Protein AF-0000000084453979 (afdb_homodimer)

Organism: NCBI:txid398673

Sequence (732 aa):
MPMHKGILPREGFCADVVLKLIRRTVLNPNLLLPLVLLARFTKKGQDLSILHPKAARWLRQLFYIALARGVGRWLSDKVRNNWVNDKYDWTKEIVLITGGSTGIGASIVKLLDEMKVTVVVLDVQKMTYAASSRVHHFYCDVRSPENVAAVAEKVKSQVGHPSIIINNAGVVRGKTILDATPADVRFTFDVNALAHYWIAQTFLPHIVAQNHGMVVTMASYASWLTIPNMVDYGATKAAALAFHEGLSAELKTRYNAPRVRTVIVHPGATNTELFTGFKQGAPFLMPHQEPESIAEAVVKQILSGRSGQIILPETGGIWPSLRSQPDWYSFRVRSNAQTGMLNFDGRQVIDEAAAVAAPVESIGSSMPMHKGILPREGFCADVVLKLIRRTVLNPNLLLPLVLLARFTKKGQDLSILHPKAARWLRQLFYIALARGVGRWLSDKVRNNWVNDKYDWTKEIVLITGGSTGIGASIVKLLDEMKVTVVVLDVQKMTYAASSRVHHFYCDVRSPENVAAVAEKVKSQVGHPSIIINNAGVVRGKTILDATPADVRFTFDVNALAHYWIAQTFLPHIVAQNHGMVVTMASYASWLTIPNMVDYGATKAAALAFHEGLSAELKTRYNAPRVRTVIVHPGATNTELFTGFKQGAPFLMPHQEPESIAEAVVKQILSGRSGQIILPETGGIWPSLRSQPDWYSFRVRSNAQTGMLNFDGRQVIDEAAAVAAPVESIGSS

Solvent-accessible surface area (backbone atoms only — not comparable to full-atom values): 37253 Å² total; per-residue (Å²): 101,80,78,88,83,60,93,54,56,98,72,42,89,32,45,52,57,54,51,50,48,40,47,70,44,78,41,21,41,81,62,39,46,58,53,52,48,38,32,68,74,34,71,68,25,38,51,48,33,68,74,34,48,68,60,44,51,48,51,50,50,43,34,51,51,21,46,51,50,51,51,49,51,51,45,18,53,35,53,67,26,59,74,51,80,64,88,82,56,57,82,74,41,25,37,33,28,31,32,30,39,49,57,42,30,27,38,35,49,41,40,39,46,67,70,59,27,33,31,37,30,35,18,77,56,73,68,81,69,92,73,60,92,51,52,43,81,43,80,35,54,55,66,33,56,66,30,45,49,55,47,46,54,51,40,42,74,74,77,40,76,51,33,29,40,33,47,48,40,69,63,52,87,67,39,38,79,77,72,42,50,72,43,52,50,48,40,36,36,27,42,38,29,51,21,54,53,42,54,41,56,65,48,39,60,63,22,42,74,64,35,37,37,34,42,32,40,60,43,28,49,32,39,55,49,29,26,39,31,30,23,64,48,14,12,19,22,17,18,34,48,23,39,52,51,11,47,55,26,25,31,51,73,73,58,68,11,51,46,43,29,46,32,41,35,26,45,49,59,43,70,30,60,58,43,29,51,52,41,84,56,58,59,48,59,45,41,62,34,51,32,57,60,55,18,48,53,51,51,54,42,57,74,66,61,51,40,49,78,45,51,40,47,55,60,57,67,59,41,42,37,38,73,57,44,58,47,49,54,42,52,48,53,28,40,61,46,33,66,19,48,74,53,53,60,36,46,65,92,60,83,62,50,74,66,71,79,73,64,79,72,77,77,72,83,121,102,81,78,88,83,63,96,52,55,97,73,43,90,33,46,52,56,52,52,50,49,41,47,70,46,78,44,21,42,84,63,38,47,58,54,53,49,38,33,69,73,33,71,68,26,37,51,48,33,68,74,34,48,68,60,44,49,48,51,50,49,43,34,52,51,22,46,50,50,51,51,49,50,52,47,17,51,35,51,67,25,60,74,52,81,66,87,82,57,56,84,73,42,28,36,34,28,31,32,28,38,49,56,44,31,26,37,35,49,43,40,39,46,69,69,58,28,35,33,37,28,34,18,78,55,72,67,82,68,91,72,59,92,50,52,44,80,42,78,34,52,54,66,34,56,67,30,46,50,56,48,45,54,50,40,43,74,73,77,40,75,52,34,30,40,33,47,48,40,69,63,52,85,67,38,38,79,77,72,41,49,72,44,53,50,49,39,36,36,28,42,38,29,53,22,56,53,43,52,40,56,64,48,40,60,62,22,44,73,64,36,39,37,34,42,33,41,59,43,27,50,32,38,56,50,28,26,40,31,31,22,64,48,12,11,18,22,16,18,34,47,25,40,52,52,10,48,55,27,26,31,52,71,70,57,69,11,50,47,44,29,45,32,41,35,25,45,49,58,45,70,32,60,58,43,30,51,52,42,84,56,60,60,49,58,44,41,62,34,52,31,57,61,55,19,47,55,52,51,52,41,57,74,66,61,51,39,47,78,45,50,40,45,53,60,58,68,58,39,43,36,38,72,58,44,59,49,49,54,42,51,47,54,27,41,59,46,33,66,19,48,75,55,54,60,37,45,64,94,60,84,62,50,73,66,72,79,73,63,77,73,76,76,71,82,124

Nearest PDB structures (foldseek):
  9av5-assembly1_A  TM=8.326E-01  e=2.595E-20  Homo sapiens
  8g89-assembly1_A  TM=8.352E-01  e=4.369E-20  Canis lupus familiaris
  8g93-assembly1_B  TM=8.065E-01  e=2.750E-20  Canis lupus familiaris
  9av4-assembly1_A  TM=8.225E-01  e=5.197E-20  Homo sapiens
  8g93-assembly1_A  TM=8.053E-01  e=6.182E-20  Canis lupus familiaris

Foldseek 3Di:
DDADDDLADPLGAFVLNVVVVCCVAQLALVNLVVLLVCLVPPPVNVVVCVVPVVVNVVSVVSNVVSVVVVVVVVVVQCVQLVVDEDDDDQLPAEEEEEPLQFFLNVLLQVHSQVVVGQYEYEYCDDHPDDGDPSYHYDDADLLDLVQLQVVLVVCCVPPRAHQEYELDFAAFDQAFPVRDDPLRLSLRLSRLAVSVVSNCVRRVVVNLVVLGHEYEQEAALLLQAPAGSGNSVSVSSVNSVVVQVVVSVCSVVPSVSSLYAYEYEYEYAEPTLRWPQFDQDDCRLANHHYSNSSSSVVNVVVVVSGHYYHYPPPSSVVRNCLVVDDCVPSVCSRHVSNVRSPRTDHDGSDDRSNDDDDRDPPPPDD/DDADDDLADPLGAFVLNVVVVCCVAQLALVNLVVLLVCLVPPPVNVVVCVVPVVVSVVSVVSNVVSVVVVVVVVVVQCVQLVVDEDDDDQLPAEEEEEPLQFFLNVLLQVHSQVVVGQYEYEYCDDHPDDGDPSYHYDDADLLDLVQLQVVLVVCCVPPRAHQEYELDFAAFDQAFPVRDDPLRLSLRLSRLAVSLVSNCVRRVVVNLVVLGHEYEHEAALLLQAPAGSGNSVSVSSVNSVVVQVVVSVCSVVPSVSSLYAYEYEYEYAEPTLRWPQFDQDDCRLANHHYSNSSSSVVNVVVVVSGHYYHYPPPSSVCRNCLVVDDCVPSVCSRHVSNVRSPRTDHDGSDPRSNDDDDRDPPPPDD

pLDDT: mean 92.88, std 10.91, range [23.14, 98.94]

Secondary structure (DSSP, 8-state):
-PPP--SS-TT-S-HHHHHHHHHHTTT-HHHHHHHHHHHHHSHHHHHHHHH-HHHHHHHHHHHHHHHHHHHHHHHHHHHHTTT------TTT-EEEEES-SSHHHHHHHHHHHHTT-EEEEEESSPP-S---TTEEEEE--TT-HHHHHHHHHHHHHHT---SEEEE---------TTTS-HHHHHHHHIIIIIHHHHHHHHHHHHHHHHT--EEEEE--GGGT---TT-HHHHHHHHHHHHHHHHHHHHHHHTS--TT-EEEEEEE-SB-SGGGTT-----TTTSPPBPHHHHHHHHHHHHHHTS-EEEEESGGGGGGGGGGGS-HHHHHHHHHHGGGGGTT-----S-S-TT-PPPP-------/-PPP--SS-TT-S-HHHHHHHHHHTTT-HHHHHHHHHHHHHSHHHHHHHHH-HHHHHHHHHHHHHHHHHHHHHHHHHHHHTTT------TTT-EEEEES-SSHHHHHHHHHHHHTT-EEEEEESSPP-S---TTEEEEE--TT-HHHHHHHHHHHHHHT---SEEEE---------TTTS-HHHHHHHHIIIIIHHHHHHHHHHHHHHHHT--EEEEE--GGGT---TT-HHHHHHHHHHHHHHHHHHHHHHHTS--TT-EEEEEEE-SB-SGGGTT-----TTTSPPBPHHHHHHHHHHHHHTTS-EEEEESGGGGGGGGGGGS-HHHHHHHHHHGGGGGTT-----S-S-TT-PPPP-------

InterPro domains:
  IPR002347 Short-chain dehydrogenase/reductase SDR [PF00106] (94-276)
  IPR002347 Short-chain dehydrogenase/reductase SDR [PR00080] (160-171)
  IPR002347 Short-chain dehydrogenase/reductase SDR [PR00080] (213-221)
  IPR002347 Short-chain dehydrogenase/reductase SDR [PR00080] (233-252)
  IPR002347 Short-chain dehydrogenase/reductase SDR [PR00081] (94-111)
  IPR002347 Short-chain dehydrogenase/reductase SDR [PR00081] (160-171)
  IPR002347 Short-chain dehydrogenase/reductase SDR [PR00081] (207-223)
  IPR002347 Short-chain dehydrogenase/reductase SDR [PR00081] (233-252)
  IPR002347 Short-chain dehydrogenase/reductase SDR [PR00081] (258-275)
  IPR020904 Short-chain dehydrogenase/reductase, conserved site [PS00061] (220-248)
  IPR036291 NAD(P)-binding domain superfamily [SSF51735] (88-317)

Radius of gyration: 27.61 Å; Cα contacts (8 Å, |Δi|>4): 1456; chains: 2; bounding box: 89×71×50 Å

Structure (mmCIF, N/CA/C/O backbone):
data_AF-0000000084453979-model_v1
#
loop_
_entity.id
_entity.type
_entity.pdbx_description
1 polymer 'Short-chain dehydrogenase/reductase 3'
#
loop_
_atom_site.group_PDB
_atom_site.id
_atom_site.type_symbol
_atom_site.label_atom_id
_atom_site.label_alt_id
_atom_site.label_comp_id
_atom_site.label_asym_id
_atom_site.label_entity_id
_atom_site.label_seq_id
_atom_site.pdbx_PDB_ins_code
_atom_site.Cartn_x
_atom_site.Cartn_y
_atom_site.Cartn_z
_atom_site.occupancy
_atom_site.B_iso_or_equiv
_atom_site.auth_seq_id
_atom_site.auth_comp_id
_atom_site.auth_asym_id
_atom_site.auth_atom_id
_atom_site.pdbx_PDB_model_num
ATOM 1 N N . MET A 1 1 ? 1.701 -34.406 1.716 1 67.88 1 MET A N 1
ATOM 2 C CA . MET A 1 1 ? 0.438 -34.25 2.432 1 67.88 1 MET A CA 1
ATOM 3 C C . MET A 1 1 ? -0.717 -34.031 1.457 1 67.88 1 MET A C 1
ATOM 5 O O . MET A 1 1 ? -0.647 -33.188 0.575 1 67.88 1 MET A O 1
ATOM 9 N N . PRO A 1 2 ? -1.639 -34.906 1.491 1 73.69 2 PRO A N 1
ATOM 10 C CA . PRO A 1 2 ? -2.738 -34.781 0.529 1 73.69 2 PRO A CA 1
ATOM 11 C C . PRO A 1 2 ? -3.611 -33.562 0.777 1 73.69 2 PRO A C 1
ATOM 13 O O . PRO A 1 2 ? -3.633 -33.031 1.89 1 73.69 2 PRO A O 1
ATOM 16 N N . MET A 1 3 ? -4.121 -33.031 -0.288 1 84.12 3 MET A N 1
ATOM 17 C CA . MET A 1 3 ? -5.074 -31.922 -0.202 1 84.12 3 MET A CA 1
ATOM 18 C C . MET A 1 3 ? -6.266 -32.312 0.673 1 84.12 3 MET A C 1
ATOM 20 O O . MET A 1 3 ? -6.691 -33.469 0.682 1 84.12 3 MET A O 1
ATOM 24 N N . HIS A 1 4 ? -6.77 -31.344 1.449 1 84.44 4 HIS A N 1
ATOM 25 C CA . HIS A 1 4 ? -7.891 -31.562 2.355 1 84.44 4 HIS A CA 1
ATOM 26 C C . HIS A 1 4 ? -9.164 -31.891 1.586 1 84.44 4 HIS A C 1
ATOM 28 O O . HIS A 1 4 ? -9.539 -31.172 0.658 1 84.44 4 HIS A O 1
ATOM 34 N N . LYS A 1 5 ? -9.844 -33.031 1.96 1 82.12 5 LYS A N 1
ATOM 35 C CA . LYS A 1 5 ? -11.008 -33.5 1.218 1 82.12 5 LYS A CA 1
ATOM 36 C C . LYS A 1 5 ? -12.281 -33.375 2.055 1 82.12 5 LYS A C 1
ATOM 38 O O . LYS A 1 5 ? -13.367 -33.75 1.604 1 82.12 5 LYS A O 1
ATOM 43 N N . GLY A 1 6 ? -12.297 -32.75 3.166 1 82.44 6 GLY A N 1
ATOM 44 C CA . GLY A 1 6 ? -13.469 -32.656 4.023 1 82.44 6 GLY A CA 1
ATOM 45 C C . GLY A 1 6 ? -14.469 -31.609 3.541 1 82.44 6 GLY A C 1
ATOM 46 O O . GLY A 1 6 ? -14.117 -30.703 2.783 1 82.44 6 GLY A O 1
ATOM 47 N N . ILE A 1 7 ? -15.719 -31.766 4.004 1 82.44 7 ILE A N 1
ATOM 48 C CA . ILE A 1 7 ? -16.781 -30.844 3.643 1 82.44 7 ILE A CA 1
ATOM 49 C C . ILE A 1 7 ? -16.516 -29.469 4.25 1 82.44 7 ILE A C 1
ATOM 51 O O . ILE A 1 7 ? -16.703 -28.438 3.592 1 82.44 7 ILE A O 1
ATOM 55 N N . LEU A 1 8 ? -16.062 -29.547 5.438 1 89.12 8 LEU A N 1
ATOM 56 C CA . LEU A 1 8 ? -15.688 -28.297 6.098 1 89.12 8 LEU A CA 1
ATOM 57 C C . LEU A 1 8 ? -14.188 -28.047 5.941 1 89.12 8 LEU A C 1
ATOM 59 O O . LEU A 1 8 ? -13.398 -28.984 5.84 1 89.12 8 LEU A O 1
ATOM 63 N N . PRO A 1 9 ? -13.867 -26.781 5.934 1 90.25 9 PRO A N 1
ATOM 64 C CA . PRO A 1 9 ? -12.438 -26.469 5.945 1 90.25 9 PRO A CA 1
ATOM 65 C C . PRO A 1 9 ? -11.75 -26.906 7.242 1 90.25 9 PRO A C 1
ATOM 67 O O . PRO A 1 9 ? -12.422 -27.28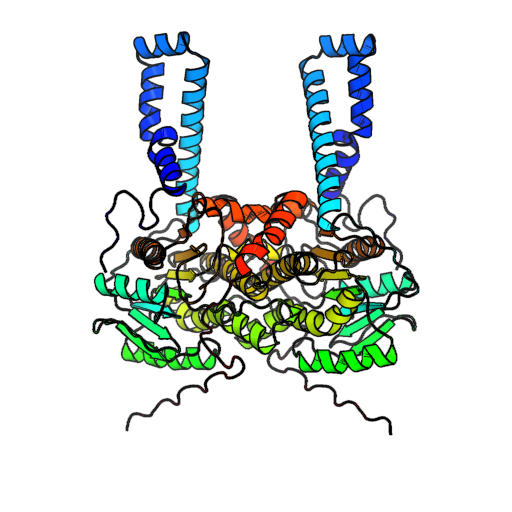1 8.203 1 90.25 9 PRO A O 1
ATOM 70 N N . ARG A 1 10 ? -10.383 -26.906 7.207 1 89.88 10 ARG A N 1
ATOM 71 C CA . ARG A 1 10 ? -9.602 -27.281 8.383 1 89.88 10 ARG A CA 1
ATOM 72 C C . ARG A 1 10 ? -9.992 -26.422 9.586 1 89.88 10 ARG A C 1
ATOM 74 O O . ARG A 1 10 ? -9.938 -26.891 10.727 1 89.88 10 ARG A O 1
ATOM 81 N N . GLU A 1 11 ? -10.484 -25.25 9.312 1 91.19 11 GLU A N 1
ATOM 82 C CA . GLU A 1 11 ? -10.789 -24.266 10.352 1 91.19 11 GLU A CA 1
ATOM 83 C C . GLU A 1 11 ? -12.188 -24.5 10.93 1 91.19 11 GLU A C 1
ATOM 85 O O . GLU A 1 11 ? -12.594 -23.812 11.867 1 91.19 11 GLU A O 1
ATOM 90 N N . GLY A 1 12 ? -12.938 -25.422 10.398 1 91.12 12 GLY A N 1
ATOM 91 C CA . GLY A 1 12 ? -14.281 -25.719 10.867 1 91.12 12 GLY A CA 1
ATOM 92 C C . GLY A 1 12 ? -15.344 -24.828 10.258 1 91.12 12 GLY A C 1
ATOM 93 O O . GLY A 1 12 ? -15.133 -24.234 9.195 1 91.12 12 GLY A O 1
ATOM 94 N N . PHE A 1 13 ? -16.531 -24.875 10.914 1 92.62 13 PHE A N 1
ATOM 95 C CA . PHE A 1 13 ? -17.656 -24.078 10.438 1 92.62 13 PHE A CA 1
ATOM 96 C C . PHE A 1 13 ? -17.406 -22.594 10.711 1 92.62 13 PHE A C 1
ATOM 98 O O . PHE A 1 13 ? -17.188 -22.203 11.859 1 92.62 13 PHE A O 1
ATOM 105 N N . CYS A 1 14 ? -17.312 -21.859 9.719 1 93.12 14 CYS A N 1
ATOM 106 C CA . CYS A 1 14 ? -17.047 -20.422 9.805 1 93.12 14 CYS A CA 1
ATOM 107 C C . CYS A 1 14 ? -17.797 -19.672 8.719 1 93.12 14 CYS A C 1
ATOM 109 O O . CYS A 1 14 ? -18.562 -20.266 7.953 1 93.12 14 CYS A O 1
ATOM 111 N N . ALA A 1 15 ? -17.688 -18.391 8.68 1 93.56 15 ALA A N 1
ATOM 112 C CA . ALA A 1 15 ? -18.422 -17.531 7.762 1 93.56 15 ALA A CA 1
ATOM 113 C C . ALA A 1 15 ? -18.125 -17.891 6.309 1 93.56 15 ALA A C 1
ATOM 115 O O . ALA A 1 15 ? -19 -17.781 5.441 1 93.56 15 ALA A O 1
ATOM 116 N N . ASP A 1 16 ? -16.953 -18.328 6.035 1 92.88 16 ASP A N 1
ATOM 117 C CA . ASP A 1 16 ? -16.578 -18.719 4.68 1 92.88 16 ASP A CA 1
ATOM 118 C C . ASP A 1 16 ? -17.469 -19.844 4.168 1 92.88 16 ASP A C 1
ATOM 120 O O . ASP A 1 16 ? -17.797 -19.891 2.98 1 92.88 16 ASP A O 1
ATOM 124 N N . VAL A 1 17 ? -17.75 -20.734 5.055 1 92.25 17 VAL A N 1
ATOM 125 C CA . VAL A 1 17 ? -18.625 -21.859 4.703 1 92.25 17 VAL A CA 1
ATOM 126 C C . VAL A 1 17 ? -20 -21.344 4.32 1 92.25 17 VAL A C 1
ATOM 128 O O . VAL A 1 17 ? -20.594 -21.781 3.328 1 92.25 17 VAL A O 1
ATOM 131 N N . VAL A 1 18 ? -20.5 -20.422 5.062 1 92.5 18 VAL A N 1
ATOM 132 C CA . VAL A 1 18 ? -21.797 -19.828 4.809 1 92.5 18 VAL A CA 1
ATOM 133 C C . VAL A 1 18 ? -21.781 -19.094 3.473 1 92.5 18 VAL A C 1
ATOM 135 O O . VAL A 1 18 ? -22.719 -19.234 2.67 1 92.5 18 VAL A O 1
ATOM 138 N N . LEU A 1 19 ? -20.75 -18.359 3.277 1 90.62 19 LEU A N 1
ATOM 139 C CA . LEU A 1 19 ? -20.625 -17.609 2.035 1 90.62 19 LEU A CA 1
ATOM 140 C C . LEU A 1 19 ? -20.594 -18.547 0.833 1 90.62 19 LEU A C 1
ATOM 142 O O . LEU A 1 19 ? -21.203 -18.25 -0.203 1 90.62 19 LEU A O 1
ATOM 146 N N . LYS A 1 20 ? -19.859 -19.562 0.958 1 89.38 20 LYS A N 1
ATOM 147 C CA . LYS A 1 20 ? -19.781 -20.547 -0.117 1 89.38 20 LYS A CA 1
ATOM 148 C C . LYS A 1 20 ? -21.156 -21.156 -0.401 1 89.38 20 LYS A C 1
ATOM 150 O O . LYS A 1 20 ? -21.516 -21.375 -1.56 1 89.38 20 LYS A O 1
ATOM 155 N N . LEU A 1 21 ? -21.828 -21.391 0.619 1 89.06 21 LEU A N 1
ATOM 156 C CA . LEU A 1 21 ? -23.172 -21.953 0.477 1 89.06 21 LEU A CA 1
ATOM 157 C C . LEU A 1 21 ? -24.094 -20.984 -0.241 1 89.06 21 LEU A C 1
ATOM 159 O O . LEU A 1 21 ? -24.875 -21.391 -1.116 1 89.06 21 LEU A O 1
ATOM 163 N N . ILE A 1 22 ? -24.047 -19.812 0.119 1 90.06 22 ILE A N 1
ATOM 164 C CA . ILE A 1 22 ? -24.875 -18.781 -0.493 1 90.06 22 ILE A CA 1
ATOM 165 C C . ILE A 1 22 ? -24.547 -18.672 -1.979 1 90.06 22 ILE A C 1
ATOM 167 O O . ILE A 1 22 ? -25.438 -18.609 -2.82 1 90.06 22 ILE A O 1
ATOM 171 N N . ARG A 1 23 ? -23.281 -18.734 -2.314 1 87 23 ARG A N 1
ATOM 172 C CA . ARG A 1 23 ? -22.844 -18.594 -3.695 1 87 23 ARG A CA 1
ATOM 173 C C . ARG A 1 23 ? -23.266 -19.797 -4.531 1 87 23 ARG A C 1
ATOM 175 O O . ARG A 1 23 ? -23.609 -19.656 -5.711 1 87 23 ARG A O 1
ATOM 182 N N . ARG A 1 24 ? -23.328 -20.906 -3.904 1 87.75 24 ARG A N 1
ATOM 183 C CA . ARG A 1 24 ? -23.641 -22.141 -4.621 1 87.75 24 ARG A CA 1
ATOM 184 C C . ARG A 1 24 ? -25.141 -22.359 -4.734 1 87.75 24 ARG A C 1
ATOM 186 O O . ARG A 1 24 ? -25.594 -23.188 -5.523 1 87.75 24 ARG A O 1
ATOM 193 N N . THR A 1 25 ? -25.859 -21.547 -3.975 1 88.25 25 THR A N 1
ATOM 194 C CA . THR A 1 25 ? -27.297 -21.766 -3.975 1 88.25 25 THR A CA 1
ATOM 195 C C . THR A 1 25 ? -28.031 -20.5 -4.414 1 88.25 25 THR A C 1
ATOM 197 O O . THR A 1 25 ? -28.266 -20.297 -5.609 1 88.25 25 THR A O 1
ATOM 200 N N . VAL A 1 26 ? -28.062 -19.516 -3.508 1 86.06 26 VAL A N 1
ATOM 201 C CA . VAL A 1 26 ? -28.875 -18.312 -3.676 1 86.06 26 VAL A CA 1
ATOM 202 C C . VAL A 1 26 ? -28.328 -17.484 -4.832 1 86.06 26 VAL A C 1
ATOM 204 O O . VAL A 1 26 ? -29.109 -16.844 -5.555 1 86.06 26 VAL A O 1
ATOM 207 N N . LEU A 1 27 ? -27.062 -17.594 -5.059 1 87.31 27 LEU A N 1
ATOM 208 C CA . LEU A 1 27 ? -26.469 -16.734 -6.078 1 87.31 27 LEU A CA 1
ATOM 209 C C . LEU A 1 27 ? -25.969 -17.578 -7.254 1 87.31 27 LEU A C 1
ATOM 211 O O . LEU A 1 27 ? -25.094 -17.141 -8 1 87.31 27 LEU A O 1
ATOM 215 N N . ASN A 1 28 ? -26.484 -18.734 -7.387 1 89.06 28 ASN A N 1
ATOM 216 C CA . ASN A 1 28 ? -26.156 -19.594 -8.508 1 89.06 28 ASN A CA 1
ATOM 217 C C . ASN A 1 28 ? -27.109 -19.406 -9.68 1 89.06 28 ASN A C 1
ATOM 219 O O . ASN A 1 28 ? -28.266 -19.828 -9.609 1 89.06 28 ASN A O 1
ATOM 223 N N . PRO A 1 29 ? -26.672 -18.859 -10.703 1 87.81 29 PRO A N 1
ATOM 224 C CA . PRO A 1 29 ? -27.578 -18.594 -11.828 1 87.81 29 PRO A CA 1
ATOM 225 C C . PRO A 1 29 ? -28.156 -19.875 -12.43 1 87.81 29 PRO A C 1
ATOM 227 O O . PRO A 1 29 ? -29.281 -19.859 -12.953 1 87.81 29 PRO A O 1
ATOM 230 N N . ASN A 1 30 ? -27.438 -20.922 -12.375 1 88.62 30 ASN A N 1
ATOM 231 C CA . ASN A 1 30 ? -27.906 -22.172 -12.938 1 88.62 30 ASN A CA 1
ATOM 232 C C . ASN A 1 30 ? -29.109 -22.719 -12.164 1 88.62 30 ASN A C 1
ATOM 234 O O . ASN A 1 30 ? -29.922 -23.469 -12.711 1 88.62 30 ASN A O 1
ATOM 238 N N . LEU A 1 31 ? -29.172 -22.359 -10.914 1 88.12 31 LEU A N 1
ATOM 239 C CA . LEU A 1 31 ? -30.328 -22.766 -10.109 1 88.12 31 LEU A CA 1
ATOM 240 C C . LEU A 1 31 ? -31.469 -21.766 -10.242 1 88.12 31 LEU A C 1
ATOM 242 O O . LEU A 1 31 ? -32.625 -22.141 -10.188 1 88.12 31 LEU A O 1
ATOM 246 N N . LEU A 1 32 ? -31.141 -20.578 -10.438 1 87.56 32 LEU A N 1
ATOM 247 C CA . LEU A 1 32 ? -32.125 -19.5 -10.484 1 87.56 32 LEU A CA 1
ATOM 248 C C . LEU A 1 32 ? -32.812 -19.469 -11.844 1 87.56 32 LEU A C 1
ATOM 250 O O . LEU A 1 32 ? -34 -19.141 -11.93 1 87.56 32 LEU A O 1
ATOM 254 N N . LEU A 1 33 ? -32.125 -19.781 -12.828 1 87.69 33 LEU A N 1
ATOM 255 C CA . LEU A 1 33 ? -32.656 -19.672 -14.18 1 87.69 33 LEU A CA 1
ATOM 256 C C . LEU A 1 33 ? -33.875 -20.547 -14.344 1 87.69 33 LEU A C 1
ATOM 258 O O . LEU A 1 33 ? -34.938 -20.078 -14.766 1 87.69 33 LEU A O 1
ATOM 262 N N . PRO A 1 34 ? -33.781 -21.812 -14.062 1 87.56 34 PRO A N 1
ATOM 263 C CA . PRO A 1 34 ? -34.969 -22.641 -14.195 1 87.56 34 PRO A CA 1
ATOM 264 C C . PRO A 1 34 ? -36.125 -22.125 -13.367 1 87.56 34 PRO A C 1
ATOM 266 O O . PRO A 1 34 ? -37.281 -22.234 -13.789 1 87.56 34 PRO A O 1
ATOM 269 N N . LEU A 1 35 ? -35.844 -21.609 -12.203 1 86.81 35 LEU A N 1
ATOM 270 C CA . LEU A 1 35 ? -36.906 -21.094 -11.344 1 86.81 35 LEU A CA 1
ATOM 271 C C . LEU A 1 35 ? -37.594 -19.891 -11.992 1 86.81 35 LEU A C 1
ATOM 273 O O . LEU A 1 35 ? -38.812 -19.766 -11.945 1 86.81 35 LEU A O 1
ATOM 277 N N . VAL A 1 36 ? -36.844 -19.078 -12.594 1 86.69 36 VAL A N 1
ATOM 278 C CA . VAL A 1 36 ? -37.375 -17.906 -13.266 1 86.69 36 VAL A CA 1
ATOM 279 C C . VAL A 1 36 ? -38.188 -18.328 -14.5 1 86.69 36 VAL A C 1
ATOM 281 O O . VAL A 1 36 ? -39.25 -17.781 -14.766 1 86.69 36 VAL A O 1
ATOM 284 N N . LEU A 1 37 ? -37.656 -19.328 -15.172 1 86.56 37 LEU A N 1
ATOM 285 C CA . LEU A 1 37 ? -38.344 -19.828 -16.359 1 86.56 37 LEU A CA 1
ATOM 286 C C . LEU A 1 37 ? -39.625 -20.516 -15.977 1 86.56 37 LEU A C 1
ATOM 288 O O . LEU A 1 37 ? -40.656 -20.359 -16.656 1 86.56 37 LEU A O 1
ATOM 292 N N . LEU A 1 38 ? -39.594 -21.234 -14.906 1 85.56 38 LEU A N 1
ATOM 293 C CA . LEU A 1 38 ? -40.812 -21.891 -14.43 1 85.56 38 LEU A CA 1
ATOM 294 C C . LEU A 1 38 ? -41.844 -20.875 -14.008 1 85.56 38 LEU A C 1
ATOM 296 O O . LEU A 1 38 ? -43.031 -21.047 -14.273 1 85.56 38 LEU A O 1
ATOM 300 N N . ALA A 1 39 ? -41.438 -19.875 -13.422 1 85.31 39 ALA A N 1
ATOM 301 C CA . ALA A 1 39 ? -42.344 -18.828 -12.961 1 85.31 39 ALA A CA 1
ATOM 302 C C . ALA A 1 39 ? -42.969 -18.109 -14.141 1 85.31 39 ALA A C 1
ATOM 304 O O . ALA A 1 39 ? -44.125 -17.656 -14.055 1 85.31 39 ALA A O 1
ATOM 305 N N . ARG A 1 40 ? -42.281 -18.109 -15.203 1 83.56 40 ARG A N 1
ATOM 306 C CA . ARG A 1 40 ? -42.719 -17.328 -16.344 1 83.56 40 ARG A CA 1
ATOM 307 C C . ARG A 1 40 ? -43.5 -18.188 -17.328 1 83.56 40 ARG A C 1
ATOM 309 O O . ARG A 1 40 ? -44.438 -17.703 -17.953 1 83.56 40 ARG A O 1
ATOM 316 N N . PHE A 1 41 ? -43.188 -19.484 -17.422 1 86.94 41 PHE A N 1
ATOM 317 C CA . PHE A 1 41 ? -43.656 -20.219 -18.594 1 86.94 41 PHE A CA 1
ATOM 318 C C . PHE A 1 41 ? -44.594 -21.344 -18.172 1 86.94 41 PHE A C 1
ATOM 320 O O . PHE A 1 41 ? -45.25 -21.969 -19 1 86.94 41 PHE A O 1
ATOM 327 N N . THR A 1 42 ? -44.656 -21.625 -16.906 1 87.94 42 THR A N 1
ATOM 328 C CA . THR A 1 42 ? -45.594 -22.656 -16.453 1 87.94 42 THR A CA 1
ATOM 329 C C . THR A 1 42 ? -46.812 -22.016 -15.844 1 87.94 42 THR A C 1
ATOM 331 O O . THR A 1 42 ? -46.75 -20.922 -15.281 1 87.94 42 THR A O 1
ATOM 334 N N . LYS A 1 43 ? -47.969 -22.719 -15.953 1 89.12 43 LYS A N 1
ATOM 335 C CA . LYS A 1 43 ? -49.219 -22.219 -15.383 1 89.12 43 LYS A CA 1
ATOM 336 C C . LYS A 1 43 ? -49.094 -22.047 -13.867 1 89.12 43 LYS A C 1
ATOM 338 O O . LYS A 1 43 ? -49.5 -21.016 -13.32 1 89.12 43 LYS A O 1
ATOM 343 N N . LYS A 1 44 ? -48.531 -23.047 -13.297 1 86.69 44 LYS A N 1
ATOM 344 C CA . LYS A 1 44 ? -48.344 -22.984 -11.852 1 86.69 44 LYS A CA 1
ATOM 345 C C . LYS A 1 44 ? -47.406 -21.844 -11.469 1 86.69 44 LYS A C 1
ATOM 347 O O . LYS A 1 44 ? -47.625 -21.156 -10.477 1 86.69 44 LYS A O 1
ATOM 352 N N . GLY A 1 45 ? -46.375 -21.672 -12.172 1 84.62 45 GLY A N 1
ATOM 353 C CA . GLY A 1 45 ? -45.406 -20.609 -11.938 1 84.62 45 GLY A CA 1
ATOM 354 C C . GLY A 1 45 ? -46 -19.219 -12.109 1 84.62 45 GLY A C 1
ATOM 355 O O . GLY A 1 45 ? -45.75 -18.328 -11.312 1 84.62 45 GLY A O 1
ATOM 356 N N . GLN A 1 46 ? -46.781 -19.141 -13.07 1 85.75 46 GLN A N 1
ATOM 357 C CA . GLN A 1 46 ? -47.469 -17.859 -13.32 1 85.75 46 GLN A CA 1
ATOM 358 C C . GLN A 1 46 ? -48.438 -17.531 -12.211 1 85.75 46 GLN A C 1
ATOM 360 O O . GLN A 1 46 ? -48.531 -16.391 -11.758 1 85.75 46 GLN A O 1
ATOM 365 N N . ASP A 1 47 ? -49.156 -18.562 -11.805 1 87.44 47 ASP A N 1
ATOM 366 C CA . ASP A 1 47 ? -50.125 -18.375 -10.719 1 87.44 47 ASP A CA 1
ATOM 367 C C . ASP A 1 47 ? -49.406 -17.922 -9.438 1 87.44 47 ASP A C 1
ATOM 369 O O . ASP A 1 47 ? -49.875 -17.016 -8.75 1 87.44 47 ASP A O 1
ATOM 373 N N . LEU A 1 48 ? -48.344 -18.531 -9.211 1 84.75 48 LEU A N 1
ATOM 374 C CA . LEU A 1 48 ? -47.562 -18.203 -8.008 1 84.75 48 LEU A CA 1
ATOM 375 C C . LEU A 1 48 ? -47 -16.781 -8.109 1 84.75 48 LEU A C 1
ATOM 377 O O . LEU A 1 48 ? -46.938 -16.062 -7.109 1 84.75 48 LEU A O 1
ATOM 381 N N . SER A 1 49 ? -46.656 -16.375 -9.211 1 84.19 49 SER A N 1
ATOM 382 C CA . SER A 1 49 ? -46.094 -15.047 -9.438 1 84.19 49 SER A CA 1
ATOM 383 C C . SER A 1 49 ? -47.156 -13.961 -9.25 1 84.19 49 SER A C 1
ATOM 385 O O . SER A 1 49 ? -46.844 -12.859 -8.789 1 84.19 49 SER A O 1
ATOM 387 N N . ILE A 1 50 ? -48.312 -14.367 -9.562 1 86.38 50 ILE A N 1
ATOM 388 C CA . ILE A 1 50 ? -49.406 -13.445 -9.398 1 86.38 50 ILE A CA 1
ATOM 389 C C . ILE A 1 50 ? -49.781 -13.344 -7.918 1 86.38 50 ILE A C 1
ATOM 391 O O . ILE A 1 50 ? -50.125 -12.266 -7.422 1 86.38 50 ILE A O 1
ATOM 395 N N . LEU A 1 51 ? -49.688 -14.469 -7.309 1 88.5 51 LEU A N 1
ATOM 396 C CA . LEU A 1 51 ? -50.031 -14.523 -5.895 1 88.5 51 LEU A CA 1
ATOM 397 C C . LEU A 1 51 ? -48.969 -13.852 -5.043 1 88.5 51 LEU A C 1
ATOM 399 O O . LEU A 1 51 ? -49.281 -13.297 -3.982 1 88.5 51 LEU A O 1
ATOM 403 N N . HIS A 1 52 ? -47.75 -13.922 -5.523 1 91 52 HIS A N 1
ATOM 404 C CA . HIS A 1 52 ? -46.656 -13.359 -4.773 1 91 52 HIS A CA 1
ATOM 405 C C . HIS A 1 52 ? -45.781 -12.484 -5.656 1 91 52 HIS A C 1
ATOM 407 O O . HIS A 1 52 ? -44.594 -12.812 -5.906 1 91 52 HIS A O 1
ATOM 413 N N . PRO A 1 53 ? -46.219 -11.383 -6.055 1 87.75 53 PRO A N 1
ATOM 414 C CA . PRO A 1 53 ? -45.5 -10.531 -7.008 1 87.75 53 PRO A CA 1
ATOM 415 C C . PRO A 1 53 ? -44.156 -10.039 -6.461 1 87.75 53 PRO A C 1
ATOM 417 O O . PRO A 1 53 ? -43.188 -9.898 -7.215 1 87.75 53 PRO A O 1
ATOM 420 N N . LYS A 1 54 ? -44.094 -9.766 -5.188 1 90.06 54 LYS A N 1
ATOM 421 C CA . LYS A 1 54 ? -42.844 -9.32 -4.59 1 90.06 54 LYS A CA 1
ATOM 422 C C . LYS A 1 54 ? -41.781 -10.398 -4.676 1 90.06 54 LYS A C 1
ATOM 424 O O . LYS A 1 54 ? -40.625 -10.117 -5.012 1 90.06 54 LYS A O 1
ATOM 429 N N . ALA A 1 55 ? -42.219 -11.586 -4.402 1 88.5 55 ALA A N 1
ATOM 430 C CA . ALA A 1 55 ? -41.281 -12.711 -4.461 1 88.5 55 ALA A CA 1
ATOM 431 C C . ALA A 1 55 ? -40.812 -12.945 -5.891 1 88.5 55 ALA A C 1
ATOM 433 O O . ALA A 1 55 ? -39.625 -13.273 -6.105 1 88.5 55 ALA A O 1
ATOM 434 N N . ALA A 1 56 ? -41.688 -12.805 -6.781 1 88.62 56 ALA A N 1
ATOM 435 C CA . ALA A 1 56 ? -41.312 -12.992 -8.18 1 88.62 56 ALA A CA 1
ATOM 436 C C . ALA A 1 56 ? -40.312 -11.922 -8.633 1 88.62 56 ALA A C 1
ATOM 438 O O . ALA A 1 56 ? -39.375 -12.219 -9.367 1 88.62 56 ALA A O 1
ATOM 439 N N . ARG A 1 57 ? -40.594 -10.781 -8.219 1 90.31 57 ARG A N 1
ATOM 440 C CA . ARG A 1 57 ? -39.688 -9.68 -8.555 1 90.31 57 ARG A CA 1
ATOM 441 C C . ARG A 1 57 ? -38.312 -9.898 -7.934 1 90.31 57 ARG A C 1
ATOM 443 O O . ARG A 1 57 ? -37.281 -9.672 -8.586 1 90.31 57 ARG A O 1
ATOM 450 N N . TRP A 1 58 ? -38.25 -10.305 -6.781 1 90.81 58 TRP A N 1
ATOM 451 C CA . TRP A 1 58 ? -37 -10.547 -6.086 1 90.81 58 TRP A CA 1
ATOM 452 C C . TRP A 1 58 ? -36.219 -11.672 -6.75 1 90.81 58 TRP A C 1
ATOM 454 O O . TRP A 1 58 ? -34.969 -11.625 -6.832 1 90.81 58 TRP A O 1
ATOM 464 N N . LEU A 1 59 ? -36.969 -12.664 -7.152 1 90.38 59 LEU A N 1
ATOM 465 C CA . LEU A 1 59 ? -36.344 -13.797 -7.82 1 90.38 59 LEU A CA 1
ATOM 466 C C . LEU A 1 59 ? -35.688 -13.352 -9.117 1 90.38 59 LEU A C 1
ATOM 468 O O . LEU A 1 59 ? -34.562 -13.758 -9.422 1 90.38 59 LEU A O 1
ATOM 472 N N . ARG A 1 60 ? -36.375 -12.531 -9.812 1 90.81 60 ARG A N 1
ATOM 473 C CA . ARG A 1 60 ? -35.812 -12.016 -11.062 1 90.81 60 ARG A CA 1
ATOM 474 C C . ARG A 1 60 ? -34.594 -11.148 -10.797 1 90.81 60 ARG A C 1
ATOM 476 O O . ARG A 1 60 ? -33.562 -11.25 -11.5 1 90.81 60 ARG A O 1
ATOM 483 N N . GLN A 1 61 ? -34.688 -10.344 -9.805 1 92.56 61 GLN A N 1
ATOM 484 C CA . GLN A 1 61 ? -33.594 -9.461 -9.461 1 92.56 61 GLN A CA 1
ATOM 485 C C . GLN A 1 61 ? -32.375 -10.266 -9.008 1 92.56 61 GLN A C 1
ATOM 487 O O . GLN A 1 61 ? -31.234 -9.938 -9.359 1 92.56 61 GLN A O 1
ATOM 492 N N . LEU A 1 62 ? -32.625 -11.211 -8.25 1 92 62 LEU A N 1
ATOM 493 C CA . LEU A 1 62 ? -31.547 -12.078 -7.785 1 92 62 LEU A CA 1
ATOM 494 C C . LEU A 1 62 ? -30.875 -12.773 -8.961 1 92 62 LEU A C 1
ATOM 496 O O . LEU A 1 62 ? -29.656 -12.953 -8.953 1 92 62 LEU A O 1
ATOM 500 N N . PHE A 1 63 ? -31.672 -13.172 -9.875 1 91.69 63 PHE A N 1
ATOM 501 C CA . PHE A 1 63 ? -31.125 -13.812 -11.062 1 91.69 63 PHE A CA 1
ATOM 502 C C . PHE A 1 63 ? -30.234 -12.844 -11.844 1 91.69 63 PHE A C 1
ATOM 504 O O . PHE A 1 63 ? -29.141 -13.203 -12.273 1 91.69 63 PHE A O 1
ATOM 511 N N . TYR A 1 64 ? -30.734 -11.609 -12.031 1 93 64 TYR A N 1
ATOM 512 C CA . TYR A 1 64 ? -29.953 -10.609 -12.75 1 93 64 TYR A CA 1
ATOM 513 C C . TYR A 1 64 ? -28.656 -10.312 -12.016 1 93 64 TYR A C 1
ATOM 515 O O . TYR A 1 64 ? -27.609 -10.148 -12.648 1 93 64 TYR A O 1
ATOM 523 N N . ILE A 1 65 ? -28.688 -10.258 -10.781 1 93.12 65 ILE A N 1
ATOM 524 C CA . ILE A 1 65 ? -27.5 -10 -9.969 1 93.12 65 ILE A CA 1
ATOM 525 C C . ILE A 1 65 ? -26.531 -11.172 -10.109 1 93.12 65 ILE A C 1
ATOM 527 O O . ILE A 1 65 ? -25.312 -10.961 -10.266 1 93.12 65 ILE A O 1
ATOM 531 N N . ALA A 1 66 ? -27.047 -12.32 -10.047 1 92.12 66 ALA A N 1
ATOM 532 C CA . ALA A 1 66 ? -26.203 -13.516 -10.18 1 92.12 66 ALA A CA 1
ATOM 533 C C . ALA A 1 66 ? -25.547 -13.57 -11.555 1 92.12 66 ALA A C 1
ATOM 535 O O . ALA A 1 66 ? -24.375 -13.945 -11.672 1 92.12 66 ALA A O 1
ATOM 536 N N . LEU A 1 67 ? -26.359 -13.234 -12.547 1 92.75 67 LEU A N 1
ATOM 537 C CA . LEU A 1 67 ? -25.844 -13.227 -13.906 1 92.75 67 LEU A CA 1
ATOM 538 C C . LEU A 1 67 ? -24.75 -12.172 -14.07 1 92.75 67 LEU A C 1
ATOM 540 O O . LEU A 1 67 ? -23.719 -12.43 -14.68 1 92.75 67 LEU A O 1
ATOM 544 N N . ALA A 1 68 ? -25.031 -11.008 -13.531 1 94 68 ALA A N 1
ATOM 545 C CA . ALA A 1 68 ? -24.047 -9.922 -13.594 1 94 68 ALA A CA 1
ATOM 546 C C . ALA A 1 68 ? -22.766 -10.305 -12.867 1 94 68 ALA A C 1
ATOM 548 O O . ALA A 1 68 ? -21.656 -9.992 -13.336 1 94 68 ALA A O 1
ATOM 549 N N . ARG A 1 69 ? -22.891 -10.906 -11.805 1 92.94 69 ARG A N 1
ATOM 550 C CA . ARG A 1 69 ? -21.734 -11.375 -11.047 1 92.94 69 ARG A CA 1
ATOM 551 C C . ARG A 1 69 ? -20.938 -12.406 -11.836 1 92.94 69 ARG A C 1
ATOM 553 O O . ARG A 1 69 ? -19.703 -12.375 -11.859 1 92.94 69 ARG A O 1
ATOM 560 N N . GLY A 1 70 ? -21.625 -13.328 -12.461 1 92.81 70 GLY A N 1
ATOM 561 C CA . GLY A 1 70 ? -20.984 -14.336 -13.281 1 92.81 70 GLY A CA 1
ATOM 562 C C . GLY A 1 70 ? -20.219 -13.75 -14.453 1 92.81 70 GLY A C 1
ATOM 563 O O . GLY A 1 70 ? -19.078 -14.133 -14.711 1 92.81 70 GLY A O 1
ATOM 564 N N . VAL A 1 71 ? -20.859 -12.812 -15.117 1 95.12 71 VAL A N 1
ATOM 565 C CA . VAL A 1 71 ? -20.234 -12.141 -16.25 1 95.12 71 VAL A CA 1
ATOM 566 C C . VAL A 1 71 ? -19.031 -11.344 -15.773 1 95.12 71 VAL A C 1
ATOM 568 O O . VAL A 1 71 ? -17.984 -11.336 -16.422 1 95.12 71 VAL A O 1
ATOM 571 N N . GLY A 1 72 ? -19.172 -10.688 -14.648 1 95.75 72 GLY A N 1
ATOM 572 C CA . GLY A 1 72 ? -18.062 -9.938 -14.07 1 95.75 72 GLY A CA 1
ATOM 573 C C . GLY A 1 72 ? -16.875 -10.805 -13.727 1 95.75 72 GLY A C 1
ATOM 574 O O . GLY A 1 72 ? -15.727 -10.422 -13.977 1 95.75 72 GLY A O 1
ATOM 575 N N . ARG A 1 73 ? -17.141 -11.914 -13.188 1 94.94 73 ARG A N 1
ATOM 576 C CA . ARG A 1 73 ? -16.078 -12.844 -12.828 1 94.94 73 ARG A CA 1
ATOM 577 C C . ARG A 1 73 ? -15.375 -13.383 -14.078 1 94.94 73 ARG A C 1
ATOM 579 O O . ARG A 1 73 ? -14.148 -13.516 -14.102 1 94.94 73 ARG A O 1
ATOM 586 N N . TRP A 1 74 ? -16.219 -13.727 -15.031 1 96.25 74 TRP A N 1
ATOM 587 C CA . TRP A 1 74 ? -15.68 -14.227 -16.297 1 96.25 74 TRP A CA 1
ATOM 588 C C . TRP A 1 74 ? -14.797 -13.18 -16.969 1 96.25 74 TRP A C 1
ATOM 590 O O . TRP A 1 74 ? -13.68 -13.477 -17.391 1 96.25 74 TRP A O 1
ATOM 600 N N . LEU A 1 75 ? -15.297 -11.938 -17.016 1 97.69 75 LEU A N 1
ATOM 601 C CA . LEU A 1 75 ? -14.547 -10.852 -17.641 1 97.69 75 LEU A CA 1
ATOM 602 C C . LEU A 1 75 ? -13.266 -10.562 -16.859 1 97.69 75 LEU A C 1
ATOM 604 O O . LEU A 1 75 ? -12.219 -10.289 -17.453 1 97.69 75 LEU A O 1
ATOM 608 N N . SER A 1 76 ? -13.344 -10.609 -15.602 1 98 76 SER A N 1
ATOM 609 C CA . SER A 1 76 ? -12.172 -10.391 -14.758 1 98 76 SER A CA 1
ATOM 610 C C . SER A 1 76 ? -11.109 -11.453 -15 1 98 76 SER A C 1
ATOM 612 O O . SER A 1 76 ? -9.914 -11.141 -15.078 1 98 76 SER A O 1
ATOM 614 N N . ASP A 1 77 ? -11.531 -12.656 -15.102 1 97.75 77 ASP A N 1
ATOM 615 C CA . ASP A 1 77 ? -10.609 -13.75 -15.391 1 97.75 77 ASP A CA 1
ATOM 616 C C . ASP A 1 77 ? -9.922 -13.547 -16.734 1 97.75 77 ASP A C 1
ATOM 618 O O . ASP A 1 77 ? -8.703 -13.719 -16.859 1 97.75 77 ASP A O 1
ATOM 622 N N . LYS A 1 78 ? -10.695 -13.172 -17.734 1 98.06 78 LYS A N 1
ATOM 623 C CA . LYS A 1 78 ? -10.156 -12.961 -19.078 1 98.06 78 LYS A CA 1
ATOM 624 C C . LYS A 1 78 ? -9.164 -11.805 -19.094 1 98.06 78 LYS A C 1
ATOM 626 O O . LYS A 1 78 ? -8.094 -11.906 -19.703 1 98.06 78 LYS A O 1
ATOM 631 N N . VAL A 1 79 ? -9.516 -10.758 -18.406 1 97.81 79 VAL A N 1
ATOM 632 C CA . VAL A 1 79 ? -8.672 -9.57 -18.406 1 97.81 79 VAL A CA 1
ATOM 633 C C . VAL A 1 79 ? -7.383 -9.852 -17.625 1 97.81 79 VAL A C 1
ATOM 635 O O . VAL A 1 79 ? -6.293 -9.5 -18.078 1 97.81 79 VAL A O 1
ATOM 638 N N . ARG A 1 80 ? -7.465 -10.492 -16.531 1 96.94 80 ARG A N 1
ATOM 639 C CA . ARG A 1 80 ? -6.309 -10.82 -15.703 1 96.94 80 ARG A CA 1
ATOM 640 C C . ARG A 1 80 ? -5.328 -11.711 -16.469 1 96.94 80 ARG A C 1
ATOM 642 O O . ARG A 1 80 ? -4.121 -11.664 -16.234 1 96.94 80 ARG A O 1
ATOM 649 N N . ASN A 1 81 ? -5.906 -12.5 -17.359 1 98.38 81 ASN A N 1
ATOM 650 C CA . ASN A 1 81 ? -5.086 -13.453 -18.109 1 98.38 81 ASN A CA 1
ATOM 651 C C . ASN A 1 81 ? -4.867 -12.992 -19.547 1 98.38 81 ASN A C 1
ATOM 653 O O . ASN A 1 81 ? -4.551 -13.797 -20.422 1 98.38 81 ASN A O 1
ATOM 657 N N . ASN A 1 82 ? -5.125 -11.773 -19.828 1 97.88 82 ASN A N 1
ATOM 658 C CA . ASN A 1 82 ? -4.828 -11.078 -21.078 1 97.88 82 ASN A CA 1
ATOM 659 C C . ASN A 1 82 ? -5.5 -11.758 -22.266 1 97.88 82 ASN A C 1
ATOM 661 O O . ASN A 1 82 ? -4.957 -11.758 -23.375 1 97.88 82 ASN A O 1
ATOM 665 N N . TRP A 1 83 ? -6.551 -12.578 -22.031 1 97.5 83 TRP A N 1
ATOM 666 C CA . TRP A 1 83 ? -7.375 -13.219 -23.047 1 97.5 83 TRP A CA 1
ATOM 667 C C . TRP A 1 83 ? -6.59 -14.297 -23.797 1 97.5 83 TRP A C 1
ATOM 669 O O . TRP A 1 83 ? -6.863 -14.586 -24.953 1 97.5 83 TRP A O 1
ATOM 679 N N . VAL A 1 84 ? -5.562 -14.766 -23.156 1 97.94 84 VAL A N 1
ATOM 680 C CA . VAL A 1 84 ? -4.781 -15.844 -23.75 1 97.94 84 VAL A CA 1
ATOM 681 C C . VAL A 1 84 ? -4.668 -17 -22.75 1 97.94 84 VAL A C 1
ATOM 683 O O . VAL A 1 84 ? -4.785 -16.797 -21.547 1 97.94 84 VAL A O 1
ATOM 686 N N . ASN A 1 85 ? -4.504 -18.156 -23.266 1 96.19 85 ASN A N 1
ATOM 687 C CA . ASN A 1 85 ? -4.289 -19.344 -22.469 1 96.19 85 ASN A CA 1
ATOM 688 C C . ASN A 1 85 ? -2.865 -19.875 -22.625 1 96.19 85 ASN A C 1
ATOM 690 O O . ASN A 1 85 ? -2.172 -19.531 -23.578 1 96.19 85 ASN A O 1
ATOM 694 N N . ASP A 1 86 ? -2.441 -20.547 -21.656 1 96.81 86 ASP A N 1
ATOM 695 C CA . ASP A 1 86 ? -1.155 -21.234 -21.688 1 96.81 86 ASP A CA 1
ATOM 696 C C . ASP A 1 86 ? -1.284 -22.672 -21.156 1 96.81 86 ASP A C 1
ATOM 698 O O . ASP A 1 86 ? -2.207 -22.969 -20.391 1 96.81 86 ASP A O 1
ATOM 702 N N . LYS A 1 87 ? -0.48 -23.516 -21.672 1 96.31 87 LYS A N 1
ATOM 703 C CA . LYS A 1 87 ? -0.463 -24.906 -21.234 1 96.31 87 LYS A CA 1
ATOM 704 C C . LYS A 1 87 ? 0.805 -25.219 -20.438 1 96.31 87 LYS A C 1
ATOM 706 O O . LYS A 1 87 ? 1.908 -24.875 -20.859 1 96.31 87 LYS A O 1
ATOM 711 N N . TYR A 1 88 ? 0.632 -25.844 -19.281 1 97.75 88 TYR A N 1
ATOM 712 C CA . TYR A 1 88 ? 1.749 -26.219 -18.422 1 97.75 88 TYR A CA 1
ATOM 713 C C . TYR A 1 88 ? 1.943 -27.719 -18.406 1 97.75 88 TYR A C 1
ATOM 715 O O . TYR A 1 88 ? 0.97 -28.484 -18.359 1 97.75 88 TYR A O 1
ATOM 723 N N . ASP A 1 89 ? 3.148 -28.141 -18.625 1 98 89 ASP A N 1
ATOM 724 C CA . ASP A 1 89 ? 3.566 -29.5 -18.328 1 98 89 ASP A CA 1
ATOM 725 C C . ASP A 1 89 ? 4.285 -29.578 -16.984 1 98 89 ASP A C 1
ATOM 727 O O . ASP A 1 89 ? 5.5 -29.391 -16.906 1 98 89 ASP A O 1
ATOM 731 N N . TRP A 1 90 ? 3.594 -29.984 -15.977 1 97.56 90 TRP A N 1
ATOM 732 C CA . TRP A 1 90 ? 4.051 -29.859 -14.594 1 97.56 90 TRP A CA 1
ATOM 733 C C . TRP A 1 90 ? 5.211 -30.812 -14.32 1 97.56 90 TRP A C 1
ATOM 735 O O . TRP A 1 90 ? 5.91 -30.672 -13.312 1 97.56 90 TRP A O 1
ATOM 745 N N . THR A 1 91 ? 5.426 -31.766 -15.211 1 97 91 THR A N 1
ATOM 746 C CA . THR A 1 91 ? 6.586 -32.625 -15.07 1 97 91 THR A CA 1
ATOM 747 C C . THR A 1 91 ? 7.859 -31.906 -15.5 1 97 91 THR A C 1
ATOM 749 O O . THR A 1 91 ? 8.969 -32.344 -15.18 1 97 91 THR A O 1
ATOM 752 N N . LYS A 1 92 ? 7.691 -30.781 -16.203 1 97.88 92 LYS A N 1
ATOM 753 C CA . LYS A 1 92 ? 8.844 -30.047 -16.734 1 97.88 92 LYS A CA 1
ATOM 754 C C . LYS A 1 92 ? 9 -28.703 -16.031 1 97.88 92 LYS A C 1
ATOM 756 O O . LYS A 1 92 ? 10.055 -28.062 -16.125 1 97.88 92 LYS A O 1
ATOM 761 N N . GLU A 1 93 ? 7.961 -28.312 -15.383 1 98.62 93 GLU A N 1
ATOM 762 C CA . GLU A 1 93 ? 8.008 -27.016 -14.727 1 98.62 93 GLU A CA 1
ATOM 763 C C . GLU A 1 93 ? 8.898 -27.062 -13.484 1 98.62 93 GLU A C 1
ATOM 765 O O . GLU A 1 93 ? 8.945 -28.078 -12.781 1 98.62 93 GLU A O 1
ATOM 770 N N . ILE A 1 94 ? 9.594 -25.984 -13.211 1 98.88 94 ILE A N 1
ATOM 771 C CA . ILE A 1 94 ? 10.391 -25.797 -12.008 1 98.88 94 ILE A CA 1
ATOM 772 C C . ILE A 1 94 ? 9.844 -24.625 -11.203 1 98.88 94 ILE A C 1
ATOM 774 O O . ILE A 1 94 ? 9.758 -23.5 -11.711 1 98.88 94 ILE A O 1
ATOM 778 N N . VAL A 1 95 ? 9.453 -24.891 -9.93 1 98.94 95 VAL A N 1
ATOM 779 C CA . VAL A 1 95 ? 8.93 -23.859 -9.039 1 98.94 95 VAL A CA 1
ATOM 780 C C . VAL A 1 95 ? 10.023 -23.391 -8.094 1 98.94 95 VAL A C 1
ATOM 782 O O . VAL A 1 95 ? 10.625 -24.188 -7.379 1 98.94 95 VAL A O 1
ATOM 785 N N . LEU A 1 96 ? 10.344 -22.125 -8.156 1 98.94 96 LEU A N 1
ATOM 786 C CA . LEU A 1 96 ? 11.242 -21.5 -7.195 1 98.94 96 LEU A CA 1
ATOM 787 C C . LEU A 1 96 ? 10.453 -20.812 -6.086 1 98.94 96 LEU A C 1
ATOM 789 O O . LEU A 1 96 ? 9.57 -20 -6.367 1 98.94 96 LEU A O 1
ATOM 793 N N . ILE A 1 97 ? 10.727 -21.156 -4.824 1 98.94 97 ILE A N 1
ATOM 794 C CA . ILE A 1 97 ? 10.031 -20.531 -3.697 1 98.94 97 ILE A CA 1
ATOM 795 C C . ILE A 1 97 ? 11.047 -19.984 -2.697 1 98.94 97 ILE A C 1
ATOM 797 O O . ILE A 1 97 ? 12.008 -20.672 -2.34 1 98.94 97 ILE A O 1
ATOM 801 N N . THR A 1 98 ? 10.906 -18.703 -2.34 1 98.81 98 THR A N 1
ATOM 802 C CA . THR A 1 98 ? 11.672 -18.156 -1.226 1 98.81 98 THR A CA 1
ATOM 803 C C . THR A 1 98 ? 10.977 -18.453 0.102 1 98.81 98 THR A C 1
ATOM 805 O O . THR A 1 98 ? 9.75 -18.406 0.186 1 98.81 98 THR A O 1
ATOM 808 N N . GLY A 1 99 ? 11.742 -18.766 1.105 1 97.81 99 GLY A N 1
ATOM 809 C CA . GLY A 1 99 ? 11.156 -19.062 2.402 1 97.81 99 GLY A CA 1
ATOM 810 C C . GLY A 1 99 ? 10.352 -20.344 2.412 1 97.81 99 GLY A C 1
ATOM 811 O O . GLY A 1 99 ? 9.211 -20.359 2.885 1 97.81 99 GLY A O 1
ATOM 812 N N . GLY A 1 100 ? 10.922 -21.375 1.857 1 97.88 100 GLY A N 1
ATOM 813 C CA . GLY A 1 100 ? 10.203 -22.625 1.733 1 97.88 100 GLY A CA 1
ATOM 814 C C . GLY A 1 100 ? 10.523 -23.609 2.84 1 97.88 100 GLY A C 1
ATOM 815 O O . GLY A 1 100 ? 10.055 -24.75 2.822 1 97.88 100 GLY A O 1
ATOM 816 N N . SER A 1 101 ? 11.289 -23.203 3.855 1 96.62 101 SER A N 1
ATOM 817 C CA . SER A 1 101 ? 11.789 -24.141 4.852 1 96.62 101 SER A CA 1
ATOM 818 C C . SER A 1 101 ? 10.805 -24.297 6.008 1 96.62 101 SER A C 1
ATOM 820 O O . SER A 1 101 ? 10.812 -25.312 6.703 1 96.62 101 SER A O 1
ATOM 822 N N . THR A 1 102 ? 9.977 -23.281 6.258 1 94.31 102 THR A N 1
ATOM 823 C CA . THR A 1 102 ? 9.055 -23.344 7.387 1 94.31 102 THR A CA 1
ATOM 824 C C . THR A 1 102 ? 7.707 -22.719 7.02 1 94.31 102 THR A C 1
ATOM 826 O O . THR A 1 102 ? 7.555 -22.156 5.938 1 94.31 102 THR A O 1
ATOM 829 N N . GLY A 1 103 ? 6.711 -22.969 7.84 1 94.69 103 GLY A N 1
ATOM 830 C CA . GLY A 1 103 ? 5.441 -22.266 7.758 1 94.69 103 GLY A CA 1
ATOM 831 C C . GLY A 1 103 ? 4.66 -22.578 6.496 1 94.69 103 GLY A C 1
ATOM 832 O O . GLY A 1 103 ? 4.582 -23.75 6.09 1 94.69 103 GLY A O 1
ATOM 833 N N . ILE A 1 104 ? 4.047 -21.562 5.949 1 97.06 104 ILE A N 1
ATOM 834 C CA . ILE A 1 104 ? 3.246 -21.688 4.738 1 97.06 104 ILE A CA 1
ATOM 835 C C . ILE A 1 104 ? 4.121 -22.203 3.594 1 97.06 104 ILE A C 1
ATOM 837 O O . ILE A 1 104 ? 3.699 -23.062 2.824 1 97.06 104 ILE A O 1
ATOM 841 N N . GLY A 1 105 ? 5.359 -21.703 3.525 1 98.19 105 GLY A N 1
ATOM 842 C CA . GLY A 1 105 ? 6.289 -22.109 2.482 1 98.19 105 GLY A CA 1
ATOM 843 C C . GLY A 1 105 ? 6.59 -23.594 2.498 1 98.19 105 GLY A C 1
ATOM 844 O O . GLY A 1 105 ? 6.578 -24.234 1.45 1 98.19 105 GLY A O 1
ATOM 845 N N . ALA A 1 106 ? 6.828 -24.094 3.672 1 97.94 106 ALA A N 1
ATOM 846 C CA . ALA A 1 106 ? 7.098 -25.531 3.801 1 97.94 106 ALA A CA 1
ATOM 847 C C . ALA A 1 106 ? 5.91 -26.359 3.316 1 97.94 106 ALA A C 1
ATOM 849 O O . ALA A 1 106 ? 6.09 -27.375 2.645 1 97.94 106 ALA A O 1
ATOM 850 N N . SER A 1 107 ? 4.695 -25.906 3.66 1 97.69 107 SER A N 1
ATOM 851 C CA . SER A 1 107 ? 3.486 -26.609 3.252 1 97.69 107 SER A CA 1
ATOM 852 C C . SER A 1 107 ? 3.314 -26.578 1.736 1 97.69 107 SER A C 1
ATOM 854 O O . SER A 1 107 ? 2.869 -27.562 1.137 1 97.69 107 SER A O 1
ATOM 856 N N . ILE A 1 108 ? 3.676 -25.469 1.106 1 98.56 108 ILE A N 1
ATOM 857 C CA . ILE A 1 108 ? 3.602 -25.344 -0.346 1 98.56 108 ILE A CA 1
ATOM 858 C C . ILE A 1 108 ? 4.586 -26.328 -0.995 1 98.56 108 ILE A C 1
ATOM 860 O O . ILE A 1 108 ? 4.23 -27.047 -1.929 1 98.56 108 ILE A O 1
ATOM 864 N N . VAL A 1 109 ? 5.809 -26.344 -0.465 1 98.69 109 VAL A N 1
ATOM 865 C CA . VAL A 1 109 ? 6.844 -27.219 -1.012 1 98.69 109 VAL A CA 1
ATOM 866 C C . VAL A 1 109 ? 6.395 -28.672 -0.91 1 98.69 109 VAL A C 1
ATOM 868 O O . VAL A 1 109 ? 6.504 -29.438 -1.877 1 98.69 109 VAL A O 1
ATOM 871 N N . LYS A 1 110 ? 5.895 -29.062 0.247 1 98 110 LYS A N 1
ATOM 872 C CA . LYS A 1 110 ? 5.457 -30.438 0.47 1 98 110 LYS A CA 1
ATOM 873 C C . LYS A 1 110 ? 4.363 -30.844 -0.52 1 98 110 LYS A C 1
ATOM 875 O O . LYS A 1 110 ? 4.387 -31.938 -1.069 1 98 110 LYS A O 1
ATOM 880 N N . LEU A 1 111 ? 3.441 -29.953 -0.73 1 97.62 111 LEU A N 1
ATOM 881 C CA . LEU A 1 111 ? 2.326 -30.25 -1.627 1 97.62 111 LEU A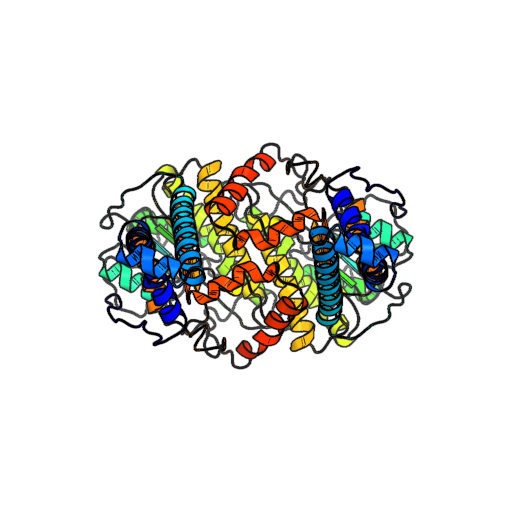 CA 1
ATOM 882 C C . LEU A 1 111 ? 2.807 -30.375 -3.068 1 97.62 111 LEU A C 1
ATOM 884 O O . LEU A 1 111 ? 2.383 -31.266 -3.795 1 97.62 111 LEU A O 1
ATOM 888 N N . LEU A 1 112 ? 3.643 -29.484 -3.508 1 98.31 112 LEU A N 1
ATOM 889 C CA . LEU A 1 112 ? 4.172 -29.531 -4.867 1 98.31 112 LEU A CA 1
ATOM 890 C C . LEU A 1 112 ? 5.008 -30.797 -5.074 1 98.31 112 LEU A C 1
ATOM 892 O O . LEU A 1 112 ? 4.953 -31.406 -6.141 1 98.31 112 LEU A O 1
ATOM 896 N N . ASP A 1 113 ? 5.777 -31.094 -4.047 1 97.88 113 ASP A N 1
ATOM 897 C CA . ASP A 1 113 ? 6.578 -32.312 -4.09 1 97.88 113 ASP A CA 1
ATOM 898 C C . ASP A 1 113 ? 5.691 -33.562 -4.266 1 97.88 113 ASP A C 1
ATOM 900 O O . ASP A 1 113 ? 5.996 -34.438 -5.07 1 97.88 113 ASP A O 1
ATOM 904 N N . GLU A 1 114 ? 4.625 -33.562 -3.5 1 95.88 114 GLU A N 1
ATOM 905 C CA . GLU A 1 114 ? 3.664 -34.656 -3.6 1 95.88 114 GLU A CA 1
ATOM 906 C C . GLU A 1 114 ? 3.072 -34.75 -5.004 1 95.88 114 GLU A C 1
ATOM 908 O O . GLU A 1 114 ? 2.75 -35.844 -5.48 1 95.88 114 GLU A O 1
ATOM 913 N N . MET A 1 115 ? 2.975 -33.688 -5.645 1 95.69 115 MET A N 1
ATOM 914 C CA . MET A 1 115 ? 2.432 -33.625 -6.996 1 95.69 115 MET A CA 1
ATOM 915 C C . MET A 1 115 ? 3.523 -33.875 -8.031 1 95.69 115 MET A C 1
ATOM 917 O O . MET A 1 115 ? 3.301 -33.688 -9.234 1 95.69 115 MET A O 1
ATOM 921 N N . LYS A 1 116 ? 4.719 -34.156 -7.625 1 97.06 116 LYS A N 1
ATOM 922 C CA . LYS A 1 116 ? 5.875 -34.531 -8.43 1 97.06 116 LYS A CA 1
ATOM 923 C C . LYS A 1 116 ? 6.387 -33.375 -9.258 1 97.06 116 LYS A C 1
ATOM 925 O O . LYS A 1 116 ? 6.855 -33.562 -10.383 1 97.06 116 LYS A O 1
ATOM 930 N N . VAL A 1 117 ? 6.184 -32.188 -8.758 1 98.25 117 VAL A N 1
ATOM 931 C CA . VAL A 1 117 ? 6.73 -30.984 -9.375 1 98.25 117 VAL A CA 1
ATOM 932 C C . VAL A 1 117 ? 8.117 -30.688 -8.812 1 98.25 117 VAL A C 1
ATOM 934 O O . VAL A 1 117 ? 8.359 -30.859 -7.613 1 98.25 117 VAL A O 1
ATOM 937 N N . THR A 1 118 ? 9.055 -30.297 -9.656 1 98.81 118 THR A N 1
ATOM 938 C CA . THR A 1 118 ? 10.383 -29.891 -9.203 1 98.81 118 THR A CA 1
ATOM 939 C C . THR A 1 118 ? 10.328 -28.562 -8.469 1 98.81 118 THR A C 1
ATOM 941 O O . THR A 1 118 ? 9.734 -27.594 -8.969 1 98.81 118 THR A O 1
ATOM 944 N N . VAL A 1 119 ? 10.953 -28.562 -7.262 1 98.88 119 VAL A N 1
ATOM 945 C CA . VAL A 1 119 ? 10.891 -27.344 -6.445 1 98.88 119 VAL A CA 1
ATOM 946 C C . VAL A 1 119 ? 12.297 -26.922 -6.039 1 98.88 119 VAL A C 1
ATOM 948 O O . VAL A 1 119 ? 13.117 -27.75 -5.637 1 98.88 119 VAL A O 1
ATOM 951 N N . VAL A 1 120 ? 12.617 -25.641 -6.254 1 98.94 120 VAL A N 1
ATOM 952 C CA . VAL A 1 120 ? 13.828 -25.016 -5.746 1 98.94 120 VAL A CA 1
ATOM 953 C C . VAL A 1 120 ? 13.484 -24.125 -4.555 1 98.94 120 VAL A C 1
ATOM 955 O O . VAL A 1 120 ? 12.688 -23.188 -4.676 1 98.94 120 VAL A O 1
ATOM 958 N N . VAL A 1 121 ? 14.125 -24.406 -3.41 1 98.81 121 VAL A N 1
ATOM 959 C CA . VAL A 1 121 ? 13.875 -23.641 -2.188 1 98.81 121 VAL A CA 1
ATOM 960 C C . VAL A 1 121 ? 15.062 -22.719 -1.907 1 98.81 121 VAL A C 1
ATOM 962 O O . VAL A 1 121 ? 16.188 -23.188 -1.745 1 98.81 121 VAL A O 1
ATOM 965 N N . LEU A 1 122 ? 14.812 -21.422 -1.922 1 98.62 122 LEU A N 1
ATOM 966 C CA . LEU A 1 122 ? 15.773 -20.453 -1.44 1 98.62 122 LEU A CA 1
ATOM 967 C C . LEU A 1 122 ? 15.445 -20.016 -0.017 1 98.62 122 LEU A C 1
ATOM 969 O O . LEU A 1 122 ? 14.406 -19.391 0.22 1 98.62 122 LEU A O 1
ATOM 973 N N . ASP A 1 123 ? 16.328 -20.297 0.916 1 97.56 123 ASP A N 1
ATOM 974 C CA . ASP A 1 123 ? 16.047 -20 2.316 1 97.56 123 ASP A CA 1
ATOM 975 C C . ASP A 1 123 ? 17.344 -19.922 3.129 1 97.56 123 ASP A C 1
ATOM 977 O O . ASP A 1 123 ? 18.312 -20.594 2.812 1 97.56 123 ASP A O 1
ATOM 981 N N . VAL A 1 124 ? 17.328 -19.078 4.102 1 95.88 124 VAL A N 1
ATOM 982 C CA . VAL A 1 124 ? 18.469 -19 5.008 1 95.88 124 VAL A CA 1
ATOM 983 C C . VAL A 1 124 ? 18.375 -20.109 6.051 1 95.88 124 VAL A C 1
ATOM 985 O O . VAL A 1 124 ? 19.359 -20.438 6.707 1 95.88 124 VAL A O 1
ATOM 988 N N . GLN A 1 125 ? 17.203 -20.672 6.188 1 94.31 125 GLN A N 1
ATOM 989 C CA . GLN A 1 125 ? 16.984 -21.766 7.125 1 94.31 125 GLN A CA 1
ATOM 990 C C . GLN A 1 125 ? 17.047 -23.125 6.41 1 94.31 125 GLN A C 1
ATOM 992 O O . GLN A 1 125 ? 16.594 -23.25 5.27 1 94.31 125 GLN A O 1
ATOM 997 N N . LYS A 1 126 ? 17.516 -24.094 7.098 1 94.38 126 LYS A N 1
ATOM 998 C CA . LYS A 1 126 ? 17.5 -25.453 6.574 1 94.38 126 LYS A CA 1
ATOM 999 C C . LYS A 1 126 ? 16.094 -26.031 6.602 1 94.38 126 LYS A C 1
ATOM 1001 O O . LYS A 1 126 ? 15.273 -25.672 7.457 1 94.38 126 LYS A O 1
ATOM 1006 N N . MET A 1 127 ? 15.852 -26.875 5.629 1 94.75 127 MET A N 1
ATOM 1007 C CA . MET A 1 127 ? 14.578 -27.594 5.648 1 94.75 127 MET A CA 1
ATOM 1008 C C . MET A 1 127 ? 14.555 -28.641 6.762 1 94.75 127 MET A C 1
ATOM 1010 O O . MET A 1 127 ? 15.539 -29.344 6.98 1 94.75 127 MET A O 1
ATOM 1014 N N . THR A 1 128 ? 13.477 -28.688 7.48 1 91.12 128 THR A N 1
ATOM 1015 C CA . THR A 1 128 ? 13.398 -29.609 8.602 1 91.12 128 THR A CA 1
ATOM 1016 C C . THR A 1 128 ? 12.43 -30.75 8.289 1 91.12 128 THR A C 1
ATOM 1018 O O . THR A 1 128 ? 12.125 -31.578 9.156 1 91.12 128 THR A O 1
ATOM 1021 N N . TYR A 1 129 ? 11.875 -30.828 7.199 1 94.31 129 TYR A N 1
ATOM 1022 C CA . TYR A 1 129 ? 10.938 -31.875 6.789 1 94.31 129 TYR A CA 1
ATOM 1023 C C . TYR A 1 129 ? 11.523 -32.719 5.66 1 94.31 129 TYR A C 1
ATOM 1025 O O . TYR A 1 129 ? 12.445 -32.281 4.965 1 94.31 129 TYR A O 1
ATOM 1033 N N . ALA A 1 130 ? 10.969 -33.938 5.477 1 94.06 130 ALA A N 1
ATOM 1034 C CA . ALA A 1 130 ? 11.414 -34.844 4.41 1 94.06 130 ALA A CA 1
ATOM 1035 C C . ALA A 1 130 ? 10.898 -34.375 3.053 1 94.06 130 ALA A C 1
ATOM 1037 O O . ALA A 1 130 ? 9.773 -33.875 2.938 1 94.06 130 ALA A O 1
ATOM 1038 N N . ALA A 1 131 ? 11.789 -34.438 2.068 1 95.38 131 ALA A N 1
ATOM 1039 C CA . ALA A 1 131 ? 11.438 -34.094 0.69 1 95.38 131 ALA A CA 1
ATOM 1040 C C . ALA A 1 131 ? 12.117 -35.031 -0.294 1 95.38 131 ALA A C 1
ATOM 1042 O O . ALA A 1 131 ? 13.141 -35.656 0.027 1 95.38 131 ALA A O 1
ATOM 1043 N N . SER A 1 132 ? 11.477 -35.25 -1.404 1 96.81 132 SER A N 1
ATOM 1044 C CA . SER A 1 132 ? 12.055 -36.094 -2.434 1 96.81 132 SER A CA 1
ATOM 1045 C C . SER A 1 132 ? 13.242 -35.406 -3.109 1 96.81 132 SER A C 1
ATOM 1047 O O . SER A 1 132 ? 13.57 -34.281 -2.797 1 96.81 132 SER A O 1
ATOM 1049 N N . SER A 1 133 ? 13.852 -36.125 -4.086 1 96.88 133 SER A N 1
ATOM 1050 C CA . SER A 1 133 ? 15.016 -35.625 -4.797 1 96.88 133 SER A CA 1
ATOM 1051 C C . SER A 1 133 ? 14.633 -34.5 -5.75 1 96.88 133 SER A C 1
ATOM 1053 O O . SER A 1 133 ? 15.508 -33.781 -6.254 1 96.88 133 SER A O 1
ATOM 1055 N N . ARG A 1 134 ? 13.352 -34.281 -5.895 1 97.75 134 ARG A N 1
ATOM 1056 C CA . ARG A 1 134 ? 12.883 -33.219 -6.773 1 97.75 134 ARG A CA 1
ATOM 1057 C C . ARG A 1 134 ? 12.945 -31.859 -6.074 1 97.75 134 ARG A C 1
ATOM 1059 O O . ARG A 1 134 ? 12.844 -30.812 -6.723 1 97.75 134 ARG A O 1
ATOM 1066 N N . VAL A 1 135 ? 13.086 -31.891 -4.785 1 98.62 135 VAL A N 1
ATOM 1067 C CA . VAL A 1 135 ? 13.172 -30.656 -4.012 1 98.62 135 VAL A CA 1
ATOM 1068 C C . VAL A 1 135 ? 14.633 -30.312 -3.744 1 98.62 135 VAL A C 1
ATOM 1070 O O . VAL A 1 135 ? 15.367 -31.109 -3.164 1 98.62 135 VAL A O 1
ATOM 1073 N N . HIS A 1 136 ? 15.062 -29.125 -4.211 1 98.56 136 HIS A N 1
ATOM 1074 C CA . HIS A 1 136 ? 16.438 -28.641 -4.059 1 98.56 136 HIS A CA 1
ATOM 1075 C C . HIS A 1 136 ? 16.5 -27.422 -3.156 1 98.56 136 HIS A C 1
ATOM 1077 O O . HIS A 1 136 ? 15.867 -26.391 -3.447 1 98.56 136 HIS A O 1
ATOM 1083 N N . HIS A 1 137 ? 17.234 -27.547 -2.098 1 98.31 137 HIS A N 1
ATOM 1084 C CA . HIS A 1 137 ? 17.406 -26.422 -1.185 1 98.31 137 HIS A CA 1
ATOM 1085 C C . HIS A 1 137 ? 18.719 -25.688 -1.454 1 98.31 137 HIS A C 1
ATOM 1087 O O . HIS A 1 137 ? 19.766 -26.328 -1.621 1 98.31 137 HIS A O 1
ATOM 1093 N N . PHE A 1 138 ? 18.703 -24.391 -1.588 1 98.25 138 PHE A N 1
ATOM 1094 C CA . PHE A 1 138 ? 19.875 -23.516 -1.662 1 98.25 138 PHE A CA 1
ATOM 1095 C C . PHE A 1 138 ? 19.812 -22.453 -0.571 1 98.25 138 PHE A C 1
ATOM 1097 O O . PHE A 1 138 ? 18.812 -21.766 -0.414 1 98.25 138 PHE A O 1
ATOM 1104 N N . TYR A 1 139 ? 20.906 -22.344 0.215 1 97.19 139 TYR A N 1
ATOM 1105 C CA . TYR A 1 139 ? 21.016 -21.234 1.153 1 97.19 139 TYR A CA 1
ATOM 1106 C C . TYR A 1 139 ? 21.094 -19.891 0.416 1 97.19 139 TYR A C 1
ATOM 1108 O O . TYR A 1 139 ? 21.938 -19.703 -0.454 1 97.19 139 TYR A O 1
ATOM 1116 N N . CYS A 1 140 ? 20.172 -18.969 0.784 1 97.12 140 CYS A N 1
ATOM 1117 C CA . CYS A 1 140 ? 20.172 -17.672 0.126 1 97.12 140 CYS A CA 1
ATOM 1118 C C . CYS A 1 140 ? 19.578 -16.594 1.036 1 97.12 140 CYS A C 1
ATOM 1120 O O . CYS A 1 140 ? 18.406 -16.688 1.418 1 97.12 140 CYS A O 1
ATOM 1122 N N . ASP A 1 141 ? 20.359 -15.648 1.374 1 96.81 141 ASP A N 1
ATOM 1123 C CA . ASP A 1 141 ? 19.828 -14.438 1.979 1 96.81 141 ASP A CA 1
ATOM 1124 C C . ASP A 1 141 ? 19.281 -13.484 0.915 1 96.81 141 ASP A C 1
ATOM 1126 O O . ASP A 1 141 ? 20.047 -12.773 0.26 1 96.81 141 ASP A O 1
ATOM 1130 N N . VAL A 1 142 ? 18 -13.43 0.865 1 97.62 142 VAL A N 1
ATOM 1131 C CA . VAL A 1 142 ? 17.328 -12.75 -0.243 1 97.62 142 VAL A CA 1
ATOM 1132 C C . VAL A 1 142 ? 17.453 -11.234 -0.067 1 97.62 142 VAL A C 1
ATOM 1134 O O . VAL A 1 142 ? 17.078 -10.469 -0.96 1 97.62 142 VAL A O 1
ATOM 1137 N N . ARG A 1 143 ? 18.031 -10.75 1.052 1 97.12 143 ARG A N 1
ATOM 1138 C CA . ARG A 1 143 ? 18.203 -9.32 1.307 1 97.12 143 ARG A CA 1
ATOM 1139 C C . ARG A 1 143 ? 19.266 -8.727 0.384 1 97.12 143 ARG A C 1
ATOM 1141 O O . ARG A 1 143 ? 19.281 -7.512 0.164 1 97.12 143 ARG A O 1
ATOM 1148 N N . SER A 1 144 ? 20.062 -9.555 -0.178 1 96.31 144 SER A N 1
ATOM 1149 C CA . SER A 1 144 ? 21.172 -9.109 -1.011 1 96.31 144 SER A CA 1
ATOM 1150 C C . SER A 1 144 ? 20.953 -9.492 -2.471 1 96.31 144 SER A C 1
ATOM 1152 O O . SER A 1 144 ? 20.906 -10.68 -2.807 1 96.31 144 SER A O 1
ATOM 1154 N N . PRO A 1 145 ? 20.922 -8.492 -3.35 1 96.88 145 PRO A N 1
ATOM 1155 C CA . PRO A 1 145 ? 20.781 -8.836 -4.766 1 96.88 145 PRO A CA 1
ATOM 1156 C C . PRO A 1 145 ? 21.953 -9.656 -5.297 1 96.88 145 PRO A C 1
ATOM 1158 O O . PRO A 1 145 ? 21.766 -10.508 -6.172 1 96.88 145 PRO A O 1
ATOM 1161 N N . GLU A 1 146 ? 23.125 -9.422 -4.746 1 96.44 146 GLU A N 1
ATOM 1162 C CA . GLU A 1 146 ? 24.297 -10.18 -5.152 1 96.44 146 GLU A CA 1
ATOM 1163 C C . GLU A 1 146 ? 24.172 -11.648 -4.773 1 96.44 146 GLU A C 1
ATOM 1165 O O . GLU A 1 146 ? 24.531 -12.531 -5.551 1 96.44 146 GLU A O 1
ATOM 1170 N N . ASN A 1 147 ? 23.641 -11.891 -3.561 1 96.44 147 ASN A N 1
ATOM 1171 C CA . ASN A 1 147 ? 23.391 -13.258 -3.137 1 96.44 147 ASN A CA 1
ATOM 1172 C C . ASN A 1 147 ? 22.391 -13.961 -4.051 1 96.44 147 ASN A C 1
ATOM 1174 O O . ASN A 1 147 ? 22.594 -15.109 -4.434 1 96.44 147 ASN A O 1
ATOM 1178 N N . VAL A 1 148 ? 21.375 -13.281 -4.402 1 98.31 148 VAL A N 1
ATOM 1179 C CA . VAL A 1 148 ? 20.328 -13.844 -5.246 1 98.31 148 VAL A CA 1
ATOM 1180 C C . VAL A 1 148 ? 20.891 -14.188 -6.617 1 98.31 148 VAL A C 1
ATOM 1182 O O . VAL A 1 148 ? 20.641 -15.266 -7.152 1 98.31 148 VAL A O 1
ATOM 1185 N N . ALA A 1 149 ? 21.703 -13.32 -7.16 1 97.75 149 ALA A N 1
ATOM 1186 C CA . ALA A 1 149 ? 22.297 -13.547 -8.469 1 97.75 149 ALA A CA 1
ATOM 1187 C C . ALA A 1 149 ? 23.234 -14.758 -8.43 1 97.75 149 ALA A C 1
ATOM 1189 O O . ALA A 1 149 ? 23.234 -15.57 -9.352 1 97.75 149 ALA A O 1
ATOM 1190 N N . ALA A 1 150 ? 24.016 -14.805 -7.391 1 97.69 150 ALA A N 1
ATOM 1191 C CA . ALA A 1 150 ? 24.969 -15.906 -7.258 1 97.69 150 ALA A CA 1
ATOM 1192 C C . ALA A 1 150 ? 24.25 -17.25 -7.141 1 97.69 150 ALA A C 1
ATOM 1194 O O . ALA A 1 150 ? 24.641 -18.219 -7.785 1 97.69 150 ALA A O 1
ATOM 1195 N N . VAL A 1 151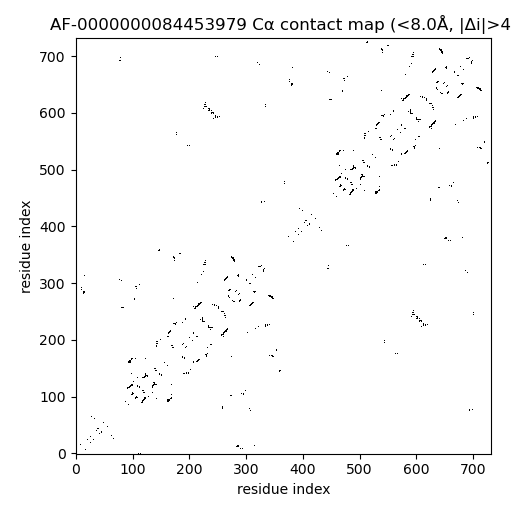 ? 23.266 -17.281 -6.344 1 98.12 151 VAL A N 1
ATOM 1196 C CA . VAL A 1 151 ? 22.516 -18.531 -6.145 1 98.12 151 VAL A CA 1
ATOM 1197 C C . VAL A 1 151 ? 21.766 -18.891 -7.422 1 98.12 151 VAL A C 1
ATOM 1199 O O . VAL A 1 151 ? 21.641 -20.078 -7.75 1 98.12 151 VAL A O 1
ATOM 1202 N N . ALA A 1 152 ? 21.328 -17.906 -8.141 1 98.5 152 ALA A N 1
ATOM 1203 C CA . ALA A 1 152 ? 20.625 -18.156 -9.391 1 98.5 152 ALA A CA 1
ATOM 1204 C C . ALA A 1 152 ? 21.5 -18.922 -10.383 1 98.5 152 ALA A C 1
ATOM 1206 O O . ALA A 1 152 ? 21.016 -19.781 -11.109 1 98.5 152 ALA A O 1
ATOM 1207 N N . GLU A 1 153 ? 22.75 -18.594 -10.461 1 98 153 GLU A N 1
ATOM 1208 C CA . GLU A 1 153 ? 23.672 -19.312 -11.344 1 98 153 GLU A CA 1
ATOM 1209 C C . GLU A 1 153 ? 23.75 -20.781 -10.969 1 98 153 GLU A C 1
ATOM 1211 O O . GLU A 1 153 ? 23.766 -21.656 -11.852 1 98 153 GLU A O 1
ATOM 1216 N N . LYS A 1 154 ? 23.766 -21.031 -9.711 1 98.12 154 LYS A N 1
ATOM 1217 C CA . LYS A 1 154 ? 23.797 -22.422 -9.234 1 98.12 154 LYS A CA 1
ATOM 1218 C C . LYS A 1 154 ? 22.484 -23.141 -9.578 1 98.12 154 LYS A C 1
ATOM 1220 O O . LYS A 1 154 ? 22.516 -24.281 -10.023 1 98.12 154 LYS A O 1
ATOM 1225 N N . VAL A 1 155 ? 21.391 -22.5 -9.398 1 98.62 155 VAL A N 1
ATOM 1226 C CA . VAL A 1 155 ? 20.078 -23.078 -9.672 1 98.62 155 VAL A CA 1
ATOM 1227 C C . VAL A 1 155 ? 19.984 -23.438 -11.148 1 98.62 155 VAL A C 1
ATOM 1229 O O . VAL A 1 155 ? 19.578 -24.562 -11.5 1 98.62 155 VAL A O 1
ATOM 1232 N N . LYS A 1 156 ? 20.328 -22.516 -11.984 1 97.69 156 LYS A N 1
ATOM 1233 C CA . LYS A 1 156 ? 20.234 -22.703 -13.43 1 97.69 156 LYS A CA 1
ATOM 1234 C C . LYS A 1 156 ? 21.125 -23.859 -13.883 1 97.69 156 LYS A C 1
ATOM 1236 O O . LYS A 1 156 ? 20.734 -24.641 -14.75 1 97.69 156 LYS A O 1
ATOM 1241 N N . SER A 1 157 ? 22.281 -23.953 -13.297 1 97.69 157 SER A N 1
ATOM 1242 C CA . SER A 1 157 ? 23.234 -24.969 -13.703 1 97.69 157 SER A CA 1
ATOM 1243 C C . SER A 1 157 ? 22.859 -26.344 -13.156 1 97.69 157 SER A C 1
ATOM 1245 O O . SER A 1 157 ? 23 -27.359 -13.852 1 97.69 157 SER A O 1
ATOM 1247 N N . GLN A 1 158 ? 22.297 -26.375 -11.938 1 98.06 158 GLN A N 1
ATOM 1248 C CA . GLN A 1 158 ? 22.094 -27.641 -11.258 1 98.06 158 GLN A CA 1
ATOM 1249 C C . GLN A 1 158 ? 20.672 -28.156 -11.469 1 98.06 158 GLN A C 1
ATOM 1251 O O . GLN A 1 158 ? 20.438 -29.375 -11.43 1 98.06 158 GLN A O 1
ATOM 1256 N N . VAL A 1 159 ? 19.75 -27.344 -11.656 1 98.5 159 VAL A N 1
ATOM 1257 C CA . VAL A 1 159 ? 18.359 -27.766 -11.703 1 98.5 159 VAL A CA 1
ATOM 1258 C C . VAL A 1 159 ? 17.734 -27.344 -13.039 1 98.5 159 VAL A C 1
ATOM 1260 O O . VAL A 1 159 ? 17.125 -28.156 -13.727 1 98.5 159 VAL A O 1
ATOM 1263 N N . GLY A 1 160 ? 17.906 -26.094 -13.398 1 98.5 160 GLY A N 1
ATOM 1264 C CA . GLY A 1 160 ? 17.312 -25.5 -14.586 1 98.5 160 GLY A CA 1
ATOM 1265 C C . GLY A 1 160 ? 16.703 -24.141 -14.336 1 98.5 160 GLY A C 1
ATOM 1266 O O . GLY A 1 160 ? 16.859 -23.562 -13.258 1 98.5 160 GLY A O 1
ATOM 1267 N N . HIS A 1 161 ? 16.047 -23.594 -15.398 1 98.38 161 HIS A N 1
ATOM 1268 C CA . HIS A 1 161 ? 15.422 -22.281 -15.305 1 98.38 161 HIS A CA 1
ATOM 1269 C C . HIS A 1 161 ? 14.031 -22.375 -14.688 1 98.38 161 HIS A C 1
ATOM 1271 O O . HIS A 1 161 ? 13.148 -23.016 -15.25 1 98.38 161 HIS A O 1
ATOM 1277 N N . PRO A 1 162 ? 13.797 -21.75 -13.594 1 98.81 162 PRO A N 1
ATOM 1278 C CA . PRO A 1 162 ? 12.453 -21.766 -13.023 1 98.81 162 PRO A CA 1
ATOM 1279 C C . PRO A 1 162 ? 11.422 -21.094 -13.922 1 98.81 162 PRO A C 1
ATOM 1281 O O . PRO A 1 162 ? 11.711 -20.078 -14.547 1 98.81 162 PRO A O 1
ATOM 1284 N N . SER A 1 163 ? 10.258 -21.672 -13.984 1 98.75 163 SER A N 1
ATOM 1285 C CA . SER A 1 163 ? 9.164 -21.078 -14.742 1 98.75 163 SER A CA 1
ATOM 1286 C C . SER A 1 163 ? 8.133 -20.438 -13.812 1 98.75 163 SER A C 1
ATOM 1288 O O . SER A 1 163 ? 7.324 -19.609 -14.234 1 98.75 163 SER A O 1
ATOM 1290 N N . ILE A 1 164 ? 8.102 -20.859 -12.516 1 98.88 164 ILE A N 1
ATOM 1291 C CA . ILE A 1 164 ? 7.211 -20.297 -11.5 1 98.88 164 ILE A CA 1
ATOM 1292 C C . ILE A 1 164 ? 8.039 -19.75 -10.344 1 98.88 164 ILE A C 1
ATOM 1294 O O . ILE A 1 164 ? 8.93 -20.422 -9.828 1 98.88 164 ILE A O 1
ATOM 1298 N N . ILE A 1 165 ? 7.75 -18.547 -10 1 98.94 165 ILE A N 1
ATOM 1299 C CA . ILE A 1 165 ? 8.391 -17.906 -8.859 1 98.94 165 ILE A CA 1
ATOM 1300 C C . ILE A 1 165 ? 7.352 -17.656 -7.762 1 98.94 165 ILE A C 1
ATOM 1302 O O . ILE A 1 165 ? 6.281 -17.109 -8.023 1 98.94 165 ILE A O 1
ATOM 1306 N N . ILE A 1 166 ? 7.648 -18.109 -6.555 1 98.94 166 ILE A N 1
ATOM 1307 C CA . ILE A 1 166 ? 6.809 -17.812 -5.402 1 98.94 166 ILE A CA 1
ATOM 1308 C C . ILE A 1 166 ? 7.59 -16.953 -4.406 1 98.94 166 ILE A C 1
ATOM 1310 O O . ILE A 1 166 ? 8.445 -17.469 -3.674 1 98.94 166 ILE A O 1
ATOM 1314 N N . ASN A 1 167 ? 7.285 -15.664 -4.395 1 98.88 167 ASN A N 1
ATOM 1315 C CA . ASN A 1 167 ? 7.797 -14.773 -3.355 1 98.88 167 ASN A CA 1
ATOM 1316 C C . ASN A 1 167 ? 7.062 -14.977 -2.033 1 98.88 167 ASN A C 1
ATOM 1318 O O . ASN A 1 167 ? 6.051 -14.328 -1.772 1 98.88 167 ASN A O 1
ATOM 1322 N N . ASN A 1 168 ? 7.68 -15.797 -1.193 1 98.69 168 ASN A N 1
ATOM 1323 C CA . ASN A 1 168 ? 6.98 -16.234 0.012 1 98.69 168 ASN A CA 1
ATOM 1324 C C . ASN A 1 168 ? 7.73 -15.812 1.274 1 98.69 168 ASN A C 1
ATOM 1326 O O . ASN A 1 168 ? 7.129 -15.656 2.338 1 98.69 168 ASN A O 1
ATOM 1330 N N . ALA A 1 169 ? 9.062 -15.602 1.163 1 98.06 169 ALA A N 1
ATOM 1331 C CA . ALA A 1 169 ? 9.836 -15.234 2.348 1 98.06 169 ALA A CA 1
ATOM 1332 C C . ALA A 1 169 ? 9.25 -13.992 3.018 1 98.06 169 ALA A C 1
ATOM 1334 O O . ALA A 1 169 ? 8.859 -13.039 2.34 1 98.06 169 ALA A O 1
ATOM 1335 N N . GLY A 1 170 ? 9.102 -13.992 4.297 1 96.81 170 GLY A N 1
ATOM 1336 C CA . GLY A 1 170 ? 8.578 -12.875 5.066 1 96.81 170 GLY A CA 1
ATOM 1337 C C . GLY A 1 170 ? 9.008 -12.898 6.52 1 96.81 170 GLY A C 1
ATOM 1338 O O . GLY A 1 170 ? 9.281 -13.969 7.074 1 96.81 170 GLY A O 1
ATOM 1339 N N . VAL A 1 171 ? 9.109 -11.727 7.113 1 96.5 171 VAL A N 1
ATOM 1340 C CA . VAL A 1 171 ? 9.492 -11.586 8.516 1 96.5 171 VAL A CA 1
ATOM 1341 C C . VAL A 1 171 ? 8.617 -10.531 9.188 1 96.5 171 VAL A C 1
ATOM 1343 O O . VAL A 1 171 ? 8.016 -9.695 8.508 1 96.5 171 VAL A O 1
ATOM 1346 N N . VAL A 1 172 ? 8.469 -10.633 10.461 1 95.56 172 VAL A N 1
ATOM 1347 C CA . VAL A 1 172 ? 7.746 -9.672 11.281 1 95.56 172 VAL A CA 1
ATOM 1348 C C . VAL A 1 172 ? 8.5 -9.438 12.594 1 95.56 172 VAL A C 1
ATOM 1350 O O . VAL A 1 172 ? 8.867 -10.398 13.281 1 95.56 172 VAL A O 1
ATOM 1353 N N . ARG A 1 173 ? 8.727 -8.211 12.938 1 94.44 173 ARG A N 1
ATOM 1354 C CA . ARG A 1 173 ? 9.438 -7.914 14.18 1 94.44 173 ARG A CA 1
ATOM 1355 C C . ARG A 1 173 ? 8.461 -7.723 15.336 1 94.44 173 ARG A C 1
ATOM 1357 O O . ARG A 1 173 ? 8.781 -8.023 16.484 1 94.44 173 ARG A O 1
ATOM 1364 N N . GLY A 1 174 ? 7.312 -7.152 15.078 1 95.38 174 GLY A N 1
ATOM 1365 C CA . GLY A 1 174 ? 6.301 -6.953 16.109 1 95.38 174 GLY A CA 1
ATOM 1366 C C . GLY A 1 174 ? 6.598 -5.77 17.016 1 95.38 174 GLY A C 1
ATOM 1367 O O . GLY A 1 174 ? 6.297 -5.809 18.203 1 95.38 174 GLY A O 1
ATOM 1368 N N . LYS A 1 175 ? 7.25 -4.773 16.547 1 96.75 175 LYS A N 1
ATOM 1369 C CA . LYS A 1 175 ? 7.609 -3.592 17.328 1 96.75 175 LYS A CA 1
ATOM 1370 C C . LYS A 1 175 ? 6.871 -2.354 16.812 1 96.75 175 LYS A C 1
ATOM 1372 O O . LYS A 1 175 ? 6.48 -2.291 15.648 1 96.75 175 LYS A O 1
ATOM 1377 N N . THR A 1 176 ? 6.594 -1.418 17.75 1 98.19 176 THR A N 1
ATOM 1378 C CA . THR A 1 176 ? 6.07 -0.123 17.328 1 98.19 176 THR A CA 1
ATOM 1379 C C . THR A 1 176 ? 7.117 0.648 16.531 1 98.19 176 THR A C 1
ATOM 1381 O O . THR A 1 176 ? 8.281 0.249 16.484 1 98.19 176 THR A O 1
ATOM 1384 N N . ILE A 1 177 ? 6.703 1.772 15.945 1 98.75 177 ILE A N 1
ATOM 1385 C CA . ILE A 1 177 ? 7.609 2.615 15.18 1 98.75 177 ILE A CA 1
ATOM 1386 C C . ILE A 1 177 ? 8.758 3.092 16.078 1 98.75 177 ILE A C 1
ATOM 1388 O O . ILE A 1 177 ? 9.914 3.076 15.664 1 98.75 177 ILE A O 1
ATOM 1392 N N . LEU A 1 178 ? 8.461 3.42 17.312 1 98.62 178 LEU A N 1
ATOM 1393 C CA . LEU A 1 178 ? 9.469 3.998 18.188 1 98.62 178 LEU A CA 1
ATOM 1394 C C . LEU A 1 178 ? 10.273 2.906 18.891 1 98.62 178 LEU A C 1
ATOM 1396 O O . LEU A 1 178 ? 11.398 3.146 19.328 1 98.62 178 LEU A O 1
ATOM 1400 N N . ASP A 1 179 ? 9.75 1.696 18.953 1 97.69 179 ASP A N 1
ATOM 1401 C CA . ASP A 1 179 ? 10.461 0.603 19.609 1 97.69 179 ASP A CA 1
ATOM 1402 C C . ASP A 1 179 ? 11.383 -0.116 18.625 1 97.69 179 ASP A C 1
ATOM 1404 O O . ASP A 1 179 ? 12.297 -0.836 19.031 1 97.69 179 ASP A O 1
ATOM 1408 N N . ALA A 1 180 ? 11.172 0.016 17.375 1 97.38 180 ALA A N 1
ATOM 1409 C CA . ALA A 1 180 ? 11.992 -0.643 16.359 1 97.38 180 ALA A CA 1
ATOM 1410 C C . ALA A 1 180 ? 13.305 0.109 16.156 1 97.38 180 ALA A C 1
ATOM 1412 O O . ALA A 1 180 ? 13.328 1.342 16.172 1 97.38 180 ALA A O 1
ATOM 1413 N N . THR A 1 181 ? 14.375 -0.632 15.969 1 96.56 181 THR A N 1
ATOM 1414 C CA . THR A 1 181 ? 15.625 -0.025 15.523 1 96.56 181 THR A CA 1
ATOM 1415 C C . THR A 1 181 ? 15.633 0.142 14.008 1 96.56 181 THR A C 1
ATOM 1417 O O . THR A 1 181 ? 14.859 -0.509 13.297 1 96.56 181 THR A O 1
ATOM 1420 N N . PRO A 1 182 ? 16.469 1.028 13.5 1 96.88 182 PRO A N 1
ATOM 1421 C CA . PRO A 1 182 ? 16.594 1.113 12.039 1 96.88 182 PRO A CA 1
ATOM 1422 C C . PRO A 1 182 ? 16.922 -0.235 11.398 1 96.88 182 PRO A C 1
ATOM 1424 O O . PRO A 1 182 ? 16.438 -0.533 10.305 1 96.88 182 PRO A O 1
ATOM 1427 N N . ALA A 1 183 ? 17.688 -1.014 12.086 1 96.19 183 ALA A N 1
ATOM 1428 C CA . ALA A 1 183 ? 18.031 -2.334 11.562 1 96.19 183 ALA A CA 1
ATOM 1429 C C . ALA A 1 183 ? 16.797 -3.227 11.469 1 96.19 183 ALA A C 1
ATOM 1431 O O . ALA A 1 183 ? 16.641 -4 10.523 1 96.19 183 ALA A O 1
ATOM 1432 N N . ASP A 1 184 ? 15.914 -3.145 12.445 1 96.31 184 ASP A N 1
ATOM 1433 C CA . ASP A 1 184 ? 14.664 -3.893 12.422 1 96.31 184 ASP A CA 1
ATOM 1434 C C . ASP A 1 184 ? 13.836 -3.533 11.195 1 96.31 184 ASP A C 1
ATOM 1436 O O . ASP A 1 184 ? 13.352 -4.418 10.484 1 96.31 184 ASP A O 1
ATOM 1440 N N . VAL A 1 185 ? 13.695 -2.262 10.984 1 98.25 185 VAL A N 1
ATOM 1441 C CA . VAL A 1 185 ? 12.859 -1.761 9.898 1 98.25 185 VAL A CA 1
ATOM 1442 C C . VAL A 1 185 ? 13.469 -2.168 8.555 1 98.25 185 VAL A C 1
ATOM 1444 O O . VAL A 1 185 ? 12.758 -2.664 7.676 1 98.25 185 VAL A O 1
ATOM 1447 N N . ARG A 1 186 ? 14.758 -1.985 8.414 1 97.31 186 ARG A N 1
ATOM 1448 C CA . ARG A 1 186 ? 15.445 -2.34 7.18 1 97.31 186 ARG A CA 1
ATOM 1449 C C . ARG A 1 186 ? 15.32 -3.832 6.887 1 97.31 186 ARG A C 1
ATOM 1451 O O . ARG A 1 186 ? 15.094 -4.23 5.742 1 97.31 186 ARG A O 1
ATOM 1458 N N . PHE A 1 187 ? 15.5 -4.574 7.938 1 96.75 187 PHE A N 1
ATOM 1459 C CA . PHE A 1 187 ? 15.391 -6.023 7.809 1 96.75 187 PHE A CA 1
ATOM 1460 C C . PHE A 1 187 ? 14.031 -6.418 7.238 1 96.75 187 PHE A C 1
ATOM 1462 O O . PHE A 1 187 ? 13.953 -7.215 6.301 1 96.75 187 PHE A O 1
ATOM 1469 N N . THR A 1 188 ? 12.969 -5.887 7.754 1 98.12 188 THR A N 1
ATOM 1470 C CA . THR A 1 188 ? 11.609 -6.191 7.32 1 98.12 188 THR A CA 1
ATOM 1471 C C . THR A 1 188 ? 11.406 -5.77 5.867 1 98.12 188 THR A C 1
ATOM 1473 O O . THR A 1 188 ? 10.859 -6.531 5.066 1 98.12 188 THR A O 1
ATOM 1476 N N . PHE A 1 189 ? 11.852 -4.59 5.492 1 98.69 189 PHE A N 1
ATOM 1477 C CA . PHE A 1 189 ? 11.688 -4.09 4.133 1 98.69 189 PHE A CA 1
ATOM 1478 C C . PHE A 1 189 ? 12.508 -4.91 3.15 1 98.69 189 PHE A C 1
ATOM 1480 O O . PHE A 1 189 ? 12.047 -5.223 2.051 1 98.69 189 PHE A O 1
ATOM 1487 N N . ASP A 1 190 ? 13.695 -5.266 3.545 1 98.31 190 ASP A N 1
ATOM 1488 C CA . ASP A 1 190 ? 14.586 -6.004 2.66 1 98.31 190 ASP A CA 1
ATOM 1489 C C . ASP A 1 190 ? 13.992 -7.355 2.277 1 98.31 190 ASP A C 1
ATOM 1491 O O . ASP A 1 190 ? 14.023 -7.75 1.11 1 98.31 190 ASP A O 1
ATOM 1495 N N . VAL A 1 191 ? 13.406 -7.984 3.225 1 98.31 191 VAL A N 1
ATOM 1496 C CA . VAL A 1 191 ? 12.922 -9.344 2.998 1 98.31 191 VAL A CA 1
ATOM 1497 C C . VAL A 1 191 ? 11.539 -9.297 2.361 1 98.31 191 VAL A C 1
ATOM 1499 O O . VAL A 1 191 ? 11.289 -9.961 1.35 1 98.31 191 VAL A O 1
ATOM 1502 N N . ASN A 1 192 ? 10.648 -8.492 2.926 1 98.69 192 ASN A N 1
ATOM 1503 C CA . ASN A 1 192 ? 9.234 -8.57 2.592 1 98.69 192 ASN A CA 1
ATOM 1504 C C . ASN A 1 192 ? 8.914 -7.812 1.305 1 98.69 192 ASN A C 1
ATOM 1506 O O . ASN A 1 192 ? 7.867 -8.023 0.698 1 98.69 192 ASN A O 1
ATOM 1510 N N . ALA A 1 193 ? 9.812 -6.855 0.94 1 98.81 193 ALA A N 1
ATOM 1511 C CA . ALA A 1 193 ? 9.461 -5.992 -0.186 1 98.81 193 ALA A CA 1
ATOM 1512 C C . ALA A 1 193 ? 10.578 -5.965 -1.227 1 98.81 193 ALA A C 1
ATOM 1514 O O . ALA A 1 193 ? 10.391 -6.414 -2.359 1 98.81 193 ALA A O 1
ATOM 1515 N N . LEU A 1 194 ? 11.773 -5.59 -0.854 1 98.81 194 LEU A N 1
ATOM 1516 C CA . LEU A 1 194 ? 12.867 -5.383 -1.799 1 98.81 194 LEU A CA 1
ATOM 1517 C C . LEU A 1 194 ? 13.289 -6.699 -2.441 1 98.81 194 LEU A C 1
ATOM 1519 O O . LEU A 1 194 ? 13.648 -6.734 -3.621 1 98.81 194 LEU A O 1
ATOM 1523 N N . ALA A 1 195 ? 13.234 -7.75 -1.685 1 98.81 195 ALA A N 1
ATOM 1524 C CA . ALA A 1 195 ? 13.633 -9.062 -2.189 1 98.81 195 ALA A CA 1
ATOM 1525 C C . ALA A 1 195 ? 12.82 -9.445 -3.424 1 98.81 195 ALA A C 1
ATOM 1527 O O . ALA A 1 195 ? 13.32 -10.133 -4.316 1 98.81 195 ALA A O 1
ATOM 1528 N N . HIS A 1 196 ? 11.562 -9.031 -3.518 1 98.88 196 HIS A N 1
ATOM 1529 C CA . HIS A 1 196 ? 10.727 -9.328 -4.668 1 98.88 196 HIS A CA 1
ATOM 1530 C C . HIS A 1 196 ? 11.328 -8.773 -5.953 1 98.88 196 HIS A C 1
ATOM 1532 O O . HIS A 1 196 ? 11.219 -9.391 -7.016 1 98.88 196 HIS A O 1
ATOM 1538 N N . TYR A 1 197 ? 11.938 -7.625 -5.824 1 98.88 197 TYR A N 1
ATOM 1539 C CA . TYR A 1 197 ? 12.57 -7.012 -6.984 1 98.88 197 TYR A CA 1
ATOM 1540 C C . TYR A 1 197 ? 13.82 -7.781 -7.391 1 98.88 197 TYR A C 1
ATOM 1542 O O . TYR A 1 197 ? 14.055 -8.023 -8.578 1 98.88 197 TYR A O 1
ATOM 1550 N N . TRP A 1 198 ? 14.656 -8.211 -6.391 1 98.69 198 TRP A N 1
ATOM 1551 C CA . TRP A 1 198 ? 15.875 -8.953 -6.688 1 98.69 198 TRP A CA 1
ATOM 1552 C C . TRP A 1 198 ? 15.547 -10.273 -7.383 1 98.69 198 TRP A C 1
ATOM 1554 O O . TRP A 1 198 ? 16.172 -10.617 -8.391 1 98.69 198 TRP A O 1
ATOM 1564 N N . ILE A 1 199 ? 14.562 -10.938 -6.852 1 98.88 199 ILE A N 1
ATOM 1565 C CA . ILE A 1 199 ? 14.148 -12.234 -7.391 1 98.88 199 ILE A CA 1
ATOM 1566 C C . ILE A 1 199 ? 13.609 -12.047 -8.812 1 98.88 199 ILE A C 1
ATOM 1568 O O . ILE A 1 199 ? 13.961 -12.805 -9.719 1 98.88 199 ILE A O 1
ATOM 1572 N N . ALA A 1 200 ? 12.773 -11.055 -9.016 1 98.81 200 ALA A N 1
ATOM 1573 C CA . ALA A 1 200 ? 12.195 -10.797 -10.328 1 98.81 200 ALA A CA 1
ATOM 1574 C C . ALA A 1 200 ? 13.281 -10.445 -11.344 1 98.81 200 ALA A C 1
ATOM 1576 O O . ALA A 1 200 ? 13.312 -10.992 -12.445 1 98.81 200 ALA A O 1
ATOM 1577 N N . GLN A 1 201 ? 14.172 -9.547 -10.969 1 98.69 201 GLN A N 1
ATOM 1578 C CA . GLN A 1 201 ? 15.211 -9.094 -11.883 1 98.69 201 GLN A CA 1
ATOM 1579 C C . GLN A 1 201 ? 16.125 -10.242 -12.297 1 98.69 201 GLN A C 1
ATOM 1581 O O . GLN A 1 201 ? 16.656 -10.25 -13.414 1 98.69 201 GLN A O 1
ATOM 1586 N N . THR A 1 202 ? 16.234 -11.18 -11.445 1 98.69 202 THR A N 1
ATOM 1587 C CA . THR A 1 202 ? 17.156 -12.289 -11.68 1 98.69 202 THR A CA 1
ATOM 1588 C C . THR A 1 202 ? 16.484 -13.391 -12.492 1 98.69 202 THR A C 1
ATOM 1590 O O . THR A 1 202 ? 17.078 -13.922 -13.438 1 98.69 202 THR A O 1
ATOM 1593 N N . PHE A 1 203 ? 15.258 -13.727 -12.258 1 98.75 203 PHE A N 1
ATOM 1594 C CA . PHE A 1 203 ? 14.672 -14.93 -12.82 1 98.75 203 PHE A CA 1
ATOM 1595 C C . PHE A 1 203 ? 13.609 -14.586 -13.859 1 98.75 203 PHE A C 1
ATOM 1597 O O . PHE A 1 203 ? 13.305 -15.391 -14.734 1 98.75 203 PHE A O 1
ATOM 1604 N N . LEU A 1 204 ? 13.039 -13.391 -13.812 1 98.75 204 LEU A N 1
ATOM 1605 C CA . LEU A 1 204 ? 11.891 -13.023 -14.641 1 98.75 204 LEU A CA 1
ATOM 1606 C C . LEU A 1 204 ? 12.289 -12.898 -16.109 1 98.75 204 LEU A C 1
ATOM 1608 O O . LEU A 1 204 ? 11.492 -13.18 -17 1 98.75 204 LEU A O 1
ATOM 1612 N N . PRO A 1 205 ? 13.555 -12.438 -16.438 1 98.75 205 PRO A N 1
ATOM 1613 C CA . PRO A 1 205 ? 13.914 -12.258 -17.844 1 98.75 205 PRO A CA 1
ATOM 1614 C C . PRO A 1 205 ? 13.719 -13.523 -18.672 1 98.75 205 PRO A C 1
ATOM 1616 O O . PRO A 1 205 ? 13.211 -13.461 -19.797 1 98.75 205 PRO A O 1
ATOM 1619 N N . HIS A 1 206 ? 14.07 -14.672 -18.141 1 98.62 206 HIS A N 1
ATOM 1620 C CA . HIS A 1 206 ? 13.875 -15.93 -18.859 1 98.62 206 HIS A CA 1
ATOM 1621 C C . HIS A 1 206 ? 12.398 -16.25 -19.031 1 98.62 206 HIS A C 1
ATOM 1623 O O . HIS A 1 206 ? 11.969 -16.703 -20.094 1 98.62 206 HIS A O 1
ATOM 1629 N N . ILE A 1 207 ? 11.625 -15.992 -18.062 1 98.88 207 ILE A N 1
ATOM 1630 C CA . ILE A 1 207 ? 10.188 -16.219 -18.078 1 98.88 207 ILE A CA 1
ATOM 1631 C C . ILE A 1 207 ? 9.531 -15.344 -19.141 1 98.88 207 ILE A C 1
ATOM 16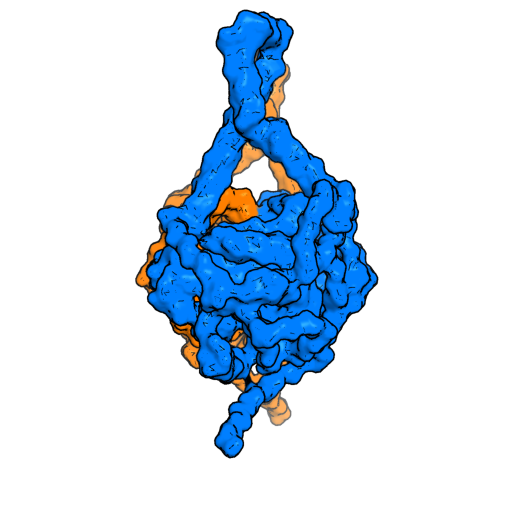33 O O . ILE A 1 207 ? 8.695 -15.812 -19.922 1 98.88 207 ILE A O 1
ATOM 1637 N N . VAL A 1 208 ? 9.93 -14.109 -19.141 1 98.81 208 VAL A N 1
ATOM 1638 C CA . VAL A 1 208 ? 9.414 -13.148 -20.109 1 98.81 208 VAL A CA 1
ATOM 1639 C C . VAL A 1 208 ? 9.812 -13.57 -21.516 1 98.81 208 VAL A C 1
ATOM 1641 O O . VAL A 1 208 ? 8.984 -13.555 -22.422 1 98.81 208 VAL A O 1
ATOM 1644 N N . ALA A 1 209 ? 11.07 -13.992 -21.688 1 98.69 209 ALA A N 1
ATOM 1645 C CA . ALA A 1 209 ? 11.57 -14.406 -23 1 98.69 209 ALA A CA 1
ATOM 1646 C C . ALA A 1 209 ? 10.789 -15.594 -23.531 1 98.69 209 ALA A C 1
ATOM 1648 O O . ALA A 1 209 ? 10.555 -15.703 -24.75 1 98.69 209 ALA A O 1
ATOM 1649 N N . GLN A 1 210 ? 10.352 -16.453 -22.672 1 98.44 210 GLN A N 1
ATOM 1650 C CA . GLN A 1 210 ? 9.602 -17.641 -23.062 1 98.44 210 GLN A CA 1
ATOM 1651 C C . GLN A 1 210 ? 8.109 -17.344 -23.172 1 98.44 210 GLN A C 1
ATOM 1653 O O . GLN A 1 210 ? 7.348 -18.156 -23.703 1 98.44 210 GLN A O 1
ATOM 1658 N N . ASN A 1 211 ? 7.711 -16.156 -22.656 1 98.69 211 ASN A N 1
ATOM 1659 C CA . ASN A 1 211 ? 6.289 -15.828 -22.531 1 98.69 211 ASN A CA 1
ATOM 1660 C C . ASN A 1 211 ? 5.504 -16.984 -21.906 1 98.69 211 ASN A C 1
ATOM 1662 O O . ASN A 1 211 ? 4.5 -17.422 -22.469 1 98.69 211 ASN A O 1
ATOM 1666 N N . HIS A 1 212 ? 6.078 -17.547 -20.875 1 98.75 212 HIS A N 1
ATOM 1667 C CA . HIS A 1 212 ? 5.555 -18.688 -20.141 1 98.75 212 HIS A CA 1
ATOM 1668 C C . HIS A 1 212 ? 6.008 -18.672 -18.688 1 98.75 212 HIS A C 1
ATOM 1670 O O . HIS A 1 212 ? 7.195 -18.5 -18.406 1 98.75 212 HIS A O 1
ATOM 1676 N N . GLY A 1 213 ? 5.07 -18.859 -17.828 1 98.81 213 GLY A N 1
ATOM 1677 C CA . GLY A 1 213 ? 5.434 -18.922 -16.422 1 98.81 213 GLY A CA 1
ATOM 1678 C C . GLY A 1 213 ? 4.5 -18.125 -15.523 1 98.81 213 GLY A C 1
ATOM 1679 O O . GLY A 1 213 ? 3.396 -17.766 -15.938 1 98.81 213 GLY A O 1
ATOM 1680 N N . MET A 1 214 ? 4.922 -18.016 -14.227 1 98.88 214 MET A N 1
ATOM 1681 C CA . MET A 1 214 ? 4.047 -17.422 -13.219 1 98.88 214 MET A CA 1
ATOM 1682 C C . MET A 1 214 ? 4.859 -16.812 -12.078 1 98.88 214 MET A C 1
ATOM 1684 O O . MET A 1 214 ? 5.898 -17.359 -11.695 1 98.88 214 MET A O 1
ATOM 1688 N N . VAL A 1 215 ? 4.406 -15.703 -11.641 1 98.94 215 VAL A N 1
ATOM 1689 C CA . VAL A 1 215 ? 4.945 -15.109 -10.414 1 98.94 215 VAL A CA 1
ATOM 1690 C C . VAL A 1 215 ? 3.855 -15.031 -9.352 1 98.94 215 VAL A C 1
ATOM 1692 O O . VAL A 1 215 ? 2.811 -14.414 -9.57 1 98.94 215 VAL A O 1
ATOM 1695 N N . VAL A 1 216 ? 4.082 -15.688 -8.203 1 98.94 216 VAL A N 1
ATOM 1696 C CA . VAL A 1 216 ? 3.188 -15.656 -7.051 1 98.94 216 VAL A CA 1
ATOM 1697 C C . VAL A 1 216 ? 3.754 -14.734 -5.977 1 98.94 216 VAL A C 1
ATOM 1699 O O . VAL A 1 216 ? 4.922 -14.852 -5.598 1 98.94 216 VAL A O 1
ATOM 1702 N N . THR A 1 217 ? 2.988 -13.773 -5.551 1 98.94 217 THR A N 1
ATOM 1703 C CA . THR A 1 217 ? 3.367 -12.852 -4.488 1 98.94 217 THR A CA 1
ATOM 1704 C C . THR A 1 217 ? 2.574 -13.141 -3.215 1 98.94 217 THR A C 1
ATOM 1706 O O . THR A 1 217 ? 1.345 -13.055 -3.213 1 98.94 217 THR A O 1
ATOM 1709 N N . MET A 1 218 ? 3.297 -13.508 -2.15 1 98.75 218 MET A N 1
ATOM 1710 C CA . MET A 1 218 ? 2.666 -13.688 -0.847 1 98.75 218 MET A CA 1
ATOM 1711 C C . MET A 1 218 ? 2.531 -12.359 -0.113 1 98.75 218 MET A C 1
ATOM 1713 O O . MET A 1 218 ? 3.484 -11.891 0.51 1 98.75 218 MET A O 1
ATOM 1717 N N . ALA A 1 219 ? 1.371 -11.82 -0.136 1 98.5 219 ALA A N 1
ATOM 1718 C CA . ALA A 1 219 ? 1.062 -10.586 0.583 1 98.5 219 ALA A CA 1
ATOM 1719 C C . ALA A 1 219 ? 0.387 -10.883 1.918 1 98.5 219 ALA A C 1
ATOM 1721 O O . ALA A 1 219 ? 0.856 -11.727 2.684 1 98.5 219 ALA A O 1
ATOM 1722 N N . SER A 1 220 ? -0.653 -10.164 2.273 1 97.75 220 SER A N 1
ATOM 1723 C CA . SER A 1 220 ? -1.35 -10.289 3.549 1 97.75 220 SER A CA 1
ATOM 1724 C C . SER A 1 220 ? -2.561 -9.367 3.615 1 97.75 220 SER A C 1
ATOM 1726 O O . SER A 1 220 ? -2.693 -8.453 2.803 1 97.75 220 SER A O 1
ATOM 1728 N N . TYR A 1 221 ? -3.527 -9.656 4.613 1 97.31 221 TYR A N 1
ATOM 1729 C CA . TYR A 1 221 ? -4.516 -8.648 4.977 1 97.31 221 TYR A CA 1
ATOM 1730 C C . TYR A 1 221 ? -3.844 -7.324 5.316 1 97.31 221 TYR A C 1
ATOM 1732 O O . TYR A 1 221 ? -4.422 -6.258 5.109 1 97.31 221 TYR A O 1
ATOM 1740 N N . ALA A 1 222 ? -2.631 -7.398 5.77 1 97.56 222 ALA A N 1
ATOM 1741 C CA . ALA A 1 222 ? -1.88 -6.23 6.227 1 97.56 222 ALA A CA 1
ATOM 1742 C C . ALA A 1 222 ? -1.557 -5.297 5.062 1 97.56 222 ALA A C 1
ATOM 1744 O O . ALA A 1 222 ? -1.181 -4.141 5.273 1 97.56 222 ALA A O 1
ATOM 1745 N N . SER A 1 223 ? -1.724 -5.785 3.811 1 98.44 223 SER A N 1
ATOM 1746 C CA . SER A 1 223 ? -1.551 -4.91 2.654 1 98.44 223 SER A CA 1
ATOM 1747 C C . SER A 1 223 ? -2.561 -3.77 2.67 1 98.44 223 SER A C 1
ATOM 1749 O O . SER A 1 223 ? -2.299 -2.695 2.125 1 98.44 223 SER A O 1
ATOM 1751 N N . TRP A 1 224 ? -3.697 -4.074 3.32 1 98.12 224 TRP A N 1
ATOM 1752 C CA . TRP A 1 224 ? -4.816 -3.141 3.277 1 98.12 224 TRP A CA 1
ATOM 1753 C C . TRP A 1 224 ? -5.066 -2.529 4.652 1 98.12 224 TRP A C 1
ATOM 1755 O O . TRP A 1 224 ? -5.68 -1.464 4.766 1 98.12 224 TRP A O 1
ATOM 1765 N N . LEU A 1 225 ? -4.641 -3.193 5.668 1 96.5 225 LEU A N 1
ATOM 1766 C CA . LEU A 1 225 ? -4.922 -2.82 7.051 1 96.5 225 LEU A CA 1
ATOM 1767 C C . LEU A 1 225 ? -3.643 -2.791 7.879 1 96.5 225 LEU A C 1
ATOM 1769 O O . LEU A 1 225 ? -3.148 -3.84 8.305 1 96.5 225 LEU A O 1
ATOM 1773 N N . THR A 1 226 ? -3.172 -1.641 8.078 1 96.5 226 THR A N 1
ATOM 1774 C CA . THR A 1 226 ? -2.016 -1.47 8.953 1 96.5 226 THR A CA 1
ATOM 1775 C C . THR A 1 226 ? -2.451 -1.328 10.406 1 96.5 226 THR A C 1
ATOM 1777 O O . THR A 1 226 ? -3.354 -0.547 10.719 1 96.5 226 THR A O 1
ATOM 1780 N N . ILE A 1 227 ? -1.784 -2.061 11.312 1 95.69 227 ILE A N 1
ATOM 1781 C CA . ILE A 1 227 ? -2.168 -2.021 12.719 1 95.69 227 ILE A CA 1
ATOM 1782 C C . ILE A 1 227 ? -0.949 -1.697 13.578 1 95.69 227 ILE A C 1
ATOM 1784 O O . ILE A 1 227 ? 0.191 -1.856 13.133 1 95.69 227 ILE A O 1
ATOM 1788 N N . PRO A 1 228 ? -1.118 -1.25 14.812 1 97.5 228 PRO A N 1
ATOM 1789 C CA . PRO A 1 228 ? -0.011 -0.966 15.734 1 97.5 228 PRO A CA 1
ATOM 1790 C C . PRO A 1 228 ? 0.878 -2.182 15.977 1 97.5 228 PRO A C 1
ATOM 1792 O O . PRO A 1 228 ? 0.394 -3.316 15.977 1 97.5 228 PRO A O 1
ATOM 1795 N N . ASN A 1 229 ? 2.209 -1.953 16.141 1 97.12 229 ASN A N 1
ATOM 1796 C CA . ASN A 1 229 ? 3.232 -2.961 16.406 1 97.12 229 ASN A CA 1
ATOM 1797 C C . ASN A 1 229 ? 3.574 -3.75 15.141 1 97.12 229 ASN A C 1
ATOM 1799 O O . ASN A 1 229 ? 4.367 -4.691 15.188 1 97.12 229 ASN A O 1
ATOM 1803 N N . MET A 1 230 ? 2.982 -3.422 14.016 1 96.75 230 MET A N 1
ATOM 1804 C CA . MET A 1 230 ? 3.293 -4.043 12.734 1 96.75 230 MET A CA 1
ATOM 1805 C C . MET A 1 230 ? 3.268 -3.01 11.609 1 96.75 230 MET A C 1
ATOM 1807 O O . MET A 1 230 ? 2.816 -3.303 10.5 1 96.75 230 MET A O 1
ATOM 1811 N N . VAL A 1 231 ? 3.611 -1.826 11.961 1 98.62 231 VAL A N 1
ATOM 1812 C CA . VAL A 1 231 ? 3.531 -0.753 10.969 1 98.62 231 VAL A CA 1
ATOM 1813 C C . VAL A 1 231 ? 4.504 -1.029 9.828 1 98.62 231 VAL A C 1
ATOM 1815 O O . VAL A 1 231 ? 4.145 -0.907 8.656 1 98.62 231 VAL A O 1
ATOM 1818 N N . ASP A 1 232 ? 5.742 -1.4 10.18 1 98.56 232 ASP A N 1
ATOM 1819 C CA . ASP A 1 232 ? 6.707 -1.724 9.133 1 98.56 232 ASP A CA 1
ATOM 1820 C C . ASP A 1 232 ? 6.254 -2.938 8.328 1 98.56 232 ASP A C 1
ATOM 1822 O O . ASP A 1 232 ? 6.344 -2.941 7.098 1 98.56 232 ASP A O 1
ATOM 1826 N N . TYR A 1 233 ? 5.738 -3.979 8.984 1 98.12 233 TYR A N 1
ATOM 1827 C CA . TYR A 1 233 ? 5.227 -5.16 8.297 1 98.12 233 TYR A CA 1
ATOM 1828 C C . TYR A 1 233 ? 4.113 -4.785 7.328 1 98.12 233 TYR A C 1
ATOM 1830 O O . TYR A 1 233 ? 4.156 -5.16 6.152 1 98.12 233 TYR A O 1
ATOM 1838 N N . GLY A 1 234 ? 3.102 -4.035 7.863 1 98.62 234 GLY A N 1
ATOM 1839 C CA . GLY A 1 234 ? 2.021 -3.578 7 1 98.62 234 GLY A CA 1
ATOM 1840 C C . GLY A 1 234 ? 2.51 -2.775 5.809 1 98.62 234 GLY A C 1
ATOM 1841 O O . GLY A 1 234 ? 2.01 -2.941 4.695 1 98.62 234 GLY A O 1
ATOM 1842 N N . ALA A 1 235 ? 3.469 -1.922 6.035 1 98.88 235 ALA A N 1
ATOM 1843 C CA . ALA A 1 235 ? 4.047 -1.115 4.961 1 98.88 235 ALA A CA 1
ATOM 1844 C C . ALA A 1 235 ? 4.676 -1.999 3.891 1 98.88 235 ALA A C 1
ATOM 1846 O O . ALA A 1 235 ? 4.5 -1.758 2.693 1 98.88 235 ALA A O 1
ATOM 1847 N N . THR A 1 236 ? 5.395 -3.002 4.289 1 98.88 236 THR A N 1
ATOM 1848 C CA . THR A 1 236 ? 6.07 -3.871 3.33 1 98.88 236 THR A CA 1
ATOM 1849 C C . THR A 1 236 ? 5.062 -4.711 2.555 1 98.88 236 THR A C 1
ATOM 1851 O O . THR A 1 236 ? 5.254 -4.984 1.368 1 98.88 236 THR A O 1
ATOM 1854 N N . LYS A 1 237 ? 4 -5.148 3.217 1 98.88 237 LYS A N 1
ATOM 1855 C CA . LYS A 1 237 ? 2.996 -5.941 2.514 1 98.88 237 LYS A CA 1
ATOM 1856 C C . LYS A 1 237 ? 2.18 -5.074 1.56 1 98.88 237 LYS A C 1
ATOM 1858 O O . LYS A 1 237 ? 1.758 -5.539 0.498 1 98.88 237 LYS A O 1
ATOM 1863 N N . ALA A 1 238 ? 1.975 -3.822 1.924 1 98.88 238 ALA A N 1
ATOM 1864 C CA . ALA A 1 238 ? 1.404 -2.877 0.967 1 98.88 238 ALA A CA 1
ATOM 1865 C C . ALA A 1 238 ? 2.322 -2.695 -0.239 1 98.88 238 ALA A C 1
ATOM 1867 O O . ALA A 1 238 ? 1.855 -2.637 -1.379 1 98.88 238 ALA A O 1
ATOM 1868 N N . ALA A 1 239 ? 3.57 -2.594 0.024 1 98.94 239 ALA A N 1
ATOM 1869 C CA . ALA A 1 239 ? 4.551 -2.469 -1.051 1 98.94 239 ALA A CA 1
ATOM 1870 C C . ALA A 1 239 ? 4.562 -3.713 -1.933 1 98.94 239 ALA A C 1
ATOM 1872 O O . ALA A 1 239 ? 4.672 -3.613 -3.156 1 98.94 239 ALA A O 1
ATOM 1873 N N . ALA A 1 240 ? 4.449 -4.883 -1.332 1 98.94 240 ALA A N 1
ATOM 1874 C CA . ALA A 1 240 ? 4.406 -6.137 -2.076 1 98.94 240 ALA A CA 1
ATOM 1875 C C . ALA A 1 240 ? 3.197 -6.184 -3.004 1 98.94 240 ALA A C 1
ATOM 1877 O O . ALA A 1 240 ? 3.297 -6.652 -4.141 1 98.94 240 ALA A O 1
ATOM 1878 N N . LEU A 1 241 ? 2.084 -5.723 -2.504 1 98.94 241 LEU A N 1
ATOM 1879 C CA . LEU A 1 241 ? 0.886 -5.648 -3.332 1 98.94 241 LEU A CA 1
ATOM 1880 C C . LEU A 1 241 ? 1.105 -4.727 -4.527 1 98.94 241 LEU A C 1
ATOM 1882 O O . LEU A 1 241 ? 0.736 -5.066 -5.652 1 98.94 241 LEU A O 1
ATOM 1886 N N . ALA A 1 242 ? 1.678 -3.58 -4.254 1 98.88 242 ALA A N 1
ATOM 1887 C CA . ALA A 1 242 ? 1.961 -2.635 -5.332 1 98.88 242 ALA A CA 1
ATOM 1888 C C . ALA A 1 242 ? 2.916 -3.242 -6.355 1 98.88 242 ALA A C 1
ATOM 1890 O O . ALA A 1 242 ? 2.746 -3.051 -7.562 1 98.88 242 ALA A O 1
ATOM 1891 N N . PHE A 1 243 ? 3.926 -3.961 -5.906 1 98.94 243 PHE A N 1
ATOM 1892 C CA . PHE A 1 243 ? 4.844 -4.672 -6.789 1 98.94 243 PHE A CA 1
ATOM 1893 C C . PHE A 1 243 ? 4.082 -5.613 -7.715 1 98.94 243 PHE A C 1
ATOM 1895 O O . PHE A 1 243 ? 4.301 -5.609 -8.93 1 98.94 243 PHE A O 1
ATOM 1902 N N . HIS A 1 244 ? 3.219 -6.402 -7.16 1 98.88 244 HIS A N 1
ATOM 1903 C CA . HIS A 1 244 ? 2.434 -7.391 -7.895 1 98.88 244 HIS A CA 1
ATOM 1904 C C . HIS A 1 244 ? 1.583 -6.723 -8.977 1 98.88 244 HIS A C 1
ATOM 1906 O O . HIS A 1 244 ? 1.549 -7.184 -10.117 1 98.88 244 HIS A O 1
ATOM 1912 N N . GLU A 1 245 ? 0.907 -5.668 -8.562 1 98.75 245 GLU A N 1
ATOM 1913 C CA . GLU A 1 245 ? 0.042 -4.938 -9.484 1 98.75 245 GLU A CA 1
ATOM 1914 C C . GLU A 1 245 ? 0.841 -4.348 -10.641 1 98.75 245 GLU A C 1
ATOM 1916 O O . GLU A 1 245 ? 0.426 -4.441 -11.797 1 98.75 245 GLU A O 1
ATOM 1921 N N . GLY A 1 246 ? 1.943 -3.74 -10.281 1 98.69 246 GLY A N 1
ATOM 1922 C CA . GLY A 1 246 ? 2.812 -3.176 -11.297 1 98.69 246 GLY A CA 1
ATOM 1923 C C . GLY A 1 246 ? 3.4 -4.219 -12.227 1 98.69 246 GLY A C 1
ATOM 1924 O O . GLY A 1 246 ? 3.473 -4.012 -13.438 1 98.69 246 GLY A O 1
ATOM 1925 N N . LEU A 1 247 ? 3.809 -5.348 -11.68 1 98.88 247 LEU A N 1
ATOM 1926 C CA . LEU A 1 247 ? 4.352 -6.445 -12.469 1 98.88 247 LEU A CA 1
ATOM 1927 C C . LEU A 1 247 ? 3.326 -6.941 -13.484 1 98.88 247 LEU A C 1
ATOM 1929 O O . LEU A 1 247 ? 3.646 -7.121 -14.664 1 98.88 247 LEU A O 1
ATOM 1933 N N . SER A 1 248 ? 2.121 -7.16 -13.016 1 98.69 248 SER A N 1
ATOM 1934 C CA . SER A 1 248 ? 1.06 -7.629 -13.898 1 98.69 248 SER A CA 1
ATOM 1935 C C . SER A 1 248 ? 0.863 -6.68 -15.078 1 98.69 248 SER A C 1
ATOM 1937 O O . SER A 1 248 ? 0.707 -7.121 -16.219 1 98.69 248 SER A O 1
ATOM 1939 N N . ALA A 1 249 ? 0.878 -5.418 -14.797 1 98.5 249 ALA A N 1
ATOM 1940 C CA . ALA A 1 249 ? 0.676 -4.426 -15.852 1 98.5 249 ALA A CA 1
ATOM 1941 C C . ALA A 1 249 ? 1.876 -4.371 -16.797 1 98.5 249 ALA A C 1
ATOM 1943 O O . ALA A 1 249 ? 1.714 -4.246 -18.016 1 98.5 249 ALA A O 1
ATOM 1944 N N . GLU A 1 250 ? 3.086 -4.477 -16.266 1 98.69 250 GLU A N 1
ATOM 1945 C CA . GLU A 1 250 ? 4.281 -4.375 -17.094 1 98.69 250 GLU A CA 1
ATOM 1946 C C . GLU A 1 250 ? 4.434 -5.598 -17.984 1 98.69 250 GLU A C 1
ATOM 1948 O O . GLU A 1 250 ? 4.918 -5.492 -19.125 1 98.69 250 GLU A O 1
ATOM 1953 N N . LEU A 1 251 ? 4.078 -6.754 -17.484 1 98.75 251 LEU A N 1
ATOM 1954 C CA . LEU A 1 251 ? 4.145 -7.965 -18.281 1 98.75 251 LEU A CA 1
ATOM 1955 C C . LEU A 1 251 ? 3.387 -7.785 -19.594 1 98.75 251 LEU A C 1
ATOM 1957 O O . LEU A 1 251 ? 3.855 -8.211 -20.656 1 98.75 251 LEU A O 1
ATOM 1961 N N . LYS A 1 252 ? 2.301 -7.137 -19.469 1 97.5 252 LYS A N 1
ATOM 1962 C CA . LYS A 1 252 ? 1.441 -6.922 -20.625 1 97.5 252 LYS A CA 1
ATOM 1963 C C . LYS A 1 252 ? 1.936 -5.746 -21.469 1 97.5 252 LYS A C 1
ATOM 1965 O O . LYS A 1 252 ? 2.021 -5.844 -22.688 1 97.5 252 LYS A O 1
ATOM 1970 N N . THR A 1 253 ? 2.369 -4.668 -20.859 1 97.56 253 THR A N 1
ATOM 1971 C CA . THR A 1 253 ? 2.479 -3.398 -21.562 1 97.56 253 THR A CA 1
ATOM 1972 C C . THR A 1 253 ? 3.936 -3.094 -21.906 1 97.56 253 THR A C 1
ATOM 1974 O O . THR A 1 253 ? 4.215 -2.287 -22.797 1 97.56 253 THR A O 1
ATOM 1977 N N . ARG A 1 254 ? 4.82 -3.699 -21.156 1 98.19 254 ARG A N 1
ATOM 1978 C CA . ARG A 1 254 ? 6.219 -3.33 -21.344 1 98.19 254 ARG A CA 1
ATOM 1979 C C . ARG A 1 254 ? 7.039 -4.512 -21.844 1 98.19 254 ARG A C 1
ATOM 1981 O O . ARG A 1 254 ? 7.949 -4.344 -22.656 1 98.19 254 ARG A O 1
ATOM 1988 N N . TYR A 1 255 ? 6.68 -5.715 -21.375 1 98.44 255 TYR A N 1
ATOM 1989 C CA . TYR A 1 255 ? 7.523 -6.871 -21.656 1 98.44 255 TYR A CA 1
ATOM 1990 C C . TYR A 1 255 ? 6.918 -7.734 -22.75 1 98.44 255 TYR A C 1
ATOM 1992 O O . TYR A 1 255 ? 7.543 -8.695 -23.203 1 98.44 255 TYR A O 1
ATOM 2000 N N . ASN A 1 256 ? 5.699 -7.434 -23.188 1 97.5 256 ASN A N 1
ATOM 2001 C CA . ASN A 1 256 ? 4.988 -8.188 -24.219 1 97.5 256 ASN A CA 1
ATOM 2002 C C . ASN A 1 256 ? 4.984 -9.68 -23.906 1 97.5 256 ASN A C 1
ATOM 2004 O O . ASN A 1 256 ? 5.348 -10.5 -24.766 1 97.5 256 ASN A O 1
ATOM 2008 N N . ALA A 1 257 ? 4.719 -10.016 -22.734 1 98.62 257 ALA A N 1
ATOM 2009 C CA . ALA A 1 257 ? 4.613 -11.391 -22.25 1 98.62 257 ALA A CA 1
ATOM 2010 C C . ALA A 1 257 ? 3.23 -11.672 -21.672 1 98.62 257 ALA A C 1
ATOM 2012 O O . ALA A 1 257 ? 3.1 -11.992 -20.5 1 98.62 257 ALA A O 1
ATOM 2013 N N . PRO A 1 258 ? 2.199 -11.664 -22.5 1 97.94 258 PRO A N 1
ATOM 2014 C CA . PRO A 1 258 ? 0.814 -11.742 -22.031 1 97.94 258 PRO A CA 1
ATOM 2015 C C . PRO A 1 258 ? 0.456 -13.117 -21.469 1 97.94 258 PRO A C 1
ATOM 2017 O O . PRO A 1 258 ? -0.594 -13.273 -20.844 1 97.94 258 PRO A O 1
ATOM 2020 N N . ARG A 1 259 ? 1.314 -14.148 -21.672 1 98.75 259 ARG A N 1
ATOM 2021 C CA . ARG A 1 259 ? 1.003 -15.484 -21.172 1 98.75 259 ARG A CA 1
ATOM 2022 C C . ARG A 1 259 ? 1.576 -15.695 -19.766 1 98.75 259 ARG A C 1
ATOM 2024 O O . ARG A 1 259 ? 1.269 -16.688 -19.109 1 98.75 259 ARG A O 1
ATOM 2031 N N . VAL A 1 260 ? 2.477 -14.797 -19.359 1 98.88 260 VAL A N 1
ATOM 2032 C CA . VAL A 1 260 ? 3.016 -14.914 -18 1 98.88 260 VAL A CA 1
ATOM 2033 C C . VAL A 1 260 ? 1.948 -14.531 -16.984 1 98.88 260 VAL A C 1
ATOM 2035 O O . VAL A 1 260 ? 1.301 -13.492 -17.109 1 98.88 260 VAL A O 1
ATOM 2038 N N . ARG A 1 261 ? 1.753 -15.391 -15.977 1 98.88 261 ARG A N 1
ATOM 2039 C CA . ARG A 1 261 ? 0.673 -15.258 -15 1 98.88 261 ARG A CA 1
ATOM 2040 C C . ARG A 1 261 ? 1.168 -14.602 -13.719 1 98.88 261 ARG A C 1
ATOM 2042 O O . ARG A 1 261 ? 2.355 -14.672 -13.398 1 98.88 261 ARG A O 1
ATOM 2049 N N . THR A 1 262 ? 0.238 -13.945 -13.047 1 98.88 262 THR A N 1
ATOM 2050 C CA . THR A 1 262 ? 0.51 -13.391 -11.727 1 98.88 262 THR A CA 1
ATOM 2051 C C . THR A 1 262 ? -0.569 -13.805 -10.727 1 98.88 262 THR A C 1
ATOM 2053 O O . THR A 1 262 ? -1.762 -13.742 -11.039 1 98.88 262 THR A O 1
ATOM 2056 N N . VAL A 1 263 ? -0.149 -14.32 -9.562 1 98.88 263 VAL A N 1
ATOM 2057 C CA . VAL A 1 263 ? -1.053 -14.703 -8.484 1 98.88 263 VAL A CA 1
ATOM 2058 C C . VAL A 1 263 ? -0.686 -13.945 -7.207 1 98.88 263 VAL A C 1
ATOM 2060 O O . VAL A 1 263 ? 0.481 -13.922 -6.805 1 98.88 263 VAL A O 1
ATOM 2063 N N . ILE A 1 264 ? -1.618 -13.297 -6.605 1 98.81 264 ILE A N 1
ATOM 2064 C CA . ILE A 1 264 ? -1.383 -12.617 -5.336 1 98.81 264 ILE A CA 1
ATOM 2065 C C . ILE A 1 264 ? -2.186 -13.297 -4.23 1 98.81 264 ILE A C 1
ATOM 2067 O O . ILE A 1 264 ? -3.324 -13.719 -4.449 1 98.81 264 ILE A O 1
ATOM 2071 N N . VAL A 1 265 ? -1.573 -13.469 -3.07 1 98.88 265 VAL A N 1
ATOM 2072 C CA . VAL A 1 265 ? -2.176 -14.164 -1.939 1 98.88 265 VAL A CA 1
ATOM 2073 C C . VAL A 1 265 ? -2.277 -13.219 -0.745 1 98.88 265 VAL A C 1
ATOM 2075 O O . VAL A 1 265 ? -1.308 -12.539 -0.4 1 98.88 265 VAL A O 1
ATOM 2078 N N . HIS A 1 266 ? -3.447 -13.148 -0.151 1 98.5 266 HIS A N 1
ATOM 2079 C CA . HIS A 1 266 ? -3.682 -12.328 1.027 1 98.5 266 HIS A CA 1
ATOM 2080 C C . HIS A 1 266 ? -4.176 -13.164 2.199 1 98.5 266 HIS A C 1
ATOM 2082 O O . HIS A 1 266 ? -5.363 -13.141 2.527 1 98.5 266 HIS A O 1
ATOM 2088 N N . PRO A 1 267 ? -3.246 -13.812 2.904 1 97.56 267 PRO A N 1
ATOM 2089 C CA . PRO A 1 267 ? -3.65 -14.547 4.105 1 97.56 267 PRO A CA 1
ATOM 2090 C C . PRO A 1 267 ? -3.977 -13.625 5.281 1 97.56 267 PRO A C 1
ATOM 2092 O O . PRO A 1 267 ? -3.316 -12.594 5.465 1 97.56 267 PRO A O 1
ATOM 2095 N N . GLY A 1 268 ? -5.016 -13.969 6.043 1 95 268 GLY A N 1
ATOM 2096 C CA . GLY A 1 268 ? -5.18 -13.406 7.375 1 95 268 GLY A CA 1
ATOM 2097 C C . GLY A 1 268 ? -4.27 -14.047 8.406 1 95 268 GLY A C 1
ATOM 2098 O O . GLY A 1 268 ? -3.199 -14.555 8.07 1 95 268 GLY A O 1
ATOM 2099 N N . ALA A 1 269 ? -4.664 -13.984 9.656 1 92.06 269 ALA A N 1
ATOM 2100 C CA . ALA A 1 269 ? -3.883 -14.625 10.711 1 92.06 269 ALA A CA 1
ATOM 2101 C C . ALA A 1 269 ? -3.729 -16.125 10.445 1 92.06 269 ALA A C 1
ATOM 2103 O O . ALA A 1 269 ? -4.715 -16.812 10.203 1 92.06 269 ALA A O 1
ATOM 2104 N N . THR A 1 270 ? -2.549 -16.516 10.367 1 92.81 270 THR A N 1
ATOM 2105 C CA . THR A 1 270 ? -2.221 -17.906 10.086 1 92.81 270 THR A CA 1
ATOM 2106 C C . THR A 1 270 ? -1.408 -18.516 11.219 1 92.81 270 THR A C 1
ATOM 2108 O O . THR A 1 270 ? -0.528 -17.859 11.781 1 92.81 270 THR A O 1
ATOM 2111 N N . ASN A 1 271 ? -1.731 -19.766 11.523 1 91.06 271 ASN A N 1
ATOM 2112 C CA . ASN A 1 271 ? -1.061 -20.453 12.617 1 91.06 271 ASN A CA 1
ATOM 2113 C C . ASN A 1 271 ? 0.352 -20.875 12.234 1 91.06 271 ASN A C 1
ATOM 2115 O O . ASN A 1 271 ? 0.589 -22.047 11.938 1 91.06 271 ASN A O 1
ATOM 2119 N N . THR A 1 272 ? 1.213 -19.953 12.227 1 89.88 272 THR A N 1
ATOM 2120 C CA . THR A 1 272 ? 2.637 -20.188 12.023 1 89.88 272 THR A CA 1
ATOM 2121 C C . THR A 1 272 ? 3.449 -19.641 13.195 1 89.88 272 THR A C 1
ATOM 2123 O O . THR A 1 272 ? 2.938 -18.875 14 1 89.88 272 THR A O 1
ATOM 2126 N N . GLU A 1 273 ? 4.699 -20.047 13.273 1 88.31 273 GLU A N 1
ATOM 2127 C CA . GLU A 1 273 ? 5.57 -19.547 14.328 1 88.31 273 GLU A CA 1
ATOM 2128 C C . GLU A 1 273 ? 5.801 -18.047 14.18 1 88.31 273 GLU A C 1
ATOM 2130 O O . GLU A 1 273 ? 6.008 -17.328 15.164 1 88.31 273 GLU A O 1
ATOM 2135 N N . LEU A 1 274 ? 5.723 -17.547 13.016 1 84.56 274 LEU A N 1
ATOM 2136 C CA . LEU A 1 274 ? 5.93 -16.141 12.719 1 84.56 274 LEU A CA 1
ATOM 2137 C C . LEU A 1 274 ? 4.906 -15.273 13.445 1 84.56 274 LEU A C 1
ATOM 2139 O O . LEU A 1 274 ? 5.203 -14.133 13.82 1 84.56 274 LEU A O 1
ATOM 2143 N N . PHE A 1 275 ? 3.725 -15.836 13.719 1 88.62 275 PHE A N 1
ATOM 2144 C CA . PHE A 1 275 ? 2.652 -15.023 14.273 1 88.62 275 PHE A CA 1
ATOM 2145 C C . PHE A 1 275 ? 2.146 -15.617 15.586 1 88.62 275 PHE A C 1
ATOM 2147 O O . PHE A 1 275 ? 0.98 -15.438 15.945 1 88.62 275 PHE A O 1
ATOM 2154 N N . THR A 1 276 ? 3.012 -16.281 16.266 1 89.88 276 THR A N 1
ATOM 2155 C CA . THR A 1 276 ? 2.666 -16.828 17.562 1 89.88 276 THR A CA 1
ATOM 2156 C C . THR A 1 276 ? 2.17 -15.719 18.5 1 89.88 276 THR A C 1
ATOM 2158 O O . THR A 1 276 ? 2.785 -14.656 18.594 1 89.88 276 THR A O 1
ATOM 2161 N N . GLY A 1 277 ? 1.018 -15.898 19.062 1 89.12 277 GLY A N 1
ATOM 2162 C CA . GLY A 1 277 ? 0.483 -14.977 20.047 1 89.12 277 GLY A CA 1
ATOM 2163 C C . GLY A 1 277 ? -0.409 -13.906 19.438 1 89.12 277 GLY A C 1
ATOM 2164 O O . GLY A 1 277 ? -1.104 -13.188 20.172 1 89.12 277 GLY A O 1
ATOM 2165 N N . PHE A 1 278 ? -0.351 -13.727 18.141 1 90.69 278 PHE A N 1
ATOM 2166 C CA . PHE A 1 278 ? -1.225 -12.766 17.469 1 90.69 278 PHE A CA 1
ATOM 2167 C C . PHE A 1 278 ? -2.674 -13.234 17.516 1 90.69 278 PHE A C 1
ATOM 2169 O O . PHE A 1 278 ? -2.965 -14.391 17.219 1 90.69 278 PHE A O 1
ATOM 2176 N N . LYS A 1 279 ? -3.561 -12.336 17.891 1 86.69 279 LYS A N 1
ATOM 2177 C CA . LYS A 1 279 ? -4.988 -12.633 17.922 1 86.69 279 LYS A CA 1
ATOM 2178 C C . LYS A 1 279 ? -5.766 -11.695 17 1 86.69 279 LYS A C 1
ATOM 2180 O O . LYS A 1 279 ? -5.992 -10.531 17.344 1 86.69 279 LYS A O 1
ATOM 2185 N N . GLN A 1 280 ? -6.234 -12.133 15.961 1 83 280 GLN A N 1
ATOM 2186 C CA . GLN A 1 280 ? -6.953 -11.336 14.977 1 83 280 GLN A CA 1
ATOM 2187 C C . GLN A 1 280 ? -8.352 -10.977 15.469 1 83 280 GLN A C 1
ATOM 2189 O O . GLN A 1 280 ? -8.906 -9.945 15.078 1 83 280 GLN A O 1
ATOM 2194 N N . GLY A 1 281 ? -8.891 -11.875 16.297 1 83.38 281 GLY A N 1
ATOM 2195 C CA . GLY A 1 281 ? -10.266 -11.688 16.75 1 83.38 281 GLY A CA 1
ATOM 2196 C C . GLY A 1 281 ? -11.297 -12.18 15.75 1 83.38 281 GLY A C 1
ATOM 2197 O O . GLY A 1 281 ? -10.938 -12.695 14.688 1 83.38 281 GLY A O 1
ATOM 2198 N N . ALA A 1 282 ? -12.539 -12.211 16.141 1 87.44 282 ALA A N 1
ATOM 2199 C CA . ALA A 1 282 ? -13.68 -12.586 15.312 1 87.44 282 ALA A CA 1
ATOM 2200 C C . ALA A 1 282 ? -13.484 -13.977 14.711 1 87.44 282 ALA A C 1
ATOM 2202 O O . ALA A 1 282 ? -13.508 -14.141 13.492 1 87.44 282 ALA A O 1
ATOM 2203 N N . PRO A 1 283 ? -13.406 -14.984 15.461 1 89 283 PRO A N 1
ATOM 2204 C CA . PRO A 1 283 ? -13.039 -16.328 15 1 89 283 PRO A CA 1
ATOM 2205 C C . PRO A 1 283 ? -14.039 -16.891 13.992 1 89 283 PRO A C 1
ATOM 2207 O O . PRO A 1 283 ? -13.664 -17.703 13.148 1 89 283 PRO A O 1
ATOM 2210 N N . PHE A 1 284 ? -15.266 -16.469 14.094 1 92.19 284 PHE A N 1
ATOM 2211 C CA . PHE A 1 284 ? -16.234 -16.969 13.133 1 92.19 284 PHE A CA 1
ATOM 2212 C C . PHE A 1 284 ? -16.047 -16.297 11.773 1 92.19 284 PHE A C 1
ATOM 2214 O O . PHE A 1 284 ? -16.078 -16.953 10.734 1 92.19 284 PHE A O 1
ATOM 2221 N N . LEU A 1 285 ? -15.883 -14.992 11.773 1 90.81 285 LEU A N 1
ATOM 2222 C CA . LEU A 1 285 ? -15.773 -14.219 10.539 1 90.81 285 LEU A CA 1
ATOM 2223 C C . LEU A 1 285 ? -14.391 -14.391 9.906 1 90.81 285 LEU A C 1
ATOM 2225 O O . LEU A 1 285 ? -14.273 -14.453 8.68 1 90.81 285 LEU A O 1
ATOM 2229 N N . MET A 1 286 ? -13.414 -14.43 10.797 1 91.31 286 MET A N 1
ATOM 2230 C CA . MET A 1 286 ? -12.031 -14.5 10.328 1 91.31 286 MET A CA 1
ATOM 2231 C C . MET A 1 286 ? -11.219 -15.469 11.172 1 91.31 286 MET A C 1
ATOM 2233 O O . MET A 1 286 ? -10.305 -15.062 11.891 1 91.31 286 MET A O 1
ATOM 2237 N N . PRO A 1 287 ? -11.508 -16.719 10.961 1 91.5 287 PRO A N 1
ATOM 2238 C CA . PRO A 1 287 ? -10.766 -17.703 11.742 1 91.5 287 PRO A CA 1
ATOM 2239 C C . PRO A 1 287 ? -9.281 -17.75 11.398 1 91.5 287 PRO A C 1
ATOM 2241 O O . PRO A 1 287 ? -8.898 -17.469 10.258 1 91.5 287 PRO A O 1
ATOM 2244 N N . HIS A 1 288 ? -8.461 -18.109 12.391 1 93 288 HIS A N 1
ATOM 2245 C CA . HIS A 1 288 ? -7.062 -18.406 12.094 1 93 288 HIS A CA 1
ATOM 2246 C C . HIS A 1 288 ? -6.934 -19.531 11.078 1 93 288 HIS A C 1
ATOM 2248 O O . HIS A 1 288 ? -7.645 -20.531 11.164 1 93 288 HIS A O 1
ATOM 2254 N N . GLN A 1 289 ? -6.062 -19.297 10.148 1 94.44 289 GLN A N 1
ATOM 2255 C CA . GLN A 1 289 ? -5.879 -20.297 9.102 1 94.44 289 GLN A CA 1
ATOM 2256 C C . GLN A 1 289 ? -4.719 -21.234 9.43 1 94.44 289 GLN A C 1
ATOM 2258 O O . GLN A 1 289 ? -3.725 -20.812 10.023 1 94.44 289 GLN A O 1
ATOM 2263 N N . GLU A 1 290 ? -4.926 -22.484 9.062 1 94.69 290 GLU A N 1
ATOM 2264 C CA . GLU A 1 290 ? -3.781 -23.391 9.055 1 94.69 290 GLU A CA 1
ATOM 2265 C C . GLU A 1 290 ? -2.883 -23.125 7.848 1 94.69 290 GLU A C 1
ATOM 2267 O O . GLU A 1 290 ? -3.371 -22.828 6.754 1 94.69 290 GLU A O 1
ATOM 2272 N N . PRO A 1 291 ? -1.56 -23.234 8.086 1 95.94 291 PRO A N 1
ATOM 2273 C CA . PRO A 1 291 ? -0.655 -23.031 6.953 1 95.94 291 PRO A CA 1
ATOM 2274 C C . PRO A 1 291 ? -1.011 -23.922 5.758 1 95.94 291 PRO A C 1
ATOM 2276 O O . PRO A 1 291 ? -0.884 -23.5 4.609 1 95.94 291 PRO A O 1
ATOM 2279 N N . GLU A 1 292 ? -1.472 -25.125 5.996 1 96.25 292 GLU A N 1
ATOM 2280 C CA . GLU A 1 292 ? -1.839 -26.078 4.953 1 96.25 292 GLU A CA 1
ATOM 2281 C C . GLU A 1 292 ? -3.01 -25.562 4.125 1 96.25 292 GLU A C 1
ATOM 2283 O O . GLU A 1 292 ? -3.09 -25.828 2.922 1 96.25 292 GLU A O 1
ATOM 2288 N N . SER A 1 293 ? -3.941 -24.875 4.789 1 96.06 293 SER A N 1
ATOM 2289 C CA . SER A 1 293 ? -5.082 -24.312 4.07 1 96.06 293 SER A CA 1
ATOM 2290 C C . SER A 1 293 ? -4.641 -23.266 3.057 1 96.06 293 SER A C 1
ATOM 2292 O O . SER A 1 293 ? -5.121 -23.25 1.921 1 96.06 293 SER A O 1
ATOM 2294 N N . ILE A 1 294 ? -3.742 -22.406 3.482 1 97.56 294 ILE A N 1
ATOM 2295 C CA . ILE A 1 294 ? -3.201 -21.391 2.578 1 97.56 294 ILE A CA 1
ATOM 2296 C C . ILE A 1 294 ? -2.424 -22.062 1.453 1 97.56 294 ILE A C 1
ATOM 2298 O O . ILE A 1 294 ? -2.607 -21.734 0.278 1 97.56 294 ILE A O 1
ATOM 2302 N N . ALA A 1 295 ? -1.612 -23.031 1.797 1 98.31 295 ALA A N 1
ATOM 2303 C CA . ALA A 1 295 ? -0.778 -23.734 0.833 1 98.31 295 ALA A CA 1
ATOM 2304 C C . ALA A 1 295 ? -1.631 -24.422 -0.233 1 98.31 295 ALA A C 1
ATOM 2306 O O . ALA A 1 295 ? -1.309 -24.359 -1.422 1 98.31 295 ALA A O 1
ATOM 2307 N N . GLU A 1 296 ? -2.664 -25.062 0.179 1 97.69 296 GLU A N 1
ATOM 2308 C CA . GLU A 1 296 ? -3.549 -25.766 -0.751 1 97.69 296 GLU A CA 1
ATOM 2309 C C . GLU A 1 296 ? -4.164 -24.781 -1.758 1 97.69 296 GLU A C 1
ATOM 2311 O O . GLU A 1 296 ? -4.23 -25.094 -2.951 1 97.69 296 GLU A O 1
ATOM 2316 N N . ALA A 1 297 ? -4.629 -23.656 -1.234 1 97.69 297 ALA A N 1
ATOM 2317 C CA . ALA A 1 297 ? -5.215 -22.656 -2.125 1 97.69 297 ALA A CA 1
ATOM 2318 C C . ALA A 1 297 ? -4.188 -22.156 -3.135 1 97.69 297 ALA A C 1
ATOM 2320 O O . ALA A 1 297 ? -4.5 -21.984 -4.316 1 97.69 297 ALA A O 1
ATOM 2321 N N . VAL A 1 298 ? -3.002 -21.922 -2.691 1 98.69 298 VAL A N 1
ATOM 2322 C CA . VAL A 1 298 ? -1.931 -21.406 -3.543 1 98.69 298 VAL A CA 1
ATOM 2323 C C . VAL A 1 298 ? -1.581 -22.453 -4.609 1 98.69 298 VAL A C 1
ATOM 2325 O O . VAL A 1 298 ? -1.511 -22.125 -5.797 1 98.69 298 VAL A O 1
ATOM 2328 N N . VAL A 1 299 ? -1.366 -23.688 -4.207 1 98.62 299 VAL A N 1
ATOM 2329 C CA . VAL A 1 299 ? -0.959 -24.75 -5.129 1 98.62 299 VAL A CA 1
ATOM 2330 C C . VAL A 1 299 ? -2.068 -25 -6.148 1 98.62 299 VAL A C 1
ATOM 2332 O O . VAL A 1 299 ? -1.796 -25.172 -7.34 1 98.62 299 VAL A O 1
ATOM 2335 N N . LYS A 1 300 ? -3.334 -25.016 -5.68 1 97.62 300 LYS A N 1
ATOM 2336 C CA . LYS A 1 300 ? -4.453 -25.172 -6.602 1 97.62 300 LYS A CA 1
ATOM 2337 C C . LYS A 1 300 ? -4.457 -24.078 -7.664 1 97.62 300 LYS A C 1
ATOM 2339 O O . LYS A 1 300 ? -4.684 -24.344 -8.844 1 97.62 300 LYS A O 1
ATOM 2344 N N . GLN A 1 301 ? -4.254 -22.875 -7.223 1 98.25 301 GLN A N 1
ATOM 2345 C CA . GLN A 1 301 ? -4.211 -21.766 -8.164 1 98.25 301 GLN A CA 1
ATOM 2346 C C . GLN A 1 301 ? -3.047 -21.906 -9.133 1 98.25 301 GLN A C 1
ATOM 2348 O O . GLN A 1 301 ? -3.193 -21.656 -10.336 1 98.25 301 GLN A O 1
ATOM 2353 N N . ILE A 1 302 ? -1.884 -22.266 -8.656 1 98.62 302 ILE A N 1
ATOM 2354 C CA . ILE A 1 302 ? -0.711 -22.453 -9.5 1 98.62 302 ILE A CA 1
ATOM 2355 C C . ILE A 1 302 ? -1.01 -23.516 -10.555 1 98.62 302 ILE A C 1
ATOM 2357 O O . ILE A 1 302 ? -0.772 -23.297 -11.75 1 98.62 302 ILE A O 1
ATOM 2361 N N . LEU A 1 303 ? -1.577 -24.625 -10.164 1 97.56 303 LEU A N 1
ATOM 2362 C CA . LEU A 1 303 ? -1.81 -25.75 -11.055 1 97.56 303 LEU A CA 1
ATOM 2363 C C . LEU A 1 303 ? -2.887 -25.422 -12.086 1 97.56 303 LEU A C 1
ATOM 2365 O O . LEU A 1 303 ? -2.988 -26.094 -13.117 1 97.56 303 LEU A O 1
ATOM 2369 N N . SER A 1 304 ? -3.723 -24.422 -11.789 1 97.31 304 SER A N 1
ATOM 2370 C CA . SER A 1 304 ? -4.715 -23.984 -12.773 1 97.31 304 SER A CA 1
ATOM 2371 C C . SER A 1 304 ? -4.055 -23.328 -13.977 1 97.31 304 SER A C 1
ATOM 2373 O O . SER A 1 304 ? -4.672 -23.203 -15.031 1 97.31 304 SER A O 1
ATOM 2375 N N . GLY A 1 305 ? -2.809 -22.812 -13.805 1 98.19 305 GLY A N 1
ATOM 2376 C CA . GLY A 1 305 ? -2.094 -22.141 -14.875 1 98.19 305 GLY A CA 1
ATOM 2377 C C . GLY A 1 305 ? -2.676 -20.766 -15.203 1 98.19 305 GLY A C 1
ATOM 2378 O O . GLY A 1 305 ? -2.504 -20.266 -16.312 1 98.19 305 GLY A O 1
ATOM 2379 N N . ARG A 1 306 ? -3.424 -20.203 -14.258 1 98.25 306 ARG A N 1
ATOM 2380 C CA . ARG A 1 306 ? -4.082 -18.938 -14.508 1 98.25 306 ARG A CA 1
ATOM 2381 C C . ARG A 1 306 ? -3.732 -17.906 -13.43 1 98.25 306 ARG A C 1
ATOM 2383 O O . ARG A 1 306 ? -3.447 -18.281 -12.289 1 98.25 306 ARG A O 1
ATOM 2390 N N . SER A 1 307 ? -3.736 -16.641 -13.844 1 98.69 307 SER A N 1
ATOM 2391 C CA . SER A 1 307 ? -3.596 -15.57 -12.859 1 98.69 307 SER A CA 1
ATOM 2392 C C . SER A 1 307 ? -4.773 -15.547 -11.891 1 98.69 307 SER A C 1
ATOM 2394 O O . SER A 1 307 ? -5.863 -16.031 -12.219 1 98.69 307 SER A O 1
ATOM 2396 N N . GLY A 1 308 ? -4.523 -15.062 -10.664 1 98 308 GLY A N 1
ATOM 2397 C CA . GLY A 1 308 ? -5.617 -15.008 -9.711 1 98 308 GLY A CA 1
ATOM 2398 C C . GLY A 1 308 ? -5.254 -14.281 -8.43 1 98 308 GLY A C 1
ATOM 2399 O O . GLY A 1 308 ? -4.113 -13.852 -8.258 1 98 308 GLY A O 1
ATOM 2400 N N . GLN A 1 309 ? -6.246 -14.07 -7.594 1 97.94 309 GLN A N 1
ATOM 2401 C CA . GLN A 1 309 ? -6.125 -13.5 -6.258 1 97.94 309 GLN A CA 1
ATOM 2402 C C . GLN A 1 309 ? -6.734 -14.43 -5.207 1 97.94 309 GLN A C 1
ATOM 2404 O O . GLN A 1 309 ? -7.863 -14.898 -5.367 1 97.94 309 GLN A O 1
ATOM 2409 N N . ILE A 1 310 ? -5.957 -14.711 -4.184 1 98.19 310 ILE A N 1
ATOM 2410 C CA . ILE A 1 310 ? -6.406 -15.562 -3.09 1 98.19 310 ILE A CA 1
ATOM 2411 C C . ILE A 1 310 ? -6.539 -14.742 -1.812 1 98.19 310 ILE A C 1
ATOM 2413 O O . ILE A 1 310 ? -5.57 -14.125 -1.357 1 98.19 310 ILE A O 1
ATOM 2417 N N . ILE A 1 311 ? -7.656 -14.625 -1.265 1 97.5 311 ILE A N 1
ATOM 2418 C CA . ILE A 1 311 ? -7.918 -14.016 0.034 1 97.5 311 ILE A CA 1
ATOM 2419 C C . ILE A 1 311 ? -8.477 -15.062 0.995 1 97.5 311 ILE A C 1
ATOM 2421 O O . ILE A 1 311 ? -9.547 -15.625 0.759 1 97.5 311 ILE A O 1
ATOM 2425 N N . LEU A 1 312 ? -7.762 -15.375 2.023 1 96.19 312 LEU A N 1
ATOM 2426 C CA . LEU A 1 312 ? -8.195 -16.375 2.992 1 96.19 312 LEU A CA 1
ATOM 2427 C C . LEU A 1 312 ? -8.039 -15.852 4.418 1 96.19 312 LEU A C 1
ATOM 2429 O O . LEU A 1 312 ? -6.961 -15.391 4.801 1 96.19 312 LEU A O 1
ATOM 2433 N N . PRO A 1 313 ? -9.055 -15.969 5.234 1 95.62 313 PRO A N 1
ATOM 2434 C CA . PRO A 1 313 ? -10.438 -16.328 4.891 1 95.62 313 PRO A CA 1
ATOM 2435 C C . PRO A 1 313 ? -11.062 -15.383 3.875 1 95.62 313 PRO A C 1
ATOM 2437 O O . PRO A 1 313 ? -10.641 -14.227 3.762 1 95.62 313 PRO A O 1
ATOM 2440 N N . GLU A 1 314 ? -12.047 -15.789 3.209 1 94.5 314 GLU A N 1
ATOM 2441 C CA . GLU A 1 314 ? -12.656 -15.031 2.117 1 94.5 314 GLU A CA 1
ATOM 2442 C C . GLU A 1 314 ? -13.344 -13.773 2.637 1 94.5 314 GLU A C 1
ATOM 2444 O O . GLU A 1 314 ? -13.484 -12.789 1.903 1 94.5 314 GLU A O 1
ATOM 2449 N N . THR A 1 315 ? -13.766 -13.789 3.855 1 93.88 315 THR A N 1
ATOM 2450 C CA . THR A 1 315 ? -14.422 -12.633 4.445 1 93.88 315 THR A CA 1
ATOM 2451 C C . THR A 1 315 ? -13.461 -11.445 4.516 1 93.88 315 THR A C 1
ATOM 2453 O O . THR A 1 315 ? -13.898 -10.297 4.629 1 93.88 315 THR A O 1
ATOM 2456 N N . GLY A 1 316 ? -12.188 -11.734 4.445 1 94.62 316 GLY A N 1
ATOM 2457 C CA . GLY A 1 316 ? -11.195 -10.672 4.395 1 94.62 316 GLY A CA 1
ATOM 2458 C C . GLY A 1 316 ? -11.281 -9.836 3.131 1 94.62 316 GLY A C 1
ATOM 2459 O O . GLY A 1 316 ? -10.641 -8.789 3.029 1 94.62 316 GLY A O 1
ATOM 2460 N N . GLY A 1 317 ? -12.156 -10.234 2.203 1 94.94 317 GLY A N 1
ATOM 2461 C CA . GLY A 1 317 ? -12.398 -9.484 0.983 1 94.94 317 GLY A CA 1
ATOM 2462 C C . GLY A 1 317 ? -12.984 -8.109 1.235 1 94.94 317 GLY A C 1
ATOM 2463 O O . GLY A 1 317 ? -13.055 -7.281 0.325 1 94.94 317 GLY A O 1
ATOM 2464 N N . ILE A 1 318 ? -13.297 -7.793 2.438 1 94.31 318 ILE A N 1
ATOM 2465 C CA . ILE A 1 318 ? -13.844 -6.484 2.781 1 94.31 318 ILE A CA 1
ATOM 2466 C C . ILE A 1 318 ? -12.711 -5.48 2.947 1 94.31 318 ILE A C 1
ATOM 2468 O O . ILE A 1 318 ? -12.914 -4.273 2.818 1 94.31 318 ILE A O 1
ATOM 2472 N N . TRP A 1 319 ? -11.5 -5.891 3.15 1 96.19 319 TRP A N 1
ATOM 2473 C CA . TRP A 1 319 ? -10.406 -5.035 3.604 1 96.19 319 TRP A CA 1
ATOM 2474 C C . TRP A 1 319 ? -9.93 -4.121 2.479 1 96.19 319 TRP A C 1
ATOM 2476 O O . TRP A 1 319 ? -9.57 -2.967 2.721 1 96.19 319 TRP A O 1
ATOM 2486 N N . PRO A 1 320 ? -9.93 -4.555 1.215 1 97.06 320 PRO A N 1
ATOM 2487 C CA . PRO A 1 320 ? -9.492 -3.646 0.149 1 97.06 320 PRO A CA 1
ATOM 2488 C C . PRO A 1 320 ? -10.297 -2.348 0.117 1 97.06 320 PRO A C 1
ATOM 2490 O O . PRO A 1 320 ? -9.844 -1.35 -0.444 1 97.06 320 PRO A O 1
ATOM 2493 N N . SER A 1 321 ? -11.453 -2.314 0.744 1 97.06 321 SER A N 1
ATOM 2494 C CA . SER A 1 321 ? -12.297 -1.129 0.701 1 97.06 321 SER A CA 1
ATOM 2495 C C . SER A 1 321 ? -12.094 -0.257 1.936 1 97.06 321 SER A C 1
ATOM 2497 O O . SER A 1 321 ? -12.695 0.814 2.051 1 97.06 321 SER A O 1
ATOM 2499 N N . LEU A 1 322 ? -11.281 -0.688 2.803 1 97.5 322 LEU A N 1
ATOM 2500 C CA . LEU A 1 322 ? -11.164 -0.003 4.086 1 97.5 322 LEU A CA 1
ATOM 2501 C C . LEU A 1 322 ? -10.75 1.45 3.893 1 97.5 322 LEU A C 1
ATOM 2503 O O . LEU A 1 322 ? -11.297 2.35 4.527 1 97.5 322 LEU A O 1
ATOM 2507 N N . ARG A 1 323 ? -9.836 1.686 2.934 1 97.56 323 ARG A N 1
ATOM 2508 C CA . ARG A 1 323 ? -9.258 3.01 2.746 1 97.56 323 ARG A CA 1
ATOM 2509 C C . ARG A 1 323 ? -10.242 3.951 2.061 1 97.56 323 ARG A C 1
ATOM 2511 O O . ARG A 1 323 ? -9.992 5.152 1.957 1 97.56 323 ARG A O 1
ATOM 2518 N N . SER A 1 324 ? -11.406 3.436 1.632 1 96.5 324 SER A N 1
ATOM 2519 C CA . SER A 1 324 ? -12.461 4.262 1.048 1 96.5 324 SER A CA 1
ATOM 2520 C C . SER A 1 324 ? -13.586 4.5 2.041 1 96.5 324 SER A C 1
ATOM 2522 O O . SER A 1 324 ? -14.547 5.219 1.741 1 96.5 324 SER A O 1
ATOM 2524 N N . GLN A 1 325 ? -13.531 3.891 3.16 1 96.75 325 GLN A N 1
ATOM 2525 C CA . GLN A 1 325 ? -14.555 4.078 4.184 1 96.75 325 GLN A CA 1
ATOM 2526 C C . GLN A 1 325 ? -14.32 5.363 4.969 1 96.75 325 GLN A C 1
ATOM 2528 O O . GLN A 1 325 ? -13.203 5.879 5.008 1 96.75 325 GLN A O 1
ATOM 2533 N N . PRO A 1 326 ? -15.375 5.891 5.578 1 96.44 326 PRO A N 1
ATOM 2534 C CA . PRO A 1 326 ? -15.18 7.094 6.391 1 96.44 326 PRO A CA 1
ATOM 2535 C C . PRO A 1 326 ? -14.156 6.895 7.508 1 96.44 326 PRO A C 1
ATOM 2537 O O . PRO A 1 326 ? -14.039 5.793 8.055 1 96.44 326 PRO A O 1
ATOM 2540 N N . ASP A 1 327 ? -13.516 7.914 7.844 1 96.5 327 ASP A N 1
ATOM 2541 C CA . ASP A 1 327 ? -12.438 7.863 8.82 1 96.5 327 ASP A CA 1
ATOM 2542 C C . ASP A 1 327 ? -12.945 7.363 10.172 1 96.5 327 ASP A C 1
ATOM 2544 O O . ASP A 1 327 ? -12.211 6.691 10.906 1 96.5 327 ASP A O 1
ATOM 2548 N N . TRP A 1 328 ? -14.211 7.715 10.492 1 96.81 328 TRP A N 1
ATOM 2549 C CA . TRP A 1 328 ? -14.711 7.273 11.789 1 96.81 328 TRP A CA 1
ATOM 2550 C C . TRP A 1 328 ? -14.711 5.75 11.883 1 96.81 328 TRP A C 1
ATOM 2552 O O . TRP A 1 328 ? -14.555 5.191 12.977 1 96.81 328 TRP A O 1
ATOM 2562 N N . TYR A 1 329 ? -14.82 5.121 10.758 1 97.19 329 TYR A N 1
ATOM 2563 C CA . TYR A 1 329 ? -14.797 3.662 10.734 1 97.19 329 TYR A CA 1
ATOM 2564 C C . TYR A 1 329 ? -13.367 3.146 10.57 1 97.19 329 TYR A C 1
ATOM 2566 O O . TYR A 1 329 ? -12.906 2.328 11.367 1 97.19 329 TYR A O 1
ATOM 2574 N N . SER A 1 330 ? -12.648 3.607 9.562 1 97.31 330 SER A N 1
ATOM 2575 C CA . SER A 1 330 ? -11.336 3.072 9.227 1 97.31 330 SER A CA 1
ATOM 2576 C C . SER A 1 330 ? -10.336 3.314 10.359 1 97.31 330 SER A C 1
ATOM 2578 O O . SER A 1 330 ? -9.523 2.441 10.672 1 97.31 330 SER A O 1
ATOM 2580 N N . PHE A 1 331 ? -10.328 4.484 11.008 1 97.5 331 PHE A N 1
ATOM 2581 C CA . PHE A 1 331 ? -9.438 4.777 12.117 1 97.5 331 PHE A CA 1
ATOM 2582 C C . PHE A 1 331 ? -9.711 3.852 13.297 1 97.5 331 PHE A C 1
ATOM 2584 O O . PHE A 1 331 ? -8.781 3.352 13.93 1 97.5 331 PHE A O 1
ATOM 2591 N N . ARG A 1 332 ? -11 3.617 13.555 1 96.25 332 ARG A N 1
ATOM 2592 C CA . ARG A 1 332 ? -11.391 2.768 14.672 1 96.25 332 ARG A CA 1
ATOM 2593 C C . ARG A 1 332 ? -10.945 1.326 14.445 1 96.25 332 ARG A C 1
ATOM 2595 O O . ARG A 1 332 ? -10.477 0.662 15.375 1 96.25 332 ARG A O 1
ATOM 2602 N N . VAL A 1 333 ? -11.117 0.93 13.242 1 96.5 333 VAL A N 1
ATOM 2603 C CA . VAL A 1 333 ? -10.719 -0.433 12.906 1 96.5 333 VAL A CA 1
ATOM 2604 C C . VAL A 1 333 ? -9.227 -0.614 13.156 1 96.5 333 VAL A C 1
ATOM 2606 O O . VAL A 1 333 ? -8.812 -1.586 13.797 1 96.5 333 VAL A O 1
ATOM 2609 N N . ARG A 1 334 ? -8.422 0.304 12.734 1 96.88 334 ARG A N 1
ATOM 2610 C CA . ARG A 1 334 ? -6.973 0.209 12.883 1 96.88 334 ARG A CA 1
ATOM 2611 C C . ARG A 1 334 ? -6.562 0.306 14.344 1 96.88 334 ARG A C 1
ATOM 2613 O O . ARG A 1 334 ? -5.746 -0.485 14.82 1 96.88 334 ARG A O 1
ATOM 2620 N N . SER A 1 335 ? -7.094 1.273 15.07 1 96.06 335 SER A N 1
ATOM 2621 C CA . SER A 1 335 ? -6.746 1.471 16.469 1 96.06 335 SER A CA 1
ATOM 2622 C C . SER A 1 335 ? -7.152 0.266 17.312 1 96.06 335 SER A C 1
ATOM 2624 O O . SER A 1 335 ? -6.406 -0.156 18.203 1 96.06 335 SER A O 1
ATOM 2626 N N . ASN A 1 336 ? -8.32 -0.318 17 1 94.75 336 ASN A N 1
ATOM 2627 C CA . ASN A 1 336 ? -8.82 -1.447 17.781 1 94.75 336 ASN A CA 1
ATOM 2628 C C . ASN A 1 336 ? -8.016 -2.717 17.5 1 94.75 336 ASN A C 1
ATOM 2630 O O . ASN A 1 336 ? -7.934 -3.604 18.359 1 94.75 336 ASN A O 1
ATOM 2634 N N . ALA A 1 337 ? -7.422 -2.775 16.406 1 93.81 337 ALA A N 1
ATOM 2635 C CA . ALA A 1 337 ? -6.684 -3.971 16 1 93.81 337 ALA A CA 1
ATOM 2636 C C . ALA A 1 337 ? -5.406 -4.129 16.828 1 93.81 337 ALA A C 1
ATOM 2638 O O . ALA A 1 337 ? -4.793 -5.195 16.828 1 93.81 337 ALA A O 1
ATOM 2639 N N . GLN A 1 338 ? -5.055 -3.117 17.578 1 91.69 338 GLN A N 1
ATOM 2640 C CA . GLN A 1 338 ? -3.891 -3.188 18.469 1 91.69 338 GLN A CA 1
ATOM 2641 C C . GLN A 1 338 ? -4.031 -4.328 19.469 1 91.69 338 GLN A C 1
ATOM 2643 O O . GLN A 1 338 ? -3.033 -4.91 19.891 1 91.69 338 GLN A O 1
ATOM 2648 N N . THR A 1 339 ? -5.184 -4.742 19.797 1 91.62 339 THR A N 1
ATOM 2649 C CA . THR A 1 339 ? -5.43 -5.785 20.797 1 91.62 339 THR A CA 1
ATOM 2650 C C . THR A 1 339 ? -4.871 -7.125 20.312 1 91.62 339 THR A C 1
ATOM 2652 O O . THR A 1 339 ? -4.512 -7.977 21.125 1 91.62 339 THR A O 1
ATOM 2655 N N . GLY A 1 340 ? -4.781 -7.254 19.047 1 91.5 340 GLY A N 1
ATOM 2656 C CA . GLY A 1 340 ? -4.246 -8.492 18.5 1 91.5 340 GLY A CA 1
ATOM 2657 C C . GLY A 1 340 ? -2.768 -8.68 18.781 1 91.5 340 GLY A C 1
ATOM 2658 O O . GLY A 1 340 ? -2.262 -9.805 18.734 1 91.5 340 GLY A O 1
ATOM 2659 N N . MET A 1 341 ? -2.113 -7.594 19.125 1 91.94 341 MET A N 1
ATOM 2660 C CA . MET A 1 341 ? -0.661 -7.637 19.266 1 91.94 341 MET A CA 1
ATOM 2661 C C . MET A 1 341 ? -0.255 -7.684 20.734 1 91.94 341 MET A C 1
ATOM 2663 O O . MET A 1 341 ? 0.935 -7.738 21.047 1 91.94 341 MET A O 1
ATOM 2667 N N . LEU A 1 342 ? -1.174 -7.746 21.641 1 88.75 342 LEU A N 1
ATOM 2668 C CA . LEU A 1 342 ? -0.909 -7.664 23.062 1 88.75 342 LEU A CA 1
ATOM 2669 C C . LEU A 1 342 ? -0.064 -8.844 23.531 1 88.75 342 LEU A C 1
ATOM 2671 O O . LEU A 1 342 ? 0.777 -8.695 24.422 1 88.75 342 LEU A O 1
ATOM 2675 N N . ASN A 1 343 ? -0.216 -10.008 22.875 1 88.88 343 ASN A N 1
ATOM 2676 C CA . ASN A 1 343 ? 0.513 -11.203 23.281 1 88.88 343 ASN A CA 1
ATOM 2677 C C . ASN A 1 343 ? 1.424 -11.719 22.172 1 88.88 343 ASN A C 1
ATOM 2679 O O . ASN A 1 343 ? 1.744 -12.906 22.109 1 88.88 343 ASN A O 1
ATOM 2683 N N . PHE A 1 344 ? 1.769 -10.828 21.359 1 91.25 344 PHE A N 1
ATOM 2684 C CA . PHE A 1 344 ? 2.566 -11.227 20.203 1 91.25 344 PHE A CA 1
ATOM 2685 C C . PHE A 1 344 ? 3.939 -11.719 20.641 1 91.25 344 PHE A C 1
ATOM 2687 O O . PHE A 1 344 ? 4.617 -11.062 21.438 1 91.25 344 PHE A O 1
ATOM 2694 N N . ASP A 1 345 ? 4.312 -12.883 20.109 1 90.25 345 ASP A N 1
ATOM 2695 C CA . ASP A 1 345 ? 5.605 -13.516 20.359 1 90.25 345 ASP A CA 1
ATOM 2696 C C . ASP A 1 345 ? 6.094 -14.273 19.125 1 90.25 345 ASP A C 1
ATOM 2698 O O . ASP A 1 345 ? 6.551 -15.414 19.234 1 90.25 345 ASP A O 1
ATOM 2702 N N . GLY A 1 346 ? 6.008 -13.625 18.062 1 88.81 346 GLY A N 1
ATOM 2703 C CA . GLY A 1 346 ? 6.367 -14.266 16.797 1 88.81 346 GLY A CA 1
ATOM 2704 C C . GLY A 1 346 ? 7.844 -14.602 16.703 1 88.81 346 GLY A C 1
ATOM 2705 O O . GLY A 1 346 ? 8.695 -13.836 17.172 1 88.81 346 GLY A O 1
ATOM 2706 N N . ARG A 1 347 ? 8.102 -15.656 16.047 1 84.69 347 ARG A N 1
ATOM 2707 C CA . ARG A 1 347 ? 9.477 -16.109 15.844 1 84.69 347 ARG A CA 1
ATOM 2708 C C . ARG A 1 347 ? 10.273 -15.086 15.039 1 84.69 347 ARG A C 1
ATOM 2710 O O . ARG A 1 347 ? 9.789 -14.555 14.039 1 84.69 347 ARG A O 1
ATOM 2717 N N . GLN A 1 348 ? 11.484 -14.852 15.508 1 85.88 348 GLN A N 1
ATOM 2718 C CA . GLN A 1 348 ? 12.414 -14 14.773 1 85.88 348 GLN A CA 1
ATOM 2719 C C . GLN A 1 348 ? 13.352 -14.828 13.906 1 85.88 348 GLN A C 1
ATOM 2721 O O . GLN A 1 348 ? 14.188 -15.578 14.422 1 85.88 348 GLN A O 1
ATOM 2726 N N . VAL A 1 349 ? 13.234 -14.773 12.578 1 80.38 349 VAL A N 1
ATOM 2727 C CA . VAL A 1 349 ? 13.938 -15.609 11.617 1 80.38 349 VAL A CA 1
ATOM 2728 C C . VAL A 1 349 ? 15.445 -15.383 11.734 1 80.38 349 VAL A C 1
ATOM 2730 O O . VAL A 1 349 ? 16.234 -16.328 11.641 1 80.38 349 VAL A O 1
ATOM 2733 N N . ILE A 1 350 ? 15.852 -14.141 11.781 1 77.56 350 ILE A N 1
ATOM 2734 C CA . ILE A 1 350 ? 17.25 -13.773 12 1 77.56 350 ILE A CA 1
ATOM 2735 C C . ILE A 1 350 ? 17.359 -12.906 13.258 1 77.56 350 ILE A C 1
ATOM 2737 O O . ILE A 1 350 ? 16.625 -11.93 13.414 1 77.56 350 ILE A O 1
ATOM 2741 N N . ASP A 1 351 ? 18.141 -13.305 14.094 1 72 351 ASP A N 1
ATOM 2742 C CA . ASP A 1 351 ? 18.266 -12.594 15.359 1 72 351 ASP A CA 1
ATOM 2743 C C . ASP A 1 351 ? 18.922 -11.227 15.156 1 72 351 ASP A C 1
ATOM 2745 O O . ASP A 1 351 ? 18.391 -10.203 15.586 1 72 351 ASP A O 1
ATOM 2749 N N . GLU A 1 352 ? 20.078 -11.273 14.469 1 66.56 352 GLU A N 1
ATOM 2750 C CA . GLU A 1 352 ? 20.75 -10 14.242 1 66.56 352 GLU A CA 1
ATOM 2751 C C . GLU A 1 352 ? 20.406 -9.422 12.875 1 66.56 352 GLU A C 1
ATOM 2753 O O . GLU A 1 352 ? 20.953 -9.836 11.859 1 66.56 352 GLU A O 1
ATOM 2758 N N . ALA A 1 353 ? 19.609 -8.508 12.844 1 66.5 353 ALA A N 1
ATOM 2759 C CA . ALA A 1 353 ? 19.031 -7.938 11.633 1 66.5 353 ALA A CA 1
ATOM 2760 C C . ALA A 1 353 ? 20.094 -7.262 10.773 1 66.5 353 ALA A C 1
ATOM 2762 O O . ALA A 1 353 ? 19.969 -7.199 9.547 1 66.5 353 ALA A O 1
ATOM 2763 N N . ALA A 1 354 ? 21.047 -6.746 11.406 1 66.56 354 ALA A N 1
ATOM 2764 C CA . ALA A 1 354 ? 22.031 -5.941 10.68 1 66.56 354 ALA A CA 1
ATOM 2765 C C . ALA A 1 354 ? 23.016 -6.824 9.922 1 66.56 354 ALA A C 1
ATOM 2767 O O . ALA A 1 354 ? 23.688 -6.371 8.992 1 66.56 354 ALA A O 1
ATOM 2768 N N . ALA A 1 355 ? 23.031 -8.031 10.234 1 58.12 355 ALA A N 1
ATOM 2769 C CA . ALA A 1 355 ? 24.047 -8.883 9.633 1 58.12 355 ALA A CA 1
ATOM 2770 C C . ALA A 1 355 ? 23.531 -9.531 8.352 1 58.12 355 ALA A C 1
ATOM 2772 O O . ALA A 1 355 ? 22.547 -10.266 8.375 1 58.12 355 ALA A O 1
ATOM 2773 N N . VAL A 1 356 ? 23.891 -8.984 7.16 1 56.16 356 VAL A N 1
ATOM 2774 C CA . VAL A 1 356 ? 23.609 -9.672 5.906 1 56.16 356 VAL A CA 1
ATOM 2775 C C . VAL A 1 356 ? 24.703 -10.695 5.625 1 56.16 356 VAL A C 1
ATOM 2777 O O . VAL A 1 356 ? 25.891 -10.383 5.703 1 56.16 356 VAL A O 1
ATOM 2780 N N . ALA A 1 357 ? 24.281 -11.844 5.324 1 53.06 357 ALA A N 1
ATOM 2781 C CA . ALA A 1 357 ? 25.266 -12.883 5.07 1 53.06 357 ALA A CA 1
ATOM 2782 C C . ALA A 1 357 ? 26.062 -12.586 3.805 1 53.06 357 ALA A C 1
ATOM 2784 O O . ALA A 1 357 ? 25.516 -12.102 2.816 1 53.06 357 ALA A O 1
ATOM 2785 N N . ALA A 1 358 ? 27.422 -12.695 3.938 1 55.59 358 ALA A N 1
ATOM 2786 C CA . ALA A 1 358 ? 28.312 -12.602 2.773 1 55.59 358 ALA A CA 1
ATOM 2787 C C . ALA A 1 358 ? 27.938 -13.641 1.721 1 55.59 358 ALA A C 1
ATOM 2789 O O . ALA A 1 358 ? 27.5 -14.742 2.055 1 55.59 358 ALA A O 1
ATOM 2790 N N . PRO A 1 359 ? 27.984 -13.242 0.42 1 54.81 359 PRO A N 1
ATOM 2791 C CA . PRO A 1 359 ? 27.688 -14.219 -0.627 1 54.81 359 PRO A CA 1
ATOM 2792 C C . PRO A 1 359 ? 28.484 -15.508 -0.47 1 54.81 359 PRO A C 1
ATOM 2794 O O . PRO A 1 359 ? 29.625 -15.477 -0.015 1 54.81 359 PRO A O 1
ATOM 2797 N N . VAL A 1 360 ? 27.844 -16.656 -0.444 1 45.34 360 VAL A N 1
ATOM 2798 C CA . VAL A 1 360 ? 28.562 -17.906 -0.413 1 45.34 360 VAL A CA 1
ATOM 2799 C C . VAL A 1 360 ? 29.562 -17.969 -1.574 1 45.34 360 VAL A C 1
ATOM 2801 O O . VAL A 1 360 ? 29.172 -17.781 -2.732 1 45.34 360 VAL A O 1
ATOM 2804 N N . GLU A 1 361 ? 30.812 -17.766 -1.297 1 43.66 361 GLU A N 1
ATOM 2805 C CA . GLU A 1 361 ? 31.859 -18 -2.291 1 43.66 361 GLU A CA 1
ATOM 2806 C C . GLU A 1 361 ? 31.625 -19.312 -3.041 1 43.66 361 GLU A C 1
ATOM 2808 O O . GLU A 1 361 ? 31.203 -20.297 -2.451 1 43.66 361 GLU A O 1
ATOM 2813 N N . SER A 1 362 ? 31.328 -19.234 -4.293 1 38.53 362 SER A N 1
ATOM 2814 C CA . SER A 1 362 ? 31.359 -20.406 -5.156 1 38.53 362 SER A CA 1
ATOM 2815 C C . SER A 1 362 ? 32.5 -21.344 -4.777 1 38.53 362 SER A C 1
ATOM 2817 O O . SER A 1 362 ? 33.656 -20.938 -4.734 1 38.53 362 SER A O 1
ATOM 2819 N N . ILE A 1 363 ? 32.438 -22.297 -3.998 1 33.91 363 ILE A N 1
ATOM 2820 C CA . ILE A 1 363 ? 33.469 -23.312 -3.98 1 33.91 363 ILE A CA 1
ATOM 2821 C C . ILE A 1 363 ? 33.719 -23.844 -5.398 1 33.91 363 ILE A C 1
ATOM 2823 O O . ILE A 1 363 ? 32.781 -24.375 -6.027 1 33.91 363 ILE A O 1
ATOM 2827 N N . GLY A 1 364 ? 34.656 -23.297 -6.176 1 29.7 364 GLY A N 1
ATOM 2828 C CA . GLY A 1 364 ? 35.25 -23.953 -7.328 1 29.7 364 GLY A CA 1
ATOM 2829 C C . GLY A 1 364 ? 35.438 -25.453 -7.137 1 29.7 364 GLY A C 1
ATOM 2830 O O . GLY A 1 364 ? 35.75 -25.906 -6.035 1 29.7 364 GLY A O 1
ATOM 2831 N N . SER A 1 365 ? 34.719 -26.281 -7.93 1 29.47 365 SER A N 1
ATOM 2832 C CA . SER A 1 365 ? 35.094 -27.672 -8.172 1 29.47 365 SER A CA 1
ATOM 2833 C C . SER A 1 365 ? 36.594 -27.828 -8.242 1 29.47 365 SER A C 1
ATOM 2835 O O . SER A 1 365 ? 37.25 -27.25 -9.117 1 29.47 365 SER A O 1
ATOM 2837 N N . SER A 1 366 ? 37.375 -27.906 -7.16 1 23.14 366 SER A N 1
ATOM 2838 C CA . SER A 1 366 ? 38.438 -28.828 -7.453 1 23.14 366 SER A CA 1
ATOM 2839 C C . SER A 1 366 ? 37.938 -30.25 -7.676 1 23.14 366 SER A C 1
ATOM 2841 O O . SER A 1 366 ? 36.969 -30.672 -7.004 1 23.14 366 SER A O 1
ATOM 2843 N N . MET B 1 1 ? 5.062 34.062 -0.895 1 68.62 1 MET B N 1
ATOM 2844 C CA . MET B 1 1 ? 4.023 33.969 -1.918 1 68.62 1 MET B CA 1
ATOM 2845 C C . MET B 1 1 ? 2.641 33.875 -1.283 1 68.62 1 MET B C 1
ATOM 2847 O O . MET B 1 1 ? 2.4 33.031 -0.414 1 68.62 1 MET B O 1
ATOM 2851 N N . PRO B 1 2 ? 1.84 34.812 -1.551 1 73.69 2 PRO B N 1
ATOM 2852 C CA . PRO B 1 2 ? 0.52 34.812 -0.915 1 73.69 2 PRO B CA 1
ATOM 2853 C C . PRO B 1 2 ? -0.36 33.656 -1.39 1 73.69 2 PRO B C 1
ATOM 2855 O O . PRO B 1 2 ? -0.138 33.094 -2.475 1 73.69 2 PRO B O 1
ATOM 2858 N N . MET B 1 3 ? -1.187 33.188 -0.499 1 84.25 3 MET B N 1
ATOM 2859 C CA . MET B 1 3 ? -2.176 32.156 -0.841 1 84.25 3 MET B CA 1
ATOM 2860 C C . MET B 1 3 ? -3.061 32.625 -1.993 1 84.25 3 MET B C 1
ATOM 2862 O O . MET B 1 3 ? -3.369 33.812 -2.102 1 84.25 3 MET B O 1
ATOM 2866 N N . HIS B 1 4 ? -3.422 31.703 -2.883 1 84.38 4 HIS B N 1
ATOM 2867 C CA . HIS B 1 4 ? -4.246 32 -4.047 1 84.38 4 HIS B CA 1
ATOM 2868 C C . HIS B 1 4 ? -5.645 32.469 -3.629 1 84.38 4 HIS B C 1
ATOM 2870 O O . HIS B 1 4 ? -6.301 31.781 -2.832 1 84.38 4 HIS B O 1
ATOM 2876 N N . LYS B 1 5 ? -6.109 33.656 -4.156 1 82.12 5 LYS B N 1
ATOM 2877 C CA . LYS B 1 5 ? -7.383 34.219 -3.736 1 82.12 5 LYS B CA 1
ATOM 2878 C C . LYS B 1 5 ? -8.398 34.188 -4.879 1 82.12 5 LYS B C 1
ATOM 2880 O O . LYS B 1 5 ? -9.523 34.688 -4.723 1 82.12 5 LYS B O 1
ATOM 2885 N N . GLY B 1 6 ? -8.164 33.562 -5.977 1 82.38 6 GLY B N 1
ATOM 2886 C CA . GLY B 1 6 ? -9.07 33.562 -7.109 1 82.38 6 GLY B CA 1
ATOM 2887 C C . GLY B 1 6 ? -10.25 32.625 -6.922 1 82.38 6 GLY B C 1
ATOM 2888 O O . GLY B 1 6 ? -10.188 31.688 -6.109 1 82.38 6 GLY B O 1
ATOM 2889 N N . ILE B 1 7 ? -11.312 32.875 -7.691 1 82.44 7 ILE B N 1
ATOM 2890 C CA . ILE B 1 7 ? -12.523 32.031 -7.629 1 82.44 7 ILE B CA 1
ATOM 2891 C C . ILE B 1 7 ? -12.219 30.641 -8.164 1 82.44 7 ILE B C 1
ATOM 2893 O O . ILE B 1 7 ? -12.656 29.641 -7.586 1 82.44 7 ILE B O 1
ATOM 2897 N N . LEU B 1 8 ? -11.469 30.656 -9.188 1 88.94 8 LEU B N 1
ATOM 2898 C CA . LEU B 1 8 ? -11.039 29.375 -9.734 1 88.94 8 LEU B CA 1
ATOM 2899 C C . LEU B 1 8 ? -9.664 29 -9.203 1 88.94 8 LEU B C 1
ATOM 2901 O O . LEU B 1 8 ? -8.852 29.859 -8.891 1 88.94 8 LEU B O 1
ATOM 2905 N N . PRO B 1 9 ? -9.477 27.719 -9.117 1 90.25 9 PRO B N 1
ATOM 2906 C CA . PRO B 1 9 ? -8.117 27.281 -8.766 1 90.25 9 PRO B CA 1
ATOM 2907 C C . PRO B 1 9 ? -7.086 27.641 -9.828 1 90.25 9 PRO B C 1
ATOM 2909 O O . PRO B 1 9 ? -7.449 28.062 -10.93 1 90.25 9 PRO B O 1
ATOM 2912 N N . ARG B 1 10 ? -5.781 27.531 -9.445 1 89.88 10 ARG B N 1
ATOM 2913 C CA . ARG B 1 10 ? -4.695 27.812 -10.375 1 89.88 10 ARG B CA 1
ATOM 2914 C C . ARG B 1 10 ? -4.832 26.984 -11.648 1 89.88 10 ARG B C 1
ATOM 2916 O O . ARG B 1 10 ? -4.441 27.422 -12.727 1 89.88 10 ARG B O 1
ATOM 2923 N N . GLU B 1 11 ? -5.473 25.859 -11.508 1 91.12 11 GLU B N 1
ATOM 2924 C CA . GLU B 1 11 ? -5.586 24.906 -12.602 1 91.12 11 GLU B CA 1
ATOM 2925 C C . GLU B 1 11 ? -6.762 25.25 -13.516 1 91.12 11 GLU B C 1
ATOM 2927 O O . GLU B 1 11 ? -6.969 24.594 -14.539 1 91.12 11 GLU B O 1
ATOM 2932 N N . GLY B 1 12 ? -7.535 26.234 -13.18 1 91.12 12 GLY B N 1
ATOM 2933 C CA . GLY B 1 12 ? -8.68 26.641 -13.977 1 91.12 12 GLY B CA 1
ATOM 2934 C C . GLY B 1 12 ? -9.93 25.844 -13.688 1 91.12 12 GLY B C 1
ATOM 2935 O O . GLY B 1 12 ? -10.055 25.25 -12.617 1 91.12 12 GLY B O 1
ATOM 2936 N N . PHE B 1 13 ? -10.906 25.984 -14.625 1 92.5 13 PHE B N 1
ATOM 2937 C CA . PHE B 1 13 ? -12.172 25.266 -14.477 1 92.5 13 PHE B CA 1
ATOM 2938 C C . PHE B 1 13 ? -11.984 23.781 -14.688 1 92.5 13 PHE B C 1
ATOM 2940 O O . PHE B 1 13 ? -11.508 23.344 -15.742 1 92.5 13 PHE B O 1
ATOM 2947 N N . CYS B 1 14 ? -12.219 23.047 -13.727 1 93.06 14 CYS B N 1
ATOM 2948 C CA . CYS B 1 14 ? -12.07 21.594 -13.75 1 93.06 14 CYS B CA 1
ATOM 2949 C C . CYS B 1 14 ? -13.141 20.922 -12.906 1 93.06 14 CYS B C 1
ATOM 2951 O O . CYS B 1 14 ? -14.023 21.594 -12.359 1 93.06 14 CYS B O 1
ATOM 2953 N N . ALA B 1 15 ? -13.148 19.656 -12.852 1 93.5 15 ALA B N 1
ATOM 2954 C CA . ALA B 1 15 ? -14.164 18.859 -12.164 1 93.5 15 ALA B CA 1
ATOM 2955 C C . ALA B 1 15 ? -14.227 19.219 -10.68 1 93.5 15 ALA B C 1
ATOM 2957 O O . ALA B 1 15 ? -15.305 19.203 -10.078 1 93.5 15 ALA B O 1
ATOM 2958 N N . ASP B 1 16 ? -13.141 19.562 -10.117 1 92.81 16 ASP B N 1
ATOM 2959 C CA . ASP B 1 16 ? -13.102 19.938 -8.703 1 92.81 16 ASP B CA 1
ATOM 2960 C C . ASP B 1 16 ? -13.992 21.141 -8.43 1 92.81 16 ASP B C 1
ATOM 2962 O O . ASP B 1 16 ? -14.609 21.234 -7.375 1 92.81 16 ASP B O 1
ATOM 2966 N N . VAL B 1 17 ? -13.961 22.047 -9.352 1 92.25 17 VAL B N 1
ATOM 2967 C CA . VAL B 1 17 ? -14.797 23.234 -9.227 1 92.25 17 VAL B CA 1
ATOM 2968 C C . VAL B 1 17 ? -16.266 22.844 -9.219 1 92.25 17 VAL B C 1
ATOM 2970 O O . VAL B 1 17 ? -17.047 23.344 -8.414 1 92.25 17 VAL B O 1
ATOM 2973 N N . VAL B 1 18 ? -16.625 21.969 -10.07 1 92.5 18 VAL B N 1
ATOM 2974 C CA . VAL B 1 18 ? -18 21.484 -10.172 1 92.5 18 VAL B CA 1
ATOM 2975 C C . VAL B 1 18 ? -18.391 20.766 -8.883 1 92.5 18 VAL B C 1
ATOM 2977 O O . VAL B 1 18 ? -19.484 21 -8.352 1 92.5 18 VAL B O 1
ATOM 2980 N N . LEU B 1 19 ? -17.516 19.953 -8.438 1 90.62 19 LEU B N 1
ATOM 2981 C CA . LEU B 1 19 ? -17.781 19.203 -7.211 1 90.62 19 LEU B CA 1
ATOM 2982 C C . LEU B 1 19 ? -17.984 20.156 -6.031 1 90.62 19 LEU B C 1
ATOM 2984 O O . LEU B 1 19 ? -18.859 19.938 -5.191 1 90.62 19 LEU B O 1
ATOM 2988 N N . LYS B 1 20 ? -17.156 21.094 -5.945 1 89.25 20 LYS B N 1
ATOM 2989 C CA . LYS B 1 20 ? -17.281 22.094 -4.879 1 89.25 20 LYS B CA 1
ATOM 2990 C C . LYS B 1 20 ? -18.609 22.812 -4.957 1 89.25 20 LYS B C 1
ATOM 2992 O O . LYS B 1 20 ? -19.25 23.078 -3.93 1 89.25 20 LYS B O 1
ATOM 2997 N N . LEU B 1 21 ? -18.984 23.094 -6.125 1 88.94 21 LEU B N 1
ATOM 2998 C CA . LEU B 1 21 ? -20.25 23.766 -6.336 1 88.94 21 LEU B CA 1
ATOM 2999 C C . LEU B 1 21 ? -21.422 22.891 -5.895 1 88.94 21 LEU B C 1
ATOM 3001 O O . LEU B 1 21 ? -22.359 23.359 -5.246 1 88.94 21 LEU B O 1
ATOM 3005 N N . ILE B 1 22 ? -21.375 21.719 -6.234 1 90.12 22 ILE B N 1
ATOM 3006 C CA . ILE B 1 22 ? -22.422 20.766 -5.867 1 90.12 22 ILE B CA 1
ATOM 3007 C C . ILE B 1 22 ? -22.5 20.641 -4.348 1 90.12 22 ILE B C 1
ATOM 3009 O O . ILE B 1 22 ? -23.578 20.672 -3.771 1 90.12 22 ILE B O 1
ATOM 3013 N N . ARG B 1 23 ? -21.375 20.609 -3.697 1 86.88 23 ARG B N 1
ATOM 3014 C CA . ARG B 1 23 ? -21.312 20.453 -2.248 1 86.88 23 ARG B CA 1
ATOM 3015 C C . ARG B 1 23 ? -21.844 21.688 -1.538 1 86.88 23 ARG B C 1
ATOM 3017 O O . ARG B 1 23 ? -22.484 21.594 -0.489 1 86.88 23 ARG B O 1
ATOM 3024 N N . ARG B 1 24 ? -21.625 22.797 -2.139 1 87.62 24 ARG B N 1
ATOM 3025 C CA . ARG B 1 24 ? -22 24.062 -1.512 1 87.62 24 ARG B CA 1
ATOM 3026 C C . ARG B 1 24 ? -23.469 24.391 -1.794 1 87.62 24 ARG B C 1
ATOM 3028 O O . ARG B 1 24 ? -24.047 25.266 -1.141 1 87.62 24 ARG B O 1
ATOM 3035 N N . THR B 1 25 ? -24.031 23.625 -2.73 1 88.25 25 THR B N 1
ATOM 3036 C CA . THR B 1 25 ? -25.391 23.969 -3.104 1 88.25 25 THR B CA 1
ATOM 3037 C C . THR B 1 25 ? -26.328 22.781 -2.887 1 88.25 25 THR B C 1
ATOM 3039 O O . THR B 1 25 ? -26.891 22.609 -1.8 1 88.25 25 THR B O 1
ATOM 3042 N N . VAL B 1 26 ? -26.203 21.781 -3.779 1 85.88 26 VAL B N 1
ATOM 3043 C CA . VAL B 1 26 ? -27.141 20.672 -3.842 1 85.88 26 VAL B CA 1
ATOM 3044 C C . VAL B 1 26 ? -26.984 19.797 -2.59 1 85.88 26 VAL B C 1
ATOM 3046 O O . VAL B 1 26 ? -27.969 19.234 -2.098 1 85.88 26 VAL B O 1
ATOM 3049 N N . LEU B 1 27 ? -25.812 19.812 -2.041 1 87.31 27 LEU B N 1
ATOM 3050 C CA . LEU B 1 27 ? -25.578 18.922 -0.905 1 87.31 27 LEU B CA 1
ATOM 3051 C C . LEU B 1 27 ? -25.328 19.734 0.366 1 87.31 27 LEU B C 1
ATOM 3053 O O . LEU B 1 27 ? -24.719 19.234 1.312 1 87.31 27 LEU B O 1
ATOM 3057 N N . ASN B 1 28 ? -25.781 20.922 0.368 1 88.94 28 ASN B N 1
ATOM 3058 C CA . ASN B 1 28 ? -25.672 21.781 1.546 1 88.94 28 ASN B CA 1
ATOM 3059 C C . ASN B 1 28 ? -26.922 21.688 2.426 1 88.94 28 ASN B C 1
ATOM 3061 O O . ASN B 1 28 ? -27.984 22.203 2.064 1 88.94 28 ASN B O 1
ATOM 3065 N N . PRO B 1 29 ? -26.812 21.141 3.529 1 87.62 29 PRO B N 1
ATOM 3066 C CA . PRO B 1 29 ? -27.984 20.969 4.371 1 87.62 29 PRO B CA 1
ATOM 3067 C C . PRO B 1 29 ? -28.594 22.297 4.816 1 87.62 29 PRO B C 1
ATOM 3069 O O . PRO B 1 29 ? -29.812 22.375 5.027 1 87.62 29 PRO B O 1
ATOM 3072 N N . ASN B 1 30 ? -27.797 23.281 4.961 1 88.38 30 ASN B N 1
ATOM 3073 C CA . ASN B 1 30 ? -28.297 24.594 5.387 1 88.38 30 ASN B CA 1
ATOM 3074 C C . ASN B 1 30 ? -29.203 25.219 4.328 1 88.38 30 ASN B C 1
ATOM 3076 O O . ASN B 1 30 ? -30.062 26.031 4.648 1 88.38 30 ASN B O 1
ATOM 3080 N N . LEU B 1 31 ? -28.969 24.828 3.088 1 87.88 31 LEU B N 1
ATOM 3081 C CA . LEU B 1 31 ? -29.812 25.328 2.016 1 87.88 31 LEU B CA 1
ATOM 3082 C C . LEU B 1 31 ? -31.031 24.422 1.836 1 87.88 31 LEU B C 1
ATOM 3084 O O . LEU B 1 31 ? -32.125 24.906 1.491 1 87.88 31 LEU B O 1
ATOM 3088 N N . LEU B 1 32 ? -30.875 23.219 2.107 1 87.12 32 LEU B N 1
ATOM 3089 C CA . LEU B 1 32 ? -31.922 22.25 1.885 1 87.12 32 LEU B CA 1
ATOM 3090 C C . LEU B 1 32 ? -32.969 22.281 3.012 1 87.12 32 LEU B C 1
ATOM 3092 O O . LEU B 1 32 ? -34.156 22.078 2.779 1 87.12 32 LEU B O 1
ATOM 3096 N N . LEU B 1 33 ? -32.5 22.547 4.156 1 87.38 33 LEU B N 1
ATOM 3097 C CA . LEU B 1 33 ? -33.406 22.5 5.316 1 87.38 33 LEU B CA 1
ATOM 3098 C C . LEU B 1 33 ? -34.531 23.5 5.156 1 87.38 33 LEU B C 1
ATOM 3100 O O . LEU B 1 33 ? -35.719 23.125 5.285 1 87.38 33 LEU B O 1
ATOM 3104 N N . PRO B 1 34 ? -34.25 24.734 4.918 1 87.31 34 PRO B N 1
ATOM 3105 C CA . PRO B 1 34 ? -35.344 25.672 4.742 1 87.31 34 PRO B CA 1
ATOM 3106 C C . PRO B 1 34 ? -36.312 25.25 3.629 1 87.31 34 PRO B C 1
ATOM 3108 O O . PRO B 1 34 ? -37.531 25.453 3.734 1 87.31 34 PRO B O 1
ATOM 3111 N N . LEU B 1 35 ? -35.781 24.703 2.584 1 86.56 35 LEU B N 1
ATOM 3112 C CA . LEU B 1 35 ? -36.625 24.25 1.475 1 86.56 35 LEU B CA 1
ATOM 3113 C C . LEU B 1 35 ? -37.531 23.125 1.911 1 86.56 35 LEU B C 1
ATOM 3115 O O . LEU B 1 35 ? -38.719 23.109 1.536 1 86.56 35 LEU B O 1
ATOM 3119 N N . VAL B 1 36 ? -37.062 22.266 2.678 1 86.38 36 VAL B N 1
ATOM 3120 C CA . VAL B 1 36 ? -37.875 21.156 3.176 1 86.38 36 VAL B CA 1
ATOM 3121 C C . VAL B 1 36 ? -38.906 21.672 4.152 1 86.38 36 VAL B C 1
ATOM 3123 O O . VAL B 1 36 ? -40.062 21.219 4.133 1 86.38 36 VAL B O 1
ATOM 3126 N N . LEU B 1 37 ? -38.469 22.625 4.957 1 86.38 37 LEU B N 1
ATOM 3127 C CA . LEU B 1 37 ? -39.406 23.203 5.922 1 86.38 37 LEU B CA 1
ATOM 3128 C C . LEU B 1 37 ? -40.5 24.016 5.215 1 86.38 37 LEU B C 1
ATOM 3130 O O . LEU B 1 37 ? -41.656 23.938 5.598 1 86.38 37 LEU B O 1
ATOM 3134 N N . LEU B 1 38 ? -40.125 24.688 4.195 1 85.25 38 LEU B N 1
ATOM 3135 C CA . LEU B 1 38 ? -41.094 25.453 3.424 1 85.25 38 LEU B CA 1
ATOM 3136 C C . LEU B 1 38 ? -42.062 24.531 2.729 1 85.25 38 LEU B C 1
ATOM 3138 O O . LEU B 1 38 ? -43.281 24.812 2.67 1 85.25 38 LEU B O 1
ATOM 3142 N N . ALA B 1 39 ? -41.625 23.484 2.268 1 85.19 39 ALA B N 1
ATOM 3143 C CA . ALA B 1 39 ? -42.469 22.516 1.578 1 85.19 39 ALA B CA 1
ATOM 3144 C C . ALA B 1 39 ? -43.438 21.859 2.541 1 85.19 39 ALA B C 1
ATOM 3146 O O . ALA B 1 39 ? -44.562 21.516 2.15 1 85.19 39 ALA B O 1
ATOM 3147 N N . ARG B 1 40 ? -43.031 21.812 3.756 1 83.25 40 ARG B N 1
ATOM 3148 C CA . ARG B 1 40 ? -43.844 21.094 4.73 1 83.25 40 ARG B CA 1
ATOM 3149 C C . ARG B 1 40 ? -44.781 22.031 5.477 1 83.25 40 ARG B C 1
ATOM 3151 O O . ARG B 1 40 ? -45.906 21.656 5.836 1 83.25 40 ARG B O 1
ATOM 3158 N N . PHE B 1 41 ? -44.375 23.312 5.676 1 86.69 41 PHE B N 1
ATOM 3159 C CA . PHE B 1 41 ? -45.094 24.109 6.672 1 86.69 41 PHE B CA 1
ATOM 3160 C C . PHE B 1 41 ? -45.781 25.312 6.027 1 86.69 41 PHE B C 1
ATOM 3162 O O . PHE B 1 41 ? -46.562 26 6.672 1 86.69 41 PHE B O 1
ATOM 3169 N N . THR B 1 42 ? -45.438 25.562 4.805 1 87.75 42 THR B N 1
ATOM 3170 C CA . THR B 1 42 ? -46.125 26.656 4.129 1 87.75 42 THR B CA 1
ATOM 3171 C C . THR B 1 42 ? -47.219 26.109 3.209 1 87.75 42 THR B C 1
ATOM 3173 O O . THR B 1 42 ? -47.125 25.016 2.676 1 87.75 42 THR B O 1
ATOM 3176 N N . LYS B 1 43 ? -48.312 26.906 3.016 1 88.94 43 LYS B N 1
ATOM 3177 C CA . LYS B 1 43 ? -49.406 26.5 2.137 1 88.94 43 LYS B CA 1
ATOM 3178 C C . LYS B 1 43 ? -48.906 26.312 0.706 1 88.94 43 LYS B C 1
ATOM 3180 O O . LYS B 1 43 ? -49.25 25.312 0.062 1 88.94 43 LYS B O 1
ATOM 3185 N N . LYS B 1 44 ? -48.125 27.266 0.314 1 86.44 44 LYS B N 1
ATOM 3186 C CA . LYS B 1 44 ? -47.562 27.156 -1.031 1 86.44 44 LYS B CA 1
ATOM 3187 C C . LYS B 1 44 ? -46.656 25.938 -1.158 1 86.44 44 LYS B C 1
ATOM 3189 O O . LYS B 1 44 ? -46.688 25.25 -2.182 1 86.44 44 LYS B O 1
ATOM 3194 N N . GLY B 1 45 ? -45.875 25.672 -0.204 1 84.31 45 GLY B N 1
ATOM 3195 C CA . GLY B 1 45 ? -45 24.531 -0.19 1 84.31 45 GLY B CA 1
ATOM 3196 C C . GLY B 1 45 ? -45.719 23.203 -0.19 1 84.31 45 GLY B C 1
ATOM 3197 O O . GLY B 1 45 ? -45.344 22.266 -0.9 1 84.31 45 GLY B O 1
ATOM 3198 N N . GLN B 1 46 ? -46.75 23.203 0.521 1 85.25 46 GLN B N 1
ATOM 3199 C CA . GLN B 1 46 ? -47.562 22 0.574 1 85.25 46 GLN B CA 1
ATOM 3200 C C . GLN B 1 46 ? -48.25 21.75 -0.763 1 85.25 46 GLN B C 1
ATOM 3202 O O . GLN B 1 46 ? -48.312 20.609 -1.229 1 85.25 46 GLN B O 1
ATOM 3207 N N . ASP B 1 47 ? -48.75 22.828 -1.335 1 87.06 47 ASP B N 1
ATOM 3208 C CA . ASP B 1 47 ? -49.375 22.703 -2.637 1 87.06 47 ASP B CA 1
ATOM 3209 C C . ASP B 1 47 ? -48.406 22.172 -3.688 1 87.06 47 ASP B C 1
ATOM 3211 O O . ASP B 1 47 ? -48.75 21.297 -4.48 1 87.06 47 ASP B O 1
ATOM 3215 N N . LEU B 1 48 ? -47.25 22.672 -3.621 1 84.25 48 LEU B N 1
ATOM 3216 C CA . LEU B 1 48 ? -46.219 22.25 -4.578 1 84.25 48 LEU B CA 1
ATOM 3217 C C . LEU B 1 48 ? -45.844 20.797 -4.344 1 84.25 48 LEU B C 1
ATOM 3219 O O . LEU B 1 48 ? -45.562 20.062 -5.293 1 84.25 48 LEU B O 1
ATOM 3223 N N . SER B 1 49 ? -45.844 20.375 -3.176 1 84.12 49 SER B N 1
ATOM 3224 C CA . SER B 1 49 ? -45.5 19 -2.816 1 84.12 49 SER B CA 1
ATOM 3225 C C . SER B 1 49 ? -46.562 18.016 -3.285 1 84.12 49 SER B C 1
ATOM 3227 O O . SER B 1 49 ? -46.25 16.891 -3.65 1 84.12 49 SER B O 1
ATOM 3229 N N . ILE B 1 50 ? -47.688 18.531 -3.291 1 86 50 ILE B N 1
ATOM 3230 C CA . ILE B 1 50 ? -48.812 17.703 -3.75 1 86 50 ILE B CA 1
ATOM 3231 C C . ILE B 1 50 ? -48.781 17.625 -5.273 1 86 50 ILE B C 1
ATOM 3233 O O . ILE B 1 50 ? -49.062 16.562 -5.848 1 86 50 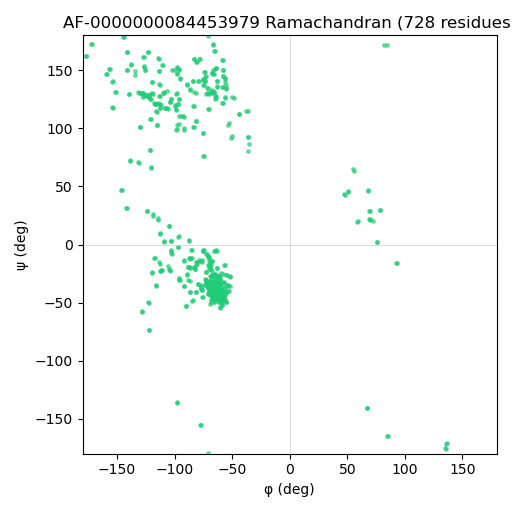ILE B O 1
ATOM 3237 N N . LEU B 1 51 ? -48.438 18.719 -5.828 1 88.12 51 LEU B N 1
ATOM 3238 C CA . LEU B 1 51 ? -48.406 18.781 -7.285 1 88.12 51 LEU B CA 1
ATOM 3239 C C . LEU B 1 51 ? -47.219 18 -7.832 1 88.12 51 LEU B C 1
ATOM 3241 O O . LEU B 1 51 ? -47.281 17.453 -8.938 1 88.12 51 LEU B O 1
ATOM 3245 N N . HIS B 1 52 ? -46.156 17.984 -7.051 1 90.62 52 HIS B N 1
ATOM 3246 C CA . HIS B 1 52 ? -44.938 17.312 -7.488 1 90.62 52 HIS B CA 1
ATOM 3247 C C . HIS B 1 52 ? -44.406 16.375 -6.41 1 90.62 52 HIS B C 1
ATOM 3249 O O . HIS B 1 52 ? -43.312 16.594 -5.867 1 90.62 52 HIS B O 1
ATOM 3255 N N . PRO B 1 53 ? -45.031 15.336 -6.148 1 87.44 53 PRO B N 1
ATOM 3256 C CA . PRO B 1 53 ? -44.656 14.445 -5.043 1 87.44 53 PRO B CA 1
ATOM 3257 C C . PRO B 1 53 ? -43.281 13.82 -5.227 1 87.44 53 PRO B C 1
ATOM 3259 O O . PRO B 1 53 ? -42.562 13.609 -4.246 1 87.44 53 PRO B O 1
ATOM 3262 N N . LYS B 1 54 ? -42.906 13.523 -6.453 1 90 54 LYS B N 1
ATOM 3263 C CA . LYS B 1 54 ? -41.594 12.953 -6.707 1 90 54 LYS B CA 1
ATOM 3264 C C . LYS B 1 54 ? -40.5 13.945 -6.336 1 90 54 LYS B C 1
ATOM 3266 O O . LYS B 1 54 ? -39.5 13.57 -5.711 1 90 54 LYS B O 1
ATOM 3271 N N . ALA B 1 55 ? -40.75 15.164 -6.699 1 88.5 55 ALA B N 1
ATOM 3272 C CA . ALA B 1 55 ? -39.75 16.203 -6.391 1 88.5 55 ALA B CA 1
ATOM 3273 C C . ALA B 1 55 ? -39.625 16.422 -4.887 1 88.5 55 ALA B C 1
ATOM 3275 O O . ALA B 1 55 ? -38.531 16.641 -4.371 1 88.5 55 ALA B O 1
ATOM 3276 N N . ALA B 1 56 ? -40.75 16.375 -4.246 1 88.44 56 ALA B N 1
ATOM 3277 C CA . ALA B 1 56 ? -40.719 16.547 -2.795 1 88.44 56 ALA B CA 1
ATOM 3278 C C . ALA B 1 56 ? -40 15.406 -2.107 1 88.44 56 ALA B C 1
ATOM 3280 O O . ALA B 1 56 ? -39.25 15.625 -1.149 1 88.44 56 ALA B O 1
ATOM 3281 N N . ARG B 1 57 ? -40.25 14.281 -2.59 1 90.19 57 ARG B N 1
ATOM 3282 C CA . ARG B 1 57 ? -39.562 13.109 -2.039 1 90.19 57 ARG B CA 1
ATOM 3283 C C . ARG B 1 57 ? -38.062 13.188 -2.275 1 90.19 57 ARG B C 1
ATOM 3285 O O . ARG B 1 57 ? -37.25 12.883 -1.381 1 90.19 57 ARG B O 1
ATOM 3292 N N . TRP B 1 58 ? -37.656 13.578 -3.373 1 90.69 58 TRP B N 1
ATOM 3293 C CA . TRP B 1 58 ? -36.25 13.695 -3.715 1 90.69 58 TRP B CA 1
ATOM 3294 C C . TRP B 1 58 ? -35.562 14.758 -2.859 1 90.69 58 TRP B C 1
ATOM 3296 O O . TRP B 1 58 ? -34.406 14.594 -2.459 1 90.69 58 TRP B O 1
ATOM 3306 N N . LEU B 1 59 ? -36.312 15.82 -2.668 1 90.31 59 LEU B N 1
ATOM 3307 C CA . LEU B 1 59 ? -35.781 16.891 -1.848 1 90.31 59 LEU B CA 1
ATOM 3308 C C . LEU B 1 59 ? -35.531 16.422 -0.423 1 90.31 59 LEU B C 1
ATOM 3310 O O . LEU B 1 59 ? -34.469 16.734 0.163 1 90.31 59 LEU B O 1
ATOM 3314 N N . ARG B 1 60 ? -36.438 15.688 0.066 1 90.75 60 ARG B N 1
ATOM 3315 C CA . ARG B 1 60 ? -36.25 15.148 1.412 1 90.75 60 ARG B CA 1
ATOM 3316 C C . ARG B 1 60 ? -35.094 14.164 1.468 1 90.75 60 ARG B C 1
ATOM 3318 O O . ARG B 1 60 ? -34.312 14.18 2.414 1 90.75 60 ARG B O 1
ATOM 3325 N N . GLN B 1 61 ? -35.031 13.344 0.475 1 92.5 61 GLN B N 1
ATOM 3326 C CA . GLN B 1 61 ? -33.969 12.367 0.419 1 92.5 61 GLN B CA 1
ATOM 3327 C C . GLN B 1 61 ? -32.594 13.055 0.311 1 92.5 61 GLN B C 1
ATOM 3329 O O . GLN B 1 61 ? -31.625 12.625 0.945 1 92.5 61 GLN B O 1
ATOM 3334 N N . LEU B 1 62 ? -32.562 14.016 -0.483 1 91.94 62 LEU B N 1
ATOM 3335 C CA . LEU B 1 62 ? -31.344 14.773 -0.643 1 91.94 62 LEU B CA 1
ATOM 3336 C C . LEU B 1 62 ? -30.922 15.422 0.673 1 91.94 62 LEU B C 1
ATOM 3338 O O . LEU B 1 62 ? -29.734 15.492 0.989 1 91.94 62 LEU B O 1
ATOM 3342 N N . PHE B 1 63 ? -31.906 15.898 1.364 1 91.62 63 PHE B N 1
ATOM 3343 C CA . PHE B 1 63 ? -31.625 16.5 2.66 1 91.62 63 PHE B CA 1
ATOM 3344 C C . PHE B 1 63 ? -31.062 15.469 3.633 1 91.62 63 PHE B C 1
ATOM 3346 O O . PHE B 1 63 ? -30.094 15.742 4.34 1 91.62 63 PHE B O 1
ATOM 3353 N N . TYR B 1 64 ? -31.703 14.289 3.674 1 92.94 64 TYR B N 1
ATOM 3354 C CA . TYR B 1 64 ? -31.219 13.227 4.555 1 92.94 64 TYR B CA 1
ATOM 3355 C C . TYR B 1 64 ? -29.812 12.812 4.188 1 92.94 64 TYR B C 1
ATOM 3357 O O . TYR B 1 64 ? -28.969 12.562 5.066 1 92.94 64 TYR B O 1
ATOM 3365 N N . ILE B 1 65 ? -29.516 12.734 2.984 1 93 65 ILE B N 1
ATOM 3366 C CA . ILE B 1 65 ? -28.188 12.367 2.508 1 93 65 ILE B CA 1
ATOM 3367 C C . ILE B 1 65 ? -27.188 13.445 2.906 1 93 65 ILE B C 1
ATOM 3369 O O . ILE B 1 65 ? -26.094 13.141 3.373 1 93 65 ILE B O 1
ATOM 3373 N N . ALA B 1 66 ? -27.562 14.648 2.73 1 92.06 66 ALA B N 1
ATOM 3374 C CA . ALA B 1 66 ? -26.688 15.766 3.09 1 92.06 66 ALA B CA 1
ATOM 3375 C C . ALA B 1 66 ? -26.406 15.781 4.59 1 92.06 66 ALA B C 1
ATOM 3377 O O . ALA B 1 66 ? -25.281 16.047 5.016 1 92.06 66 ALA B O 1
ATOM 3378 N N . LEU B 1 67 ? -27.469 15.516 5.332 1 92.62 67 LEU B N 1
ATOM 3379 C CA . LEU B 1 67 ? -27.328 15.484 6.785 1 92.62 67 LEU B CA 1
ATOM 3380 C C . LEU B 1 67 ? -26.422 14.336 7.211 1 92.62 67 LEU B C 1
ATOM 3382 O O . LEU B 1 67 ? -25.547 14.508 8.07 1 92.62 67 LEU B O 1
ATOM 3386 N N . ALA B 1 68 ? -26.641 13.203 6.602 1 93.88 68 ALA B N 1
ATOM 3387 C CA . ALA B 1 68 ? -25.812 12.031 6.902 1 93.88 68 ALA B CA 1
ATOM 3388 C C . ALA B 1 68 ? -24.359 12.289 6.543 1 93.88 68 ALA B C 1
ATOM 3390 O O . ALA B 1 68 ? -23.453 11.891 7.277 1 93.88 68 ALA B O 1
ATOM 3391 N N . ARG B 1 69 ? -24.141 12.883 5.484 1 92.88 69 ARG B N 1
ATOM 3392 C CA . ARG B 1 69 ? -22.797 13.234 5.059 1 92.88 69 ARG B CA 1
ATOM 3393 C C . ARG B 1 69 ? -22.156 14.211 6.039 1 92.88 69 ARG B C 1
ATOM 3395 O O . ARG B 1 69 ? -20.969 14.062 6.375 1 92.88 69 ARG B O 1
ATOM 3402 N N . GLY B 1 70 ? -22.891 15.188 6.477 1 92.75 70 GLY B N 1
ATOM 3403 C CA . GLY B 1 70 ? -22.391 16.156 7.445 1 92.75 70 GLY B CA 1
ATOM 3404 C C . GLY B 1 70 ? -22.016 15.516 8.773 1 92.75 70 GLY B C 1
ATOM 3405 O O . GLY B 1 70 ? -20.953 15.805 9.32 1 92.75 70 GLY B O 1
ATOM 3406 N N . VAL B 1 71 ? -22.891 14.641 9.227 1 95 71 VAL B N 1
ATOM 3407 C CA . VAL B 1 71 ? -22.641 13.938 10.484 1 95 71 VAL B CA 1
ATOM 3408 C C . VAL B 1 71 ? -21.422 13.023 10.328 1 95 71 VAL B C 1
ATOM 3410 O O . VAL B 1 71 ? -20.578 12.938 11.227 1 95 71 VAL B O 1
ATOM 3413 N N . GLY B 1 72 ? -21.328 12.375 9.203 1 95.69 72 GLY B N 1
ATOM 3414 C CA . GLY B 1 72 ? -20.188 11.523 8.93 1 95.69 72 GLY B CA 1
ATOM 3415 C C . GLY B 1 72 ? -18.859 12.281 8.914 1 95.69 72 GLY B C 1
ATOM 3416 O O . GLY B 1 72 ? -17.859 11.805 9.438 1 95.69 72 GLY B O 1
ATOM 3417 N N . ARG B 1 73 ? -18.891 13.406 8.328 1 94.94 73 ARG B N 1
ATOM 3418 C CA . ARG B 1 73 ? -17.688 14.234 8.266 1 94.94 73 ARG B CA 1
ATOM 3419 C C . ARG B 1 73 ? -17.297 14.727 9.656 1 94.94 73 ARG B C 1
ATOM 3421 O O . ARG B 1 73 ? -16.109 14.758 9.992 1 94.94 73 ARG B O 1
ATOM 3428 N N . TRP B 1 74 ? -18.312 15.156 10.367 1 96.19 74 TRP B N 1
ATOM 3429 C CA . TRP B 1 74 ? -18.078 15.625 11.734 1 96.19 74 TRP B CA 1
ATOM 3430 C C . TRP B 1 74 ? -17.5 14.508 12.594 1 96.19 74 TRP B C 1
ATOM 3432 O O . TRP B 1 74 ? -16.5 14.711 13.289 1 96.19 74 TRP B O 1
ATOM 3442 N N . LEU B 1 75 ? -18.094 13.32 12.508 1 97.62 75 LEU B N 1
ATOM 3443 C CA . LEU B 1 75 ? -17.641 12.172 13.281 1 97.62 75 LEU B CA 1
ATOM 3444 C C . LEU B 1 75 ? -16.219 11.766 12.859 1 97.62 75 LEU B C 1
ATOM 3446 O O . LEU B 1 75 ? -15.398 11.406 13.703 1 97.62 75 LEU B O 1
ATOM 3450 N N . SER B 1 76 ? -15.969 11.797 11.625 1 98 76 SER B N 1
ATOM 3451 C CA . SER B 1 76 ? -14.641 11.461 11.117 1 98 76 SER B CA 1
ATOM 3452 C C . SER B 1 76 ? -13.586 12.438 11.641 1 98 76 SER B C 1
ATOM 3454 O O . SER B 1 76 ? -12.492 12.023 12.023 1 98 76 SER B O 1
ATOM 3456 N N . ASP B 1 77 ? -13.914 13.672 11.633 1 97.75 77 ASP B N 1
ATOM 3457 C CA . ASP B 1 77 ? -13.008 14.688 12.164 1 97.75 77 ASP B CA 1
ATOM 3458 C C . ASP B 1 77 ? -12.719 14.438 13.641 1 97.75 77 ASP B C 1
ATOM 3460 O O . ASP B 1 77 ? -11.562 14.5 14.078 1 97.75 77 ASP B O 1
ATOM 3464 N N . LYS B 1 78 ? -13.75 14.141 14.406 1 98.06 78 LYS B N 1
ATOM 3465 C CA . LYS B 1 78 ? -13.602 13.906 15.836 1 98.06 78 LYS B CA 1
ATOM 3466 C C . LYS B 1 78 ? -12.758 12.664 16.094 1 98.06 78 LYS B C 1
ATOM 3468 O O . LYS B 1 78 ? -11.875 12.68 16.969 1 98.06 78 LYS B O 1
ATOM 3473 N N . VAL B 1 79 ? -13.008 11.641 15.328 1 97.75 79 VAL B N 1
ATOM 3474 C CA . VAL B 1 79 ? -12.297 10.383 15.531 1 97.75 79 VAL B CA 1
ATOM 3475 C C . VAL B 1 79 ? -10.836 10.547 15.133 1 97.75 79 VAL B C 1
ATOM 3477 O O . VAL B 1 79 ? -9.93 10.109 15.852 1 97.75 79 VAL B O 1
ATOM 3480 N N . ARG B 1 80 ? -10.562 11.18 14.062 1 96.94 80 ARG B N 1
ATOM 3481 C CA . ARG B 1 80 ? -9.203 11.398 13.57 1 96.94 80 ARG B CA 1
ATOM 3482 C C . ARG B 1 80 ? -8.391 12.211 14.57 1 96.94 80 ARG B C 1
ATOM 3484 O O . ARG B 1 80 ? -7.168 12.062 14.656 1 96.94 80 ARG B O 1
ATOM 3491 N N . ASN B 1 81 ? -9.117 13.07 15.289 1 98.38 81 ASN B N 1
ATOM 3492 C CA . ASN B 1 81 ? -8.445 13.953 16.234 1 98.38 81 ASN B CA 1
ATOM 3493 C C . ASN B 1 81 ? -8.648 13.492 17.672 1 98.38 81 ASN B C 1
ATOM 3495 O O . ASN B 1 81 ? -8.5 14.281 18.609 1 98.38 81 ASN B O 1
ATOM 3499 N N . ASN B 1 82 ? -9.062 12.305 17.859 1 97.81 82 ASN B N 1
ATOM 3500 C CA . ASN B 1 82 ? -9.164 11.602 19.141 1 97.81 82 ASN B CA 1
ATOM 3501 C C . ASN B 1 82 ? -10.055 12.352 20.109 1 97.81 82 ASN B C 1
ATOM 3503 O O . ASN B 1 82 ? -9.82 12.32 21.328 1 97.81 82 ASN B O 1
ATOM 3507 N N . TRP B 1 83 ? -10.93 13.266 19.625 1 97.44 83 TRP B N 1
ATOM 3508 C CA . TRP B 1 83 ? -11.938 13.992 20.391 1 97.44 83 TRP B CA 1
ATOM 3509 C C . TRP B 1 83 ? -11.281 15.008 21.328 1 97.44 83 TRP B C 1
ATOM 3511 O O . TRP B 1 83 ? -11.82 15.328 22.391 1 97.44 83 TRP B O 1
ATOM 3521 N N . VAL B 1 84 ? -10.086 15.375 20.984 1 97.94 84 VAL B N 1
ATOM 3522 C CA . VAL B 1 84 ? -9.398 16.391 21.781 1 97.94 84 VAL B CA 1
ATOM 3523 C C . VAL B 1 84 ? -8.93 17.516 20.859 1 97.94 84 VAL B C 1
ATOM 3525 O O . VAL B 1 84 ? -8.75 17.328 19.656 1 97.94 84 VAL B O 1
ATOM 3528 N N . ASN B 1 85 ? -8.812 18.656 21.406 1 96.06 85 ASN B N 1
ATOM 3529 C CA . ASN B 1 85 ? -8.289 19.812 20.703 1 96.06 85 ASN B CA 1
ATOM 3530 C C . ASN B 1 85 ? -6.914 20.219 21.219 1 96.06 85 ASN B C 1
ATOM 3532 O O . ASN B 1 85 ? -6.531 19.844 22.328 1 96.06 85 ASN B O 1
ATOM 3536 N N . ASP B 1 86 ? -6.195 20.828 20.422 1 96.69 86 ASP B N 1
ATOM 3537 C CA . ASP B 1 86 ? -4.902 21.406 20.781 1 96.69 86 ASP B CA 1
ATOM 3538 C C . ASP B 1 86 ? -4.75 22.828 20.25 1 96.69 86 ASP B C 1
ATOM 3540 O O . ASP B 1 86 ? -5.359 23.172 19.234 1 96.69 86 ASP B O 1
ATOM 3544 N N . LYS B 1 87 ? -4.082 23.641 20.984 1 96.19 87 LYS B N 1
ATOM 3545 C CA . LYS B 1 87 ? -3.83 25.016 20.562 1 96.19 87 LYS B CA 1
ATOM 3546 C C . LYS B 1 87 ? -2.377 25.203 20.141 1 96.19 87 LYS B C 1
ATOM 3548 O O . LYS B 1 87 ? -1.458 24.75 20.828 1 96.19 87 LYS B O 1
ATOM 3553 N N . TYR B 1 88 ? -2.188 25.812 19 1 97.75 88 TYR B N 1
ATOM 3554 C CA . TYR B 1 88 ? -0.857 26.078 18.453 1 97.75 88 TYR B CA 1
ATOM 3555 C C . TYR B 1 88 ? -0.536 27.562 18.516 1 97.75 88 TYR B C 1
ATOM 3557 O O . TYR B 1 88 ? -1.396 28.406 18.219 1 97.75 88 TYR B O 1
ATOM 3565 N N . ASP B 1 89 ? 0.602 27.875 19.031 1 98 89 ASP B N 1
ATOM 3566 C CA . ASP B 1 89 ? 1.198 29.203 18.875 1 98 89 ASP B CA 1
ATOM 3567 C C . ASP B 1 89 ? 2.244 29.203 17.766 1 98 89 ASP B C 1
ATOM 3569 O O . ASP B 1 89 ? 3.416 28.906 18.016 1 98 89 ASP B O 1
ATOM 3573 N N . TRP B 1 90 ? 1.874 29.641 16.625 1 97.5 90 TRP B N 1
ATOM 3574 C CA . TRP B 1 90 ? 2.662 29.469 15.406 1 97.5 90 TRP B CA 1
ATOM 3575 C C . TRP B 1 90 ? 3.932 30.312 15.453 1 97.5 90 TRP B C 1
ATOM 3577 O O . TRP B 1 90 ? 4.852 30.094 14.656 1 97.5 90 TRP B O 1
ATOM 3587 N N . THR B 1 91 ? 3.988 31.266 16.375 1 97 91 THR B N 1
ATOM 3588 C CA . THR B 1 91 ? 5.215 32.031 16.547 1 97 91 THR B CA 1
ATOM 3589 C C . THR B 1 91 ? 6.266 31.219 17.297 1 97 91 THR B C 1
ATOM 3591 O O . THR B 1 91 ? 7.453 31.547 17.266 1 97 91 THR B O 1
ATOM 3594 N N . LYS B 1 92 ? 5.824 30.094 17.906 1 97.88 92 LYS B N 1
ATOM 3595 C CA . LYS B 1 92 ? 6.73 29.281 18.703 1 97.88 92 LYS B CA 1
ATOM 3596 C C . LYS B 1 92 ? 6.953 27.906 18.062 1 97.88 92 LYS B C 1
ATOM 3598 O O . LYS B 1 92 ? 7.887 27.188 18.422 1 97.88 92 LYS B O 1
ATOM 3603 N N . GLU B 1 93 ? 6.098 27.609 17.156 1 98.62 93 GLU B N 1
ATOM 3604 C CA . GLU B 1 93 ? 6.203 26.312 16.516 1 98.62 93 GLU B CA 1
ATOM 3605 C C . GLU B 1 93 ? 7.383 26.266 15.547 1 98.62 93 GLU B C 1
ATOM 3607 O O . GLU B 1 93 ? 7.695 27.25 14.891 1 98.62 93 GLU B O 1
ATOM 3612 N N . ILE B 1 94 ? 8.031 25.141 15.453 1 98.88 94 ILE B N 1
ATOM 3613 C CA . ILE B 1 94 ? 9.094 24.859 14.492 1 98.88 94 ILE B CA 1
ATOM 3614 C C . ILE B 1 94 ? 8.68 23.734 13.562 1 98.88 94 ILE B C 1
ATOM 3616 O O . ILE B 1 94 ? 8.359 22.625 14.023 1 98.88 94 ILE B O 1
ATOM 3620 N N . VAL B 1 95 ? 8.656 24.016 12.242 1 98.94 95 VAL B N 1
ATOM 3621 C CA . VAL B 1 95 ? 8.289 23.016 11.234 1 98.94 95 VAL B CA 1
ATOM 3622 C C . VAL B 1 95 ? 9.555 22.438 10.594 1 98.94 95 VAL B C 1
ATOM 3624 O O . VAL B 1 95 ? 10.391 23.188 10.078 1 98.94 95 VAL B O 1
ATOM 3627 N N . LEU B 1 96 ? 9.727 21.172 10.727 1 98.94 96 LEU B N 1
ATOM 3628 C CA . LEU B 1 96 ? 10.789 20.453 10.023 1 98.94 96 LEU B CA 1
ATOM 3629 C C . LEU B 1 96 ? 10.266 19.828 8.742 1 98.94 96 LEU B C 1
ATOM 3631 O O . LEU B 1 96 ? 9.273 19.094 8.766 1 98.94 96 LEU B O 1
ATOM 3635 N N . ILE B 1 97 ? 10.883 20.125 7.594 1 98.94 97 ILE B N 1
ATOM 3636 C CA . ILE B 1 97 ? 10.453 19.562 6.32 1 98.94 97 ILE B CA 1
ATOM 3637 C C . ILE B 1 97 ? 11.648 18.922 5.609 1 98.94 97 ILE B C 1
ATOM 3639 O O . ILE B 1 97 ? 12.719 19.516 5.527 1 98.94 97 ILE B O 1
ATOM 3643 N N . THR B 1 98 ? 11.492 17.656 5.223 1 98.81 98 THR B N 1
ATOM 3644 C CA . THR B 1 98 ? 12.469 17.031 4.34 1 98.81 98 THR B CA 1
ATOM 3645 C C . THR B 1 98 ? 12.172 17.359 2.879 1 98.81 98 THR B C 1
ATOM 3647 O O . THR B 1 98 ? 11.008 17.438 2.48 1 98.81 98 THR B O 1
ATOM 3650 N N . GLY B 1 99 ? 13.188 17.594 2.111 1 97.81 99 GLY B N 1
ATOM 3651 C CA . GLY B 1 99 ? 12.984 17.922 0.711 1 97.81 99 GLY B CA 1
ATOM 3652 C C . GLY B 1 99 ? 12.328 19.266 0.507 1 97.81 99 GLY B C 1
ATOM 3653 O O . GLY B 1 99 ? 11.359 19.391 -0.248 1 97.81 99 GLY B O 1
ATOM 3654 N N . GLY B 1 100 ? 12.82 20.25 1.219 1 97.88 100 GLY B N 1
ATOM 3655 C CA . GLY B 1 100 ? 12.203 21.562 1.166 1 97.88 100 GLY B CA 1
ATOM 3656 C C . GLY B 1 100 ? 12.883 22.516 0.192 1 97.88 100 GLY B C 1
ATOM 3657 O O . GLY B 1 100 ? 12.523 23.688 0.099 1 97.88 100 GLY B O 1
ATOM 3658 N N . SER B 1 101 ? 13.844 22.031 -0.602 1 96.56 101 SER B N 1
ATOM 3659 C CA . SER B 1 101 ? 14.664 22.906 -1.424 1 96.56 101 SER B CA 1
ATOM 3660 C C . SER B 1 101 ? 14.031 23.141 -2.793 1 96.56 101 SER B C 1
ATOM 3662 O O . SER B 1 101 ? 14.312 24.141 -3.449 1 96.56 101 SER B O 1
ATOM 3664 N N . THR B 1 102 ? 13.219 22.188 -3.26 1 94.31 102 THR B N 1
ATOM 3665 C CA . THR B 1 102 ? 12.633 22.312 -4.594 1 94.31 102 THR B CA 1
ATOM 3666 C C . THR B 1 102 ? 11.188 21.812 -4.594 1 94.31 102 THR B C 1
ATOM 3668 O O . THR B 1 102 ? 10.711 21.281 -3.596 1 94.31 102 THR B O 1
ATOM 3671 N N . GLY B 1 103 ? 10.469 22.141 -5.645 1 94.75 103 GLY B N 1
ATOM 3672 C CA . GLY B 1 103 ? 9.164 21.547 -5.906 1 94.75 103 GLY B CA 1
ATOM 3673 C C . GLY B 1 103 ? 8.117 21.938 -4.891 1 94.75 103 GLY B C 1
ATOM 3674 O O . GLY B 1 103 ? 8.023 23.109 -4.516 1 94.75 103 GLY B O 1
ATOM 3675 N N . ILE B 1 104 ? 7.297 20.984 -4.527 1 97.12 104 ILE B N 1
ATOM 3676 C CA . ILE B 1 104 ? 6.219 21.203 -3.568 1 97.12 104 ILE B CA 1
ATOM 3677 C C . ILE B 1 104 ? 6.805 21.641 -2.23 1 97.12 104 ILE B C 1
ATOM 3679 O O . ILE B 1 104 ? 6.27 22.547 -1.588 1 97.12 104 ILE B O 1
ATOM 3683 N N . GLY B 1 105 ? 7.938 21.031 -1.838 1 98.19 105 GLY B N 1
ATOM 3684 C CA . GLY B 1 105 ? 8.594 21.375 -0.583 1 98.19 105 GLY B CA 1
ATOM 3685 C C . GLY B 1 105 ? 9.016 22.828 -0.503 1 98.19 105 GLY B C 1
ATOM 3686 O O . GLY B 1 105 ? 8.797 23.484 0.514 1 98.19 105 GLY B O 1
ATOM 3687 N N . ALA B 1 106 ? 9.586 23.297 -1.578 1 97.94 106 ALA B N 1
ATOM 3688 C CA . ALA B 1 106 ? 10 24.703 -1.617 1 97.94 106 ALA B CA 1
ATOM 3689 C C . ALA B 1 106 ? 8.805 25.641 -1.45 1 97.94 106 ALA B C 1
ATOM 3691 O O . ALA B 1 106 ? 8.891 26.641 -0.747 1 97.94 106 ALA B O 1
ATOM 3692 N N . SER B 1 107 ? 7.688 25.281 -2.104 1 97.69 107 SER B N 1
ATOM 3693 C CA . SER B 1 107 ? 6.48 26.094 -2.014 1 97.69 107 SER B CA 1
ATOM 3694 C C . SER B 1 107 ? 5.918 26.094 -0.596 1 97.69 107 SER B C 1
ATOM 3696 O O . SER B 1 107 ? 5.422 27.125 -0.12 1 97.69 107 SER B O 1
ATOM 3698 N N . ILE B 1 108 ? 6.008 24.969 0.1 1 98.56 108 ILE B N 1
ATOM 3699 C CA . ILE B 1 108 ? 5.547 24.875 1.481 1 98.56 108 ILE B CA 1
ATOM 3700 C C . ILE B 1 108 ? 6.41 25.766 2.375 1 98.56 108 ILE B C 1
ATOM 3702 O O . ILE B 1 108 ? 5.887 26.531 3.193 1 98.56 108 ILE B O 1
ATOM 3706 N N . VAL B 1 109 ? 7.73 25.672 2.18 1 98.69 109 VAL B N 1
ATOM 3707 C CA . VAL B 1 109 ? 8.656 26.469 2.986 1 98.69 109 VAL B CA 1
ATOM 3708 C C . VAL B 1 109 ? 8.383 27.953 2.789 1 98.69 109 VAL B C 1
ATOM 3710 O O . VAL B 1 109 ? 8.297 28.703 3.76 1 98.69 109 VAL B O 1
ATOM 3713 N N . LYS B 1 110 ? 8.227 28.375 1.543 1 98 110 LYS B N 1
ATOM 3714 C CA . LYS B 1 110 ? 7.98 29.781 1.229 1 98 110 LYS B CA 1
ATOM 3715 C C . LYS B 1 110 ? 6.707 30.281 1.903 1 98 110 LYS B C 1
ATOM 3717 O O . LYS B 1 110 ? 6.68 31.391 2.451 1 98 110 LYS B O 1
ATOM 3722 N N . LEU B 1 111 ? 5.684 29.469 1.86 1 97.62 111 LEU B N 1
ATOM 3723 C CA . LEU B 1 111 ? 4.402 29.859 2.439 1 97.62 111 LEU B CA 1
ATOM 3724 C C . LEU B 1 111 ? 4.5 29.969 3.957 1 97.62 111 LEU B C 1
ATOM 3726 O O . LEU B 1 111 ? 3.98 30.906 4.559 1 97.62 111 LEU B O 1
ATOM 3730 N N . LEU B 1 112 ? 5.121 29.016 4.59 1 98.31 112 LEU B N 1
ATOM 3731 C CA . LEU B 1 112 ? 5.281 29.031 6.039 1 98.31 112 LEU B CA 1
ATOM 3732 C C . LEU B 1 112 ? 6.137 30.219 6.473 1 98.31 112 LEU B C 1
ATOM 3734 O O . LEU B 1 112 ? 5.863 30.844 7.5 1 98.31 112 LEU B O 1
ATOM 3738 N N . ASP B 1 113 ? 7.176 30.453 5.688 1 97.88 113 ASP B N 1
ATOM 3739 C CA . ASP B 1 113 ? 8.039 31.594 5.953 1 97.88 113 ASP B CA 1
ATOM 3740 C C . ASP B 1 113 ? 7.242 32.906 5.906 1 97.88 113 ASP B C 1
ATOM 3742 O O . ASP B 1 113 ? 7.402 33.781 6.773 1 97.88 113 ASP B O 1
ATOM 3746 N N . GLU B 1 114 ? 6.418 33 4.887 1 95.88 114 GLU B N 1
ATOM 3747 C CA . GLU B 1 114 ? 5.562 34.188 4.742 1 95.88 114 GLU B CA 1
ATOM 3748 C C . GLU B 1 114 ? 4.633 34.312 5.945 1 95.88 114 GLU B C 1
ATOM 3750 O O . GLU B 1 114 ? 4.289 35.438 6.332 1 95.88 114 GLU B O 1
ATOM 3755 N N . MET B 1 115 ? 4.277 33.281 6.527 1 95.62 115 MET B N 1
ATOM 3756 C CA . MET B 1 115 ? 3.396 33.281 7.695 1 95.62 115 MET B CA 1
ATOM 3757 C C . MET B 1 115 ? 4.199 33.438 8.984 1 95.62 115 MET B C 1
ATOM 3759 O O . MET B 1 115 ? 3.652 33.281 10.078 1 95.62 115 MET B O 1
ATOM 3763 N N . LYS B 1 116 ? 5.48 33.625 8.891 1 97.06 116 LYS B N 1
ATOM 3764 C CA . LYS B 1 116 ? 6.414 33.906 9.977 1 97.06 116 LYS B CA 1
ATOM 3765 C C . LYS B 1 116 ? 6.594 32.719 10.891 1 97.06 116 LYS B C 1
ATOM 3767 O O . LYS B 1 116 ? 6.77 32.875 12.102 1 97.06 116 LYS B O 1
ATOM 3772 N N . VAL B 1 117 ? 6.43 31.531 10.352 1 98.25 117 VAL B N 1
ATOM 3773 C CA . VAL B 1 117 ? 6.691 30.297 11.07 1 98.25 117 VAL B CA 1
ATOM 3774 C C . VAL B 1 117 ? 8.148 29.875 10.883 1 98.25 117 VAL B C 1
ATOM 3776 O O . VAL B 1 117 ? 8.703 30.016 9.789 1 98.25 117 VAL B O 1
ATOM 3779 N N . THR B 1 118 ? 8.805 29.438 11.938 1 98.81 118 THR B N 1
ATOM 3780 C CA . THR B 1 118 ? 10.164 28.922 11.836 1 98.81 118 THR B CA 1
ATOM 3781 C C . THR B 1 118 ? 10.188 27.578 11.102 1 98.81 118 THR B C 1
ATOM 3783 O O . THR B 1 118 ? 9.398 26.688 11.414 1 98.81 118 THR B O 1
ATOM 3786 N N . VAL B 1 119 ? 11.109 27.5 10.094 1 98.88 119 VAL B N 1
ATOM 3787 C CA . VAL B 1 119 ? 11.156 26.297 9.273 1 98.88 119 VAL B CA 1
ATOM 3788 C C . VAL B 1 119 ? 12.578 25.75 9.25 1 98.88 119 VAL B C 1
ATOM 3790 O O . VAL B 1 119 ? 13.539 26.5 9.078 1 98.88 119 VAL B O 1
ATOM 3793 N N . VAL B 1 120 ? 12.719 24.453 9.523 1 98.94 120 VAL B N 1
ATOM 3794 C CA . VAL B 1 120 ? 13.961 23.703 9.336 1 98.94 120 VAL B CA 1
ATOM 3795 C C . VAL B 1 120 ? 13.859 22.844 8.086 1 98.94 120 VAL B C 1
ATOM 3797 O O . VAL B 1 120 ? 12.977 21.984 7.988 1 98.94 120 VAL B O 1
ATOM 3800 N N . VAL B 1 121 ? 14.797 23.062 7.156 1 98.81 121 VAL B N 1
ATOM 3801 C CA . VAL B 1 121 ? 14.812 22.312 5.906 1 98.81 121 VAL B CA 1
ATOM 3802 C C . VAL B 1 121 ? 15.945 21.281 5.934 1 98.81 121 VAL B C 1
ATOM 3804 O O . VAL B 1 121 ? 17.109 21.656 6.074 1 98.81 121 VAL B O 1
ATOM 3807 N N . LEU B 1 122 ? 15.586 20.031 5.871 1 98.69 122 LEU B N 1
ATOM 3808 C CA . LEU B 1 122 ? 16.562 18.953 5.645 1 98.69 122 LEU B CA 1
ATOM 3809 C C . LEU B 1 122 ? 16.578 18.531 4.18 1 98.69 122 LEU B C 1
ATOM 3811 O O . LEU B 1 122 ? 15.578 18 3.672 1 98.69 122 LEU B O 1
ATOM 3815 N N . ASP B 1 123 ? 17.688 18.734 3.508 1 97.56 123 ASP B N 1
ATOM 3816 C CA . ASP B 1 123 ? 17.766 18.438 2.08 1 97.56 123 ASP B CA 1
ATOM 3817 C C . ASP B 1 123 ? 19.203 18.25 1.632 1 97.56 123 ASP B C 1
ATOM 3819 O O . ASP B 1 123 ? 20.125 18.844 2.195 1 97.56 123 ASP B O 1
ATOM 3823 N N . VAL B 1 124 ? 19.375 17.391 0.685 1 95.88 124 VAL B N 1
ATOM 3824 C CA . VAL B 1 124 ? 20.703 17.203 0.109 1 95.88 124 VAL B CA 1
ATOM 3825 C C . VAL B 1 124 ? 20.984 18.297 -0.911 1 95.88 124 VAL B C 1
ATOM 3827 O O . VAL B 1 124 ? 22.125 18.547 -1.277 1 95.88 124 VAL B O 1
ATOM 3830 N N . GLN B 1 125 ? 19.938 18.969 -1.344 1 94.31 125 GLN B N 1
ATOM 3831 C CA . GLN B 1 125 ? 20.062 20.078 -2.293 1 94.31 125 GLN B CA 1
ATOM 3832 C C . GLN B 1 125 ? 20.047 21.422 -1.577 1 94.31 125 GLN B C 1
ATOM 3834 O O . GLN B 1 125 ? 19.328 21.594 -0.592 1 94.31 125 GLN B O 1
ATOM 3839 N N . LYS B 1 126 ? 20.75 22.344 -2.104 1 94.31 126 LYS B N 1
ATOM 3840 C CA . LYS B 1 126 ? 20.719 23.703 -1.589 1 94.31 126 LYS B CA 1
ATOM 3841 C C . LYS B 1 126 ? 19.422 24.406 -1.971 1 94.31 126 LYS B C 1
ATOM 3843 O O . LYS B 1 126 ? 18.828 24.109 -3.01 1 94.31 126 LYS B O 1
ATOM 3848 N N . MET B 1 127 ? 19.016 25.281 -1.088 1 94.75 127 MET B N 1
ATOM 3849 C CA . MET B 1 127 ? 17.859 26.094 -1.425 1 94.75 127 MET B CA 1
ATOM 3850 C C . MET B 1 127 ? 18.219 27.125 -2.494 1 94.75 127 MET B C 1
ATOM 3852 O O . MET B 1 127 ? 19.281 27.75 -2.438 1 94.75 127 MET B O 1
ATOM 3856 N N . THR B 1 128 ? 17.375 27.25 -3.475 1 91.12 128 THR B N 1
ATOM 3857 C CA . THR B 1 128 ? 17.672 28.172 -4.562 1 91.12 128 THR B CA 1
ATOM 3858 C C . THR B 1 128 ? 16.75 29.391 -4.504 1 91.12 128 THR B C 1
ATOM 3860 O O . THR B 1 128 ? 16.75 30.219 -5.406 1 91.12 128 THR B O 1
ATOM 3863 N N . TYR B 1 129 ? 15.93 29.516 -3.588 1 94.38 129 TYR B N 1
ATOM 3864 C CA . TYR B 1 129 ? 15.008 30.641 -3.424 1 94.38 129 TYR B CA 1
ATOM 3865 C C . TYR B 1 129 ? 15.352 31.438 -2.172 1 94.38 129 TYR B C 1
ATOM 3867 O O . TYR B 1 129 ? 16.016 30.938 -1.268 1 94.38 129 TYR B O 1
ATOM 3875 N N . ALA B 1 130 ? 14.875 32.719 -2.133 1 94 130 ALA B N 1
ATOM 3876 C CA . ALA B 1 130 ? 15.102 33.594 -0.982 1 94 130 ALA B CA 1
ATOM 3877 C C . ALA B 1 130 ? 14.219 33.188 0.195 1 94 130 ALA B C 1
ATOM 3879 O O . ALA B 1 130 ? 13.062 32.812 0.008 1 94 130 ALA B O 1
ATOM 3880 N N . ALA B 1 131 ? 14.828 33.188 1.384 1 95.31 131 ALA B N 1
ATOM 3881 C CA . ALA B 1 131 ? 14.102 32.875 2.619 1 95.31 131 ALA B CA 1
ATOM 3882 C C . ALA B 1 131 ? 14.578 33.781 3.756 1 95.31 131 ALA B C 1
ATOM 3884 O O . ALA B 1 131 ? 15.695 34.312 3.715 1 95.31 131 ALA B O 1
ATOM 3885 N N . SER B 1 132 ? 13.695 34.062 4.664 1 96.81 132 SER B N 1
ATOM 3886 C CA . SER B 1 132 ? 14.062 34.875 5.816 1 96.81 132 SER B CA 1
ATOM 3887 C C . SER B 1 132 ? 14.969 34.094 6.77 1 96.81 132 SER B C 1
ATOM 3889 O O . SER B 1 132 ? 15.273 32.938 6.539 1 96.81 132 SER B O 1
ATOM 3891 N N . SER B 1 133 ? 15.359 34.75 7.875 1 96.88 133 SER B N 1
ATOM 3892 C CA . SER B 1 133 ? 16.25 34.156 8.859 1 96.88 133 SER B CA 1
ATOM 3893 C C . SER B 1 133 ? 15.547 33.094 9.664 1 96.88 133 SER B C 1
ATOM 3895 O O . SER B 1 133 ? 16.188 32.312 10.367 1 96.88 133 SER B O 1
ATOM 3897 N N . ARG B 1 134 ? 14.25 33 9.469 1 97.75 134 ARG B N 1
ATOM 3898 C CA . ARG B 1 134 ? 13.477 31.969 10.18 1 97.75 134 ARG B CA 1
ATOM 3899 C C . ARG B 1 134 ? 13.602 30.609 9.508 1 97.75 134 ARG B C 1
ATOM 3901 O O . ARG B 1 134 ? 13.25 29.594 10.094 1 97.75 134 ARG B O 1
ATOM 3908 N N . VAL B 1 135 ? 14.078 30.625 8.297 1 98.62 135 VAL B N 1
ATOM 3909 C CA . VAL B 1 135 ? 14.258 29.375 7.562 1 98.62 135 VAL B CA 1
ATOM 3910 C C . VAL B 1 135 ? 15.703 28.906 7.68 1 98.62 135 VAL B C 1
ATOM 3912 O O . VAL B 1 135 ? 16.625 29.625 7.32 1 98.62 135 VAL B O 1
ATOM 3915 N N . HIS B 1 136 ? 15.883 27.688 8.227 1 98.56 136 HIS B N 1
ATOM 3916 C CA . HIS B 1 136 ? 17.203 27.094 8.43 1 98.56 136 HIS B CA 1
ATOM 3917 C C . HIS B 1 136 ? 17.391 25.859 7.559 1 98.56 136 HIS B C 1
ATOM 3919 O O . HIS B 1 136 ? 16.625 24.906 7.66 1 98.56 136 HIS B O 1
ATOM 3925 N N . HIS B 1 137 ? 18.406 25.906 6.742 1 98.31 137 HIS B N 1
ATOM 3926 C CA . HIS B 1 137 ? 18.719 24.766 5.895 1 98.31 137 HIS B CA 1
ATOM 3927 C C . HIS B 1 137 ? 19.844 23.922 6.488 1 98.31 137 HIS B C 1
ATOM 3929 O O . HIS B 1 137 ? 20.859 24.469 6.93 1 98.31 137 HIS B O 1
ATOM 3935 N N . PHE B 1 138 ? 19.672 22.641 6.594 1 98.25 138 PHE B N 1
ATOM 3936 C CA . PHE B 1 138 ? 20.703 21.656 6.961 1 98.25 138 PHE B CA 1
ATOM 3937 C C . PHE B 1 138 ? 20.844 20.594 5.879 1 98.25 138 PHE B C 1
ATOM 3939 O O . PHE B 1 138 ? 19.859 20 5.457 1 98.25 138 PHE B O 1
ATOM 3946 N N . TYR B 1 139 ? 22.078 20.391 5.41 1 97.19 139 TYR B N 1
ATOM 3947 C CA . TYR B 1 139 ? 22.328 19.266 4.52 1 97.19 139 TYR B CA 1
ATOM 3948 C C . TYR B 1 139 ? 22.094 17.938 5.234 1 97.19 139 TYR B C 1
ATOM 3950 O O . TYR B 1 139 ? 22.672 17.688 6.297 1 97.19 139 TYR B O 1
ATOM 3958 N N . CYS B 1 140 ? 21.234 17.094 4.613 1 97.19 140 CYS B N 1
ATOM 3959 C CA . CYS B 1 140 ? 20.953 15.805 5.23 1 97.19 140 CYS B CA 1
ATOM 3960 C C . CYS B 1 140 ? 20.516 14.781 4.184 1 97.19 140 CYS B C 1
ATOM 3962 O O . CYS B 1 140 ? 19.5 14.961 3.508 1 97.19 140 CYS B O 1
ATOM 3964 N N . ASP B 1 141 ? 21.281 13.766 4.066 1 96.88 141 ASP B N 1
ATOM 3965 C CA . ASP B 1 141 ? 20.828 12.594 3.328 1 96.88 141 ASP B CA 1
ATOM 3966 C C . ASP B 1 141 ? 19.938 11.703 4.199 1 96.88 141 ASP B C 1
ATOM 3968 O O . ASP B 1 141 ? 20.438 10.938 5.027 1 96.88 141 ASP B O 1
ATOM 3972 N N . VAL B 1 142 ? 18.688 11.758 3.908 1 97.62 142 VAL B N 1
ATOM 3973 C CA . VAL B 1 142 ? 17.703 11.148 4.797 1 97.62 142 VAL B CA 1
ATOM 3974 C C . VAL B 1 142 ? 17.734 9.625 4.641 1 97.62 142 VAL B C 1
ATOM 3976 O O . VAL B 1 142 ? 17.078 8.906 5.398 1 97.62 142 VAL B O 1
ATOM 3979 N N . ARG B 1 143 ? 18.531 9.078 3.705 1 97.12 143 ARG B N 1
ATOM 3980 C CA . ARG B 1 143 ? 18.641 7.637 3.486 1 97.12 143 ARG B CA 1
ATOM 3981 C C . ARG B 1 143 ? 19.375 6.961 4.645 1 97.12 143 ARG B C 1
ATOM 3983 O O . ARG B 1 143 ? 19.234 5.754 4.852 1 97.12 143 ARG B O 1
ATOM 3990 N N . SER B 1 144 ? 20.078 7.727 5.398 1 96.38 144 SER B N 1
ATOM 3991 C CA . SER B 1 144 ? 20.891 7.199 6.488 1 96.38 144 SER B CA 1
ATOM 3992 C C . SER B 1 144 ? 20.328 7.617 7.848 1 96.38 144 SER B C 1
ATOM 3994 O O . SER B 1 144 ? 20.297 8.805 8.172 1 96.38 144 SER B O 1
ATOM 3996 N N . PRO B 1 145 ? 19.969 6.621 8.672 1 96.88 145 PRO B N 1
ATOM 3997 C CA . PRO B 1 145 ? 19.5 6.992 10.008 1 96.88 145 PRO B CA 1
ATOM 3998 C C . PRO B 1 145 ? 20.547 7.715 10.836 1 96.88 145 PRO B C 1
ATOM 4000 O O . PRO B 1 145 ? 20.219 8.586 11.641 1 96.88 145 PRO B O 1
ATOM 4003 N N . GLU B 1 146 ? 21.812 7.383 10.609 1 96.44 146 GLU B N 1
ATOM 4004 C CA . GLU B 1 146 ? 22.891 8.039 11.32 1 96.44 146 GLU B CA 1
ATOM 4005 C C . GLU B 1 146 ? 23 9.516 10.938 1 96.44 146 GLU B C 1
ATOM 4007 O O . GLU B 1 146 ? 23.219 10.367 11.797 1 96.44 146 GLU B O 1
ATOM 4012 N N . ASN B 1 147 ? 22.828 9.773 9.625 1 96.38 147 ASN B N 1
ATOM 4013 C CA . ASN B 1 147 ? 22.828 11.164 9.172 1 96.38 147 ASN B CA 1
ATOM 4014 C C . ASN B 1 147 ? 21.672 11.953 9.797 1 96.38 147 ASN B C 1
ATOM 4016 O O . ASN B 1 147 ? 21.875 13.086 10.234 1 96.38 147 ASN B O 1
ATOM 4020 N N . VAL B 1 148 ? 20.547 11.359 9.867 1 98.38 148 VAL B N 1
ATOM 4021 C CA . VAL B 1 148 ? 19.375 12.016 10.414 1 98.38 148 VAL B CA 1
ATOM 4022 C C . VAL B 1 148 ? 19.594 12.328 11.891 1 98.38 148 VAL B C 1
ATOM 4024 O O . VAL B 1 148 ? 19.297 13.438 12.352 1 98.38 148 VAL B O 1
ATOM 4027 N N . ALA B 1 149 ? 20.141 11.406 12.617 1 97.75 149 ALA B N 1
ATOM 4028 C CA . ALA B 1 149 ? 20.406 11.602 14.039 1 97.75 149 ALA B CA 1
ATOM 4029 C C . ALA B 1 149 ? 21.422 12.719 14.258 1 97.75 149 ALA B C 1
ATOM 4031 O O . ALA B 1 149 ? 21.25 13.547 15.164 1 97.75 149 ALA B O 1
ATOM 4032 N N . ALA B 1 150 ? 22.438 12.703 13.453 1 97.69 150 ALA B N 1
ATOM 4033 C CA . ALA B 1 150 ? 23.484 13.711 13.594 1 97.69 150 ALA B CA 1
ATOM 4034 C C . ALA B 1 150 ? 22.938 15.109 13.312 1 97.69 150 ALA B C 1
ATOM 4036 O O . ALA B 1 150 ? 23.234 16.062 14.039 1 97.69 150 ALA B O 1
ATOM 4037 N N . VAL B 1 151 ? 22.188 15.219 12.281 1 98.12 151 VAL B N 1
ATOM 4038 C CA . VAL B 1 151 ? 21.641 16.516 11.906 1 98.12 151 VAL B CA 1
ATOM 4039 C C . VAL B 1 151 ? 20.625 16.969 12.953 1 98.12 151 VAL B C 1
ATOM 4041 O O . VAL B 1 151 ? 20.5 18.156 13.25 1 98.12 151 VAL B O 1
ATOM 4044 N N . ALA B 1 152 ? 19.938 16.016 13.531 1 98.44 152 ALA B N 1
ATOM 4045 C CA . ALA B 1 152 ? 18.953 16.344 14.555 1 98.44 152 ALA B CA 1
ATOM 4046 C C . ALA B 1 152 ? 19.594 17.031 15.75 1 98.44 152 ALA B C 1
ATOM 4048 O O . ALA B 1 152 ? 19.016 17.953 16.328 1 98.44 152 ALA B O 1
ATOM 4049 N N . GLU B 1 153 ? 20.75 16.609 16.125 1 98 153 GLU B N 1
ATOM 4050 C CA . GLU B 1 153 ? 21.469 17.25 17.234 1 98 153 GLU B CA 1
ATOM 4051 C C . GLU B 1 153 ? 21.766 18.719 16.922 1 98 153 GLU B C 1
ATOM 4053 O O . GLU B 1 153 ? 21.625 19.578 17.781 1 98 153 GLU B O 1
ATOM 4058 N N . LYS B 1 154 ? 22.125 18.938 15.703 1 98.12 154 LYS B N 1
ATOM 4059 C CA . LYS B 1 154 ? 22.406 20.312 15.266 1 98.12 154 LYS B CA 1
ATOM 4060 C C . LYS B 1 154 ? 21.125 21.156 15.273 1 98.12 154 LYS B C 1
ATOM 4062 O O . LYS B 1 154 ? 21.125 22.297 15.719 1 98.12 154 LYS B O 1
ATOM 4067 N N . VAL B 1 155 ? 20.062 20.594 14.797 1 98.62 155 VAL B N 1
ATOM 4068 C CA . VAL B 1 155 ? 18.781 21.297 14.727 1 98.62 155 VAL B CA 1
ATOM 4069 C C . VAL B 1 155 ? 18.328 21.672 16.141 1 98.62 155 VAL B C 1
ATOM 4071 O O . VAL B 1 155 ? 17.953 22.828 16.391 1 98.62 155 VAL B O 1
ATOM 4074 N N . LYS B 1 156 ? 18.359 20.719 17.016 1 97.69 156 LYS B N 1
ATOM 4075 C CA . LYS B 1 156 ? 17.906 20.938 18.391 1 97.69 156 LYS B CA 1
ATOM 4076 C C . LYS B 1 156 ? 18.75 22.016 19.078 1 97.69 156 LYS B C 1
ATOM 4078 O O . LYS B 1 156 ? 18.219 22.844 19.828 1 97.69 156 LYS B O 1
ATOM 4083 N N . SER B 1 157 ? 20.016 22.016 18.812 1 97.62 157 SER B N 1
ATOM 4084 C CA . SER B 1 157 ? 20.938 22.938 19.469 1 97.62 157 SER B CA 1
ATOM 4085 C C . SER B 1 157 ? 20.828 24.344 18.859 1 97.62 157 SER B C 1
ATOM 4087 O O . SER B 1 157 ? 20.875 25.344 19.578 1 97.62 157 SER B O 1
ATOM 4089 N N . GLN B 1 158 ? 20.609 24.406 17.547 1 98.06 158 GLN B N 1
ATOM 4090 C CA . GLN B 1 158 ? 20.703 25.672 16.844 1 98.06 158 GLN B CA 1
ATOM 4091 C C . GLN B 1 158 ? 19.328 26.312 16.688 1 98.06 158 GLN B C 1
ATOM 4093 O O . GLN B 1 158 ? 19.219 27.547 16.609 1 98.06 158 GLN B O 1
ATOM 4098 N N . VAL B 1 159 ? 18.312 25.578 16.609 1 98.5 159 VAL B N 1
ATOM 4099 C CA . VAL B 1 159 ? 17 26.125 16.297 1 98.5 159 VAL B CA 1
ATOM 4100 C C . VAL B 1 159 ? 16.016 25.781 17.422 1 98.5 159 VAL B C 1
ATOM 4102 O O . VAL B 1 159 ? 15.328 26.656 17.938 1 98.5 159 VAL B O 1
ATOM 4105 N N . GLY B 1 160 ? 15.977 24.516 17.797 1 98.5 160 GLY B N 1
ATOM 4106 C CA . GLY B 1 160 ? 15.039 24 18.781 1 98.5 160 GLY B CA 1
ATOM 4107 C C . GLY B 1 160 ? 14.398 22.688 18.375 1 98.5 160 GLY B C 1
ATOM 4108 O O . GLY B 1 160 ? 14.781 22.094 17.359 1 98.5 160 GLY B O 1
ATOM 4109 N N . HIS B 1 161 ? 13.453 22.219 19.219 1 98.31 161 HIS B N 1
ATOM 4110 C CA . HIS B 1 161 ? 12.766 20.953 18.953 1 98.31 161 HIS B CA 1
ATOM 4111 C C . HIS B 1 161 ? 11.594 21.172 17.984 1 98.31 161 HIS B C 1
ATOM 4113 O O . HIS B 1 161 ? 10.656 21.906 18.312 1 98.31 161 HIS B O 1
ATOM 4119 N N . PRO B 1 162 ? 11.602 20.562 16.859 1 98.81 162 PRO B N 1
ATOM 4120 C CA . PRO B 1 162 ? 10.453 20.688 15.969 1 98.81 162 PRO B CA 1
ATOM 4121 C C . PRO B 1 162 ? 9.172 20.109 16.562 1 98.81 162 PRO B C 1
ATOM 4123 O O . PRO B 1 162 ? 9.203 19.078 17.234 1 98.81 162 PRO B O 1
ATOM 4126 N N . SER B 1 163 ? 8.094 20.781 16.328 1 98.75 163 SER B N 1
ATOM 4127 C CA . SER B 1 163 ? 6.789 20.281 16.766 1 98.75 163 SER B CA 1
ATOM 4128 C C . SER B 1 163 ? 5.984 19.75 15.586 1 98.75 163 SER B C 1
ATOM 4130 O O . SER B 1 163 ? 5.027 18.984 15.773 1 98.75 163 SER B O 1
ATOM 4132 N N . ILE B 1 164 ? 6.324 20.125 14.336 1 98.88 164 ILE B N 1
ATOM 4133 C CA . ILE B 1 164 ? 5.691 19.641 13.125 1 98.88 164 ILE B CA 1
ATOM 4134 C C . ILE B 1 164 ? 6.742 19.016 12.211 1 98.88 164 ILE B C 1
ATOM 4136 O O . ILE B 1 164 ? 7.789 19.609 11.953 1 98.88 164 ILE B O 1
ATOM 4140 N N . ILE B 1 165 ? 6.449 17.844 11.797 1 98.94 165 ILE B N 1
ATOM 4141 C CA . ILE B 1 165 ? 7.305 17.125 10.844 1 98.94 165 ILE B CA 1
ATOM 4142 C C . ILE B 1 165 ? 6.57 16.969 9.516 1 98.94 165 ILE B C 1
ATOM 4144 O O . ILE B 1 165 ? 5.43 16.5 9.484 1 98.94 165 ILE B O 1
ATOM 4148 N N . ILE B 1 166 ? 7.207 17.375 8.438 1 98.94 166 ILE B N 1
ATOM 4149 C CA . ILE B 1 166 ? 6.676 17.141 7.098 1 98.94 166 ILE B CA 1
ATOM 4150 C C . ILE B 1 166 ? 7.613 16.203 6.332 1 98.94 166 ILE B C 1
ATOM 4152 O O . ILE B 1 166 ? 8.664 16.641 5.848 1 98.94 166 ILE B O 1
ATOM 4156 N N . ASN B 1 167 ? 7.211 14.945 6.23 1 98.88 167 ASN B N 1
ATOM 4157 C CA . ASN B 1 167 ? 7.898 14.008 5.352 1 98.88 167 ASN B CA 1
ATOM 4158 C C . ASN B 1 167 ? 7.555 14.25 3.885 1 98.88 167 ASN B C 1
ATOM 4160 O O . ASN B 1 167 ? 6.594 13.688 3.361 1 98.88 167 ASN B O 1
ATOM 4164 N N . ASN B 1 168 ? 8.438 15.016 3.236 1 98.69 168 ASN B N 1
ATOM 4165 C CA . ASN B 1 168 ? 8.117 15.484 1.896 1 98.69 168 ASN B CA 1
ATOM 4166 C C . ASN B 1 168 ? 9.133 15 0.867 1 98.69 168 ASN B C 1
ATOM 4168 O O . ASN B 1 168 ? 8.812 14.883 -0.319 1 98.69 168 ASN B O 1
ATOM 4172 N N . ALA B 1 169 ? 10.359 14.68 1.324 1 98.06 169 ALA B N 1
ATOM 4173 C CA . ALA B 1 169 ? 11.383 14.234 0.376 1 98.06 169 ALA B CA 1
ATOM 4174 C C . ALA B 1 169 ? 10.891 13.039 -0.436 1 98.06 169 ALA B C 1
ATOM 4176 O O . ALA B 1 169 ? 10.258 12.125 0.107 1 98.06 169 ALA B O 1
ATOM 4177 N N . GLY B 1 170 ? 11.07 13.039 -1.713 1 96.88 170 GLY B N 1
ATOM 4178 C CA . GLY B 1 170 ? 10.672 11.961 -2.604 1 96.88 170 GLY B CA 1
ATOM 4179 C C . GLY B 1 170 ? 11.477 11.922 -3.893 1 96.88 170 GLY B C 1
ATOM 4180 O O . GLY B 1 170 ? 11.977 12.953 -4.344 1 96.88 170 GLY B O 1
ATOM 4181 N N . VAL B 1 171 ? 11.633 10.742 -4.453 1 96.56 171 VAL B N 1
ATOM 4182 C CA . VAL B 1 171 ? 12.352 10.555 -5.711 1 96.56 171 VAL B CA 1
ATOM 4183 C C . VAL B 1 171 ? 11.594 9.57 -6.594 1 96.56 171 VAL B C 1
ATOM 4185 O O . VAL B 1 171 ? 10.766 8.797 -6.105 1 96.56 171 VAL B O 1
ATOM 4188 N N . VAL B 1 172 ? 11.789 9.664 -7.863 1 95.62 172 VAL B N 1
ATOM 4189 C CA . VAL B 1 172 ? 11.219 8.766 -8.859 1 95.62 172 VAL B CA 1
ATOM 4190 C C . VAL B 1 172 ? 12.266 8.453 -9.93 1 95.62 172 VAL B C 1
ATOM 4192 O O . VAL B 1 172 ? 12.875 9.359 -10.492 1 95.62 172 VAL B O 1
ATOM 4195 N N . ARG B 1 173 ? 12.461 7.211 -10.219 1 94.5 173 ARG B N 1
ATOM 4196 C CA . ARG B 1 173 ? 13.438 6.832 -11.234 1 94.5 173 ARG B CA 1
ATOM 4197 C C . ARG B 1 173 ? 12.789 6.711 -12.609 1 94.5 173 ARG B C 1
ATOM 4199 O O . ARG B 1 173 ? 13.422 6.969 -13.633 1 94.5 173 ARG B O 1
ATOM 4206 N N . GLY B 1 174 ? 11.57 6.242 -12.664 1 95.44 174 GLY B N 1
ATOM 4207 C CA . GLY B 1 174 ? 10.852 6.113 -13.922 1 95.44 174 GLY B CA 1
ATOM 4208 C C . GLY B 1 174 ? 11.273 4.902 -14.727 1 95.44 174 GLY B C 1
ATOM 4209 O O . GLY B 1 174 ? 11.297 4.949 -15.961 1 95.44 174 GLY B O 1
ATOM 4210 N N . LYS B 1 175 ? 11.688 3.873 -14.125 1 96.81 175 LYS B N 1
ATOM 4211 C CA . LYS B 1 175 ? 12.133 2.656 -14.797 1 96.81 175 LYS B CA 1
ATOM 4212 C C . LYS B 1 175 ? 11.188 1.49 -14.508 1 96.81 175 LYS B C 1
ATOM 4214 O O . LYS B 1 175 ? 10.508 1.474 -13.484 1 96.81 175 LYS B O 1
ATOM 4219 N N . THR B 1 176 ? 11.094 0.568 -15.5 1 98.25 176 THR B N 1
ATOM 4220 C CA . THR B 1 176 ? 10.375 -0.671 -15.242 1 98.25 176 THR B CA 1
ATOM 4221 C C . THR B 1 176 ? 11.109 -1.522 -14.211 1 98.25 176 THR B C 1
ATOM 4223 O O . THR B 1 176 ? 12.242 -1.222 -13.844 1 98.25 176 THR B O 1
ATOM 4226 N N . ILE B 1 177 ? 10.461 -2.609 -13.773 1 98.75 177 ILE B N 1
ATOM 4227 C CA . ILE B 1 177 ? 11.062 -3.52 -12.805 1 98.75 177 ILE B CA 1
ATOM 4228 C C . ILE B 1 177 ? 12.352 -4.102 -13.375 1 98.75 177 ILE B C 1
ATOM 4230 O O . ILE B 1 177 ? 13.367 -4.184 -12.68 1 98.75 177 ILE B O 1
ATOM 4234 N N . LEU B 1 178 ? 12.359 -4.414 -14.648 1 98.62 178 LEU B N 1
ATOM 4235 C CA . LEU B 1 178 ? 13.508 -5.086 -15.25 1 98.62 178 LEU B CA 1
ATOM 4236 C C . LEU B 1 178 ? 14.555 -4.074 -15.703 1 98.62 178 LEU B C 1
ATOM 4238 O O . LEU B 1 178 ? 15.727 -4.414 -15.852 1 98.62 178 LEU B O 1
ATOM 4242 N N . ASP B 1 179 ? 14.18 -2.816 -15.891 1 97.69 179 ASP B N 1
ATOM 4243 C CA . ASP B 1 179 ? 15.125 -1.796 -16.328 1 97.69 179 ASP B CA 1
ATOM 4244 C C . ASP B 1 179 ? 15.82 -1.146 -15.125 1 97.69 179 ASP B C 1
ATOM 4246 O O . ASP B 1 179 ? 16.859 -0.508 -15.281 1 97.69 179 ASP B O 1
ATOM 4250 N N . ALA B 1 180 ? 15.273 -1.256 -13.969 1 97.38 180 ALA B N 1
ATOM 4251 C CA . ALA B 1 180 ? 15.859 -0.657 -12.773 1 97.38 180 ALA B CA 1
ATOM 4252 C C . ALA B 1 180 ? 17 -1.517 -12.234 1 97.38 180 ALA B C 1
ATOM 4254 O O . ALA B 1 180 ? 16.922 -2.748 -12.266 1 97.38 180 ALA B O 1
ATOM 4255 N N . THR B 1 181 ? 18.047 -0.861 -11.773 1 96.62 181 THR B N 1
ATOM 4256 C CA . THR B 1 181 ? 19.078 -1.568 -11.031 1 96.62 181 THR B CA 1
ATOM 4257 C C . THR B 1 181 ? 18.672 -1.718 -9.562 1 96.62 181 THR B C 1
ATOM 4259 O O . THR B 1 181 ? 17.812 -0.996 -9.078 1 96.62 181 THR B O 1
ATOM 4262 N N . PRO B 1 182 ? 19.281 -2.668 -8.859 1 96.94 182 PRO B N 1
ATOM 4263 C CA . PRO B 1 182 ? 19.016 -2.746 -7.422 1 96.94 182 PRO B CA 1
ATOM 4264 C C . PRO B 1 182 ? 19.281 -1.424 -6.699 1 96.94 182 PRO B C 1
ATOM 4266 O O . PRO B 1 182 ? 18.547 -1.074 -5.77 1 96.94 182 PRO B O 1
ATOM 4269 N N . ALA B 1 183 ? 20.25 -0.714 -7.145 1 96.25 183 ALA B N 1
ATOM 4270 C CA . ALA B 1 183 ? 20.547 0.579 -6.539 1 96.25 183 ALA B CA 1
ATOM 4271 C C . ALA B 1 183 ? 19.422 1.574 -6.762 1 96.25 183 ALA B C 1
ATOM 4273 O O . ALA B 1 183 ? 19.094 2.367 -5.875 1 96.25 183 ALA B O 1
ATOM 4274 N N . ASP B 1 184 ? 18.828 1.55 -7.941 1 96.38 184 ASP B N 1
ATOM 4275 C CA . ASP B 1 184 ? 17.672 2.402 -8.234 1 96.38 184 ASP B CA 1
ATOM 4276 C C . ASP B 1 184 ? 16.531 2.129 -7.266 1 96.38 184 ASP B C 1
ATOM 4278 O O . ASP B 1 184 ? 15.953 3.059 -6.699 1 96.38 184 ASP B O 1
ATOM 4282 N N . VAL B 1 185 ? 16.234 0.872 -7.121 1 98.25 185 VAL B N 1
ATOM 4283 C CA . VAL B 1 185 ? 15.109 0.456 -6.289 1 98.25 185 VAL B CA 1
ATOM 4284 C C . VAL B 1 185 ? 15.375 0.825 -4.832 1 98.25 185 VAL B C 1
ATOM 4286 O O . VAL B 1 185 ? 14.508 1.39 -4.156 1 98.25 185 VAL B O 1
ATOM 4289 N N . ARG B 1 186 ? 16.562 0.538 -4.355 1 97.38 186 ARG B N 1
ATOM 4290 C CA . ARG B 1 186 ? 16.938 0.846 -2.977 1 97.38 186 ARG B CA 1
ATOM 4291 C C . ARG B 1 186 ? 16.859 2.346 -2.713 1 97.38 186 ARG B C 1
ATOM 4293 O O . ARG B 1 186 ? 16.375 2.775 -1.663 1 97.38 186 ARG B O 1
ATOM 4300 N N . PHE B 1 187 ? 17.375 3.064 -3.67 1 96.75 187 PHE B N 1
ATOM 4301 C CA . PHE B 1 187 ? 17.359 4.52 -3.559 1 96.75 187 PHE B CA 1
ATOM 4302 C C . PHE B 1 187 ? 15.938 5.031 -3.355 1 96.75 187 PHE B C 1
ATOM 4304 O O . PHE B 1 187 ? 15.68 5.84 -2.461 1 96.75 187 PHE B O 1
ATOM 4311 N N . THR B 1 188 ? 15 4.582 -4.141 1 98.19 188 THR B N 1
ATOM 4312 C CA . THR B 1 188 ? 13.609 5.004 -4.074 1 98.19 188 THR B CA 1
ATOM 4313 C C . THR B 1 188 ? 12.992 4.621 -2.73 1 98.19 188 THR B C 1
ATOM 4315 O O . THR B 1 188 ? 12.32 5.434 -2.092 1 98.19 188 THR B O 1
ATOM 4318 N N . PHE B 1 189 ? 13.234 3.41 -2.262 1 98.69 189 PHE B N 1
ATOM 4319 C CA . PHE B 1 189 ? 12.672 2.945 -0.999 1 98.69 189 PHE B CA 1
ATOM 4320 C C . PHE B 1 189 ? 13.281 3.703 0.176 1 98.69 189 PHE B C 1
ATOM 4322 O O . PHE B 1 189 ? 12.578 4.066 1.118 1 98.69 189 PHE B O 1
ATOM 4329 N N . ASP B 1 190 ? 14.555 3.949 0.107 1 98.31 190 ASP B N 1
ATOM 4330 C CA . ASP B 1 190 ? 15.242 4.621 1.202 1 98.31 190 ASP B CA 1
ATOM 4331 C C . ASP B 1 190 ? 14.68 6.023 1.431 1 98.31 190 ASP B C 1
ATOM 4333 O O . ASP B 1 190 ? 14.438 6.422 2.572 1 98.31 190 ASP B O 1
ATOM 4337 N N . VAL B 1 191 ? 14.43 6.691 0.375 1 98.31 191 VAL B N 1
ATOM 4338 C CA . VAL B 1 191 ? 14.016 8.086 0.483 1 98.31 191 VAL B CA 1
ATOM 4339 C C . VAL B 1 191 ? 12.516 8.172 0.736 1 98.31 191 VAL B C 1
ATOM 4341 O O . VAL B 1 191 ? 12.07 8.867 1.652 1 98.31 191 VAL B O 1
ATOM 4344 N N . ASN B 1 192 ? 11.742 7.43 -0.05 1 98.75 192 ASN B N 1
ATOM 4345 C CA . ASN B 1 192 ? 10.297 7.637 -0.094 1 98.75 192 ASN B CA 1
ATOM 4346 C C . ASN B 1 192 ? 9.594 6.922 1.057 1 98.75 192 ASN B C 1
ATOM 4348 O O . ASN B 1 192 ? 8.445 7.23 1.374 1 98.75 192 ASN B O 1
ATOM 4352 N N . ALA B 1 193 ? 10.273 5.895 1.634 1 98.81 193 ALA B N 1
ATOM 4353 C CA . ALA B 1 193 ? 9.57 5.078 2.619 1 98.81 193 ALA B CA 1
ATOM 4354 C C . ALA B 1 193 ? 10.375 4.969 3.914 1 98.81 193 ALA B C 1
ATOM 4356 O O . ALA B 1 193 ? 9.93 5.445 4.965 1 98.81 193 ALA B O 1
ATOM 4357 N N . LEU B 1 194 ? 11.586 4.484 3.857 1 98.81 194 LEU B N 1
ATOM 4358 C CA . LEU B 1 194 ? 12.375 4.195 5.051 1 98.81 194 LEU B CA 1
ATOM 4359 C C . LEU B 1 194 ? 12.727 5.48 5.797 1 98.81 194 LEU B C 1
ATOM 4361 O O . LEU B 1 194 ? 12.766 5.5 7.027 1 98.81 194 LEU B O 1
ATOM 4365 N N . ALA B 1 195 ? 12.961 6.523 5.066 1 98.81 195 ALA B N 1
ATOM 4366 C CA . ALA B 1 195 ? 13.328 7.801 5.672 1 98.81 195 ALA B CA 1
ATOM 4367 C C . ALA B 1 195 ? 12.258 8.266 6.656 1 98.81 195 ALA B C 1
ATOM 4369 O O . ALA B 1 195 ? 12.562 8.922 7.652 1 98.81 195 ALA B O 1
ATOM 4370 N N . HIS B 1 196 ? 10.984 7.957 6.41 1 98.88 196 HIS B N 1
ATOM 4371 C CA . HIS B 1 196 ? 9.906 8.344 7.305 1 98.88 196 HIS B CA 1
ATOM 4372 C C . HIS B 1 196 ? 10.102 7.754 8.695 1 98.88 196 HIS B C 1
ATOM 4374 O O . HIS B 1 196 ? 9.766 8.391 9.703 1 98.88 196 HIS B O 1
ATOM 4380 N N . TYR B 1 197 ? 10.617 6.559 8.719 1 98.88 197 TYR B N 1
ATOM 4381 C CA . TYR B 1 197 ? 10.875 5.906 10 1 98.88 197 TYR B CA 1
ATOM 4382 C C . TYR B 1 197 ? 12.039 6.57 10.727 1 98.88 197 TYR B C 1
ATOM 4384 O O . TYR B 1 197 ? 11.977 6.801 11.93 1 98.88 197 TYR B O 1
ATOM 4392 N N . TRP B 1 198 ? 13.133 6.922 9.977 1 98.69 198 TRP B N 1
ATOM 4393 C CA . TRP B 1 198 ? 14.297 7.562 10.586 1 98.69 198 TRP B CA 1
ATOM 4394 C C . TRP B 1 198 ? 13.922 8.906 11.195 1 98.69 198 TRP B C 1
ATOM 4396 O O . TRP B 1 198 ? 14.289 9.211 12.328 1 98.69 198 TRP B O 1
ATOM 4406 N N . ILE B 1 199 ? 13.156 9.648 10.43 1 98.88 199 ILE B N 1
ATOM 4407 C CA . ILE B 1 199 ? 12.734 10.977 10.859 1 98.88 199 ILE B CA 1
ATOM 4408 C C . ILE B 1 199 ? 11.836 10.859 12.086 1 98.88 199 ILE B C 1
ATOM 4410 O O . ILE B 1 199 ? 12.008 11.594 13.062 1 98.88 199 ILE B O 1
ATOM 4414 N N . ALA B 1 200 ? 10.898 9.938 12.055 1 98.81 200 ALA B N 1
ATOM 4415 C CA . ALA B 1 200 ? 9.977 9.75 13.172 1 98.81 200 ALA B CA 1
ATOM 4416 C C . ALA B 1 200 ? 10.727 9.312 14.43 1 98.81 200 ALA B C 1
ATOM 4418 O O . ALA B 1 200 ? 10.523 9.867 15.508 1 98.81 200 ALA B O 1
ATOM 4419 N N . GLN B 1 201 ? 11.602 8.344 14.289 1 98.69 201 GLN B N 1
ATOM 4420 C CA . GLN B 1 201 ? 12.32 7.809 15.438 1 98.69 201 GLN B CA 1
ATOM 4421 C C . GLN B 1 201 ? 13.188 8.883 16.094 1 98.69 201 GLN B C 1
ATOM 4423 O O . GLN B 1 201 ? 13.406 8.852 17.297 1 98.69 201 GLN B O 1
ATOM 4428 N N . THR B 1 202 ? 13.602 9.805 15.297 1 98.69 202 THR B N 1
ATOM 4429 C CA . THR B 1 202 ? 14.523 10.828 15.773 1 98.69 202 THR B CA 1
ATOM 4430 C C . THR B 1 202 ? 13.758 11.984 16.406 1 98.69 202 THR B C 1
ATOM 4432 O O . THR B 1 202 ? 14.133 12.477 17.469 1 98.69 202 THR B O 1
ATOM 4435 N N . PHE B 1 203 ? 12.664 12.422 15.859 1 98.75 203 PHE B N 1
ATOM 4436 C CA . PHE B 1 203 ? 12.055 13.68 16.266 1 98.75 203 PHE B CA 1
ATOM 4437 C C . PHE B 1 203 ? 10.734 13.438 17 1 98.75 203 PHE B C 1
ATOM 4439 O O . PHE B 1 203 ? 10.281 14.273 17.766 1 98.75 203 PHE B O 1
ATOM 4446 N N . LEU B 1 204 ? 10.094 12.289 16.797 1 98.75 204 LEU B N 1
ATOM 4447 C CA . LEU B 1 204 ? 8.742 12.031 17.281 1 98.75 204 LEU B CA 1
ATOM 4448 C C . LEU B 1 204 ? 8.734 11.891 18.797 1 98.75 204 LEU B C 1
ATOM 4450 O O . LEU B 1 204 ? 7.758 12.25 19.453 1 98.75 204 LEU B O 1
ATOM 4454 N N . PRO B 1 205 ? 9.828 11.328 19.438 1 98.75 205 PRO B N 1
ATOM 4455 C CA . PRO B 1 205 ? 9.797 11.133 20.891 1 98.75 205 PRO B CA 1
ATOM 4456 C C . PRO B 1 205 ? 9.5 12.422 21.656 1 98.75 205 PRO B C 1
ATOM 4458 O O . PRO B 1 205 ? 8.719 12.422 22.609 1 98.75 205 PRO B O 1
ATOM 4461 N N . HIS B 1 206 ? 10.086 13.539 21.25 1 98.62 206 HIS B N 1
ATOM 4462 C CA . HIS B 1 206 ? 9.812 14.805 21.906 1 98.62 206 HIS B CA 1
ATOM 4463 C C . HIS B 1 206 ? 8.375 15.25 21.688 1 98.62 206 HIS B C 1
ATOM 4465 O O . HIS B 1 206 ? 7.73 15.766 22.609 1 98.62 206 HIS B O 1
ATOM 4471 N N . ILE B 1 207 ? 7.867 15.047 20.547 1 98.88 207 ILE B N 1
ATOM 4472 C CA . ILE B 1 207 ? 6.496 15.398 20.188 1 98.88 207 ILE B CA 1
ATOM 4473 C C . ILE B 1 207 ? 5.52 14.594 21.047 1 98.88 207 ILE B C 1
ATOM 4475 O O . ILE B 1 207 ? 4.555 15.141 21.578 1 98.88 207 ILE B O 1
ATOM 4479 N N . VAL B 1 208 ? 5.797 13.328 21.125 1 98.81 208 VAL B N 1
ATOM 4480 C CA . VAL B 1 208 ? 4.969 12.43 21.922 1 98.81 208 VAL B CA 1
ATOM 4481 C C . VAL B 1 208 ? 5.016 12.828 23.391 1 98.81 208 VAL B C 1
ATOM 4483 O O . VAL B 1 208 ? 3.982 12.898 24.062 1 98.81 208 VAL B O 1
ATOM 4486 N N . ALA B 1 209 ? 6.227 13.148 23.891 1 98.69 209 ALA B N 1
ATOM 44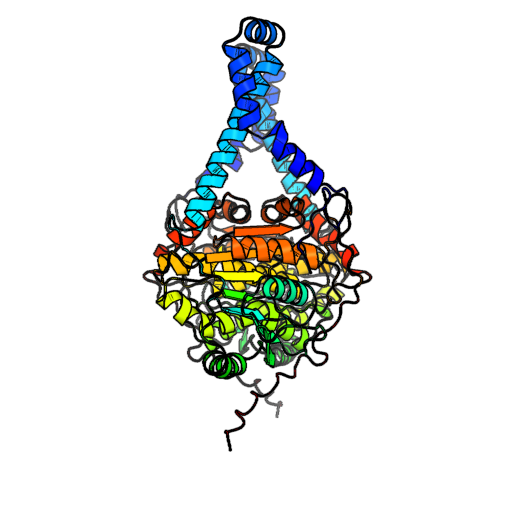87 C CA . ALA B 1 209 ? 6.398 13.531 25.281 1 98.69 209 ALA B CA 1
ATOM 4488 C C . ALA B 1 209 ? 5.605 14.789 25.609 1 98.69 209 ALA B C 1
ATOM 4490 O O . ALA B 1 209 ? 5.074 14.93 26.719 1 98.69 209 ALA B O 1
ATOM 4491 N N . GLN B 1 210 ? 5.484 15.68 24.672 1 98.44 210 GLN B N 1
ATOM 4492 C CA . GLN B 1 210 ? 4.766 16.938 24.875 1 98.44 210 GLN B CA 1
ATOM 4493 C C . GLN B 1 210 ? 3.275 16.766 24.578 1 98.44 210 GLN B C 1
ATOM 4495 O O . GLN B 1 210 ? 2.471 17.641 24.906 1 98.44 210 GLN B O 1
ATOM 4500 N N . ASN B 1 211 ? 2.924 15.602 23.953 1 98.69 211 ASN B N 1
ATOM 4501 C CA . ASN B 1 211 ? 1.562 15.398 23.469 1 98.69 211 ASN B CA 1
ATOM 4502 C C . ASN B 1 211 ? 1.066 16.609 22.672 1 98.69 211 ASN B C 1
ATOM 4504 O O . ASN B 1 211 ? -0.006 17.141 22.969 1 98.69 211 ASN B O 1
ATOM 4508 N N . HIS B 1 212 ? 1.932 17.109 21.844 1 98.75 212 HIS B N 1
ATOM 4509 C CA . HIS B 1 212 ? 1.716 18.297 21.016 1 98.75 212 HIS B CA 1
ATOM 4510 C C . HIS B 1 212 ? 2.529 18.219 19.719 1 98.75 212 HIS B C 1
ATOM 4512 O O . HIS B 1 212 ? 3.73 17.953 19.75 1 98.75 212 HIS B O 1
ATOM 4518 N N . GLY B 1 213 ? 1.868 18.469 18.656 1 98.81 213 GLY B N 1
ATOM 4519 C CA . GLY B 1 213 ? 2.59 18.484 17.391 1 98.81 213 GLY B CA 1
ATOM 4520 C C . GLY B 1 213 ? 1.855 17.766 16.281 1 98.81 213 GLY B C 1
ATOM 4521 O O . GLY B 1 213 ? 0.657 17.484 16.391 1 98.81 213 GLY B O 1
ATOM 4522 N N . MET B 1 214 ? 2.586 17.594 15.133 1 98.88 214 MET B N 1
ATOM 4523 C CA . MET B 1 214 ? 1.956 17.062 13.922 1 98.88 214 MET B CA 1
ATOM 4524 C C . MET B 1 214 ? 2.982 16.375 13.023 1 98.88 214 MET B C 1
ATOM 4526 O O . MET B 1 214 ? 4.129 16.828 12.938 1 98.88 214 MET B O 1
ATOM 4530 N N . VAL B 1 215 ? 2.568 15.305 12.477 1 98.94 215 VAL B N 1
ATOM 4531 C CA . VAL B 1 215 ? 3.355 14.656 11.43 1 98.94 215 VAL B CA 1
ATOM 4532 C C . VAL B 1 215 ? 2.574 14.664 10.117 1 98.94 215 VAL B C 1
ATOM 4534 O O . VAL B 1 215 ? 1.461 14.141 10.047 1 98.94 215 VAL B O 1
ATOM 4537 N N . VAL B 1 216 ? 3.143 15.281 9.07 1 98.94 216 VAL B N 1
ATOM 4538 C CA . VAL B 1 216 ? 2.58 15.32 7.727 1 98.94 216 VAL B CA 1
ATOM 4539 C C . VAL B 1 216 ? 3.326 14.336 6.828 1 98.94 216 VAL B C 1
ATOM 4541 O O . VAL B 1 216 ? 4.559 14.352 6.766 1 98.94 216 VAL B O 1
ATOM 4544 N N . THR B 1 217 ? 2.617 13.438 6.203 1 98.94 217 THR B N 1
ATOM 4545 C CA . THR B 1 217 ? 3.182 12.477 5.262 1 98.94 217 THR B CA 1
ATOM 4546 C C . THR B 1 217 ? 2.771 12.812 3.832 1 98.94 217 THR B C 1
ATOM 4548 O O . THR B 1 217 ? 1.583 12.828 3.508 1 98.94 217 THR B O 1
ATOM 4551 N N . MET B 1 218 ? 3.779 13.117 2.996 1 98.75 218 MET B N 1
ATOM 4552 C CA . MET B 1 218 ? 3.525 13.344 1.575 1 98.75 218 MET B CA 1
ATOM 4553 C C . MET B 1 218 ? 3.475 12.016 0.815 1 98.75 218 MET B C 1
ATOM 4555 O O . MET B 1 218 ? 4.516 11.477 0.441 1 98.75 218 MET B O 1
ATOM 4559 N N . ALA B 1 219 ? 2.307 11.57 0.532 1 98.5 219 ALA B N 1
ATOM 4560 C CA . ALA B 1 219 ? 2.092 10.359 -0.255 1 98.5 219 ALA B CA 1
ATOM 4561 C C . ALA B 1 219 ? 1.815 10.695 -1.718 1 98.5 219 ALA B C 1
ATOM 4563 O O . ALA B 1 219 ? 2.549 11.477 -2.33 1 98.5 219 ALA B O 1
ATOM 4564 N N . SER B 1 220 ? 0.84 10.07 -2.342 1 97.75 220 SER B N 1
ATOM 4565 C CA . SER B 1 220 ? 0.518 10.242 -3.754 1 97.75 220 SER B CA 1
ATOM 4566 C C . SER B 1 220 ? -0.709 9.43 -4.145 1 97.75 220 SER B C 1
ATOM 4568 O O . SER B 1 220 ? -1.13 8.539 -3.406 1 97.75 220 SER B O 1
ATOM 4570 N N . TYR B 1 221 ? -1.358 9.789 -5.348 1 97.31 221 TYR B N 1
ATOM 4571 C CA . TYR B 1 221 ? -2.301 8.867 -5.969 1 97.31 221 TYR B CA 1
ATOM 4572 C C . TYR B 1 221 ? -1.679 7.484 -6.137 1 97.31 221 TYR B C 1
ATOM 4574 O O . TYR B 1 221 ? -2.381 6.473 -6.098 1 97.31 221 TYR B O 1
ATOM 4582 N N . ALA B 1 222 ? -0.396 7.441 -6.262 1 97.56 222 ALA B N 1
ATOM 4583 C CA . ALA B 1 222 ? 0.344 6.207 -6.52 1 97.56 222 ALA B CA 1
ATOM 4584 C C . ALA B 1 222 ? 0.273 5.266 -5.324 1 97.56 222 ALA B C 1
ATOM 4586 O O . ALA B 1 222 ? 0.589 4.078 -5.441 1 97.56 222 ALA B O 1
ATOM 4587 N N . SER B 1 223 ? -0.167 5.777 -4.152 1 98.5 223 SER B N 1
ATOM 4588 C CA . SER B 1 223 ? -0.375 4.906 -3.004 1 98.5 223 SER B CA 1
ATOM 4589 C C . SER B 1 223 ? -1.442 3.855 -3.291 1 98.5 223 SER B C 1
ATOM 4591 O O . SER B 1 223 ? -1.426 2.77 -2.711 1 98.5 223 SER B O 1
ATOM 4593 N N . TRP B 1 224 ? -2.34 4.254 -4.207 1 98.12 224 TRP B N 1
ATOM 4594 C CA . TRP B 1 224 ? -3.508 3.422 -4.465 1 98.12 224 TRP B CA 1
ATOM 4595 C C . TRP B 1 224 ? -3.445 2.816 -5.863 1 98.12 224 TRP B C 1
ATOM 4597 O O . TRP B 1 224 ? -4.09 1.802 -6.141 1 98.12 224 TRP B O 1
ATOM 4607 N N . LEU B 1 225 ? -2.717 3.424 -6.738 1 96.62 225 LEU B N 1
ATOM 4608 C CA . LEU B 1 225 ? -2.662 3.061 -8.148 1 96.62 225 LEU B CA 1
ATOM 4609 C C . LEU B 1 225 ? -1.217 2.914 -8.617 1 96.62 225 LEU B C 1
ATOM 4611 O O . LEU B 1 225 ? -0.542 3.912 -8.883 1 96.62 225 LEU B O 1
ATOM 4615 N N . THR B 1 226 ? -0.809 1.722 -8.695 1 96.62 226 THR B N 1
ATOM 4616 C CA . THR B 1 226 ? 0.516 1.443 -9.234 1 96.62 226 THR B CA 1
ATOM 4617 C C . THR B 1 226 ? 0.463 1.325 -10.758 1 96.62 226 THR B C 1
ATOM 4619 O O . THR B 1 226 ? -0.387 0.616 -11.305 1 96.62 226 THR B O 1
ATOM 4622 N N . ILE B 1 227 ? 1.407 2.002 -11.453 1 95.75 227 ILE B N 1
ATOM 4623 C CA . ILE B 1 227 ? 1.397 1.98 -12.906 1 95.75 227 ILE B CA 1
ATOM 4624 C C . ILE B 1 227 ? 2.766 1.544 -13.43 1 95.75 227 ILE B C 1
ATOM 4626 O O . ILE B 1 227 ? 3.762 1.61 -12.703 1 95.75 227 ILE B O 1
ATOM 4630 N N . PRO B 1 228 ? 2.885 1.094 -14.672 1 97.56 228 PRO B N 1
ATOM 4631 C CA . PRO B 1 228 ? 4.164 0.707 -15.273 1 97.56 228 PRO B CA 1
ATOM 4632 C C . PRO B 1 228 ? 5.188 1.84 -15.266 1 97.56 228 PRO B C 1
ATOM 4634 O O . PRO B 1 228 ? 4.816 3.012 -15.383 1 97.56 228 PRO B O 1
ATOM 4637 N N . ASN B 1 229 ? 6.492 1.498 -15.086 1 97.12 229 ASN B N 1
ATOM 4638 C CA . ASN B 1 229 ? 7.629 2.41 -15.062 1 97.12 229 ASN B CA 1
ATOM 4639 C C . ASN B 1 229 ? 7.699 3.18 -13.742 1 97.12 229 ASN B C 1
ATOM 4641 O O . ASN B 1 229 ? 8.555 4.051 -13.578 1 97.12 229 ASN B O 1
ATOM 4645 N N . MET B 1 230 ? 6.812 2.91 -12.812 1 96.81 230 MET B N 1
ATOM 4646 C CA . MET B 1 230 ? 6.832 3.516 -11.484 1 96.81 230 MET B CA 1
ATOM 4647 C C . MET B 1 230 ? 6.426 2.504 -10.414 1 96.81 230 MET B C 1
ATOM 4649 O O . MET B 1 230 ? 5.719 2.846 -9.469 1 96.81 230 MET B O 1
ATOM 4653 N N . VAL B 1 231 ? 6.754 1.291 -10.68 1 98.62 231 VAL B N 1
ATOM 4654 C CA . VAL B 1 231 ? 6.328 0.24 -9.758 1 98.62 231 VAL B CA 1
ATOM 4655 C C . VAL B 1 231 ? 6.992 0.444 -8.398 1 98.62 231 VAL B C 1
ATOM 4657 O O . VAL B 1 231 ? 6.328 0.37 -7.359 1 98.62 231 VAL B O 1
ATOM 4660 N N . ASP B 1 232 ? 8.305 0.71 -8.414 1 98.56 232 ASP B N 1
ATOM 4661 C CA . ASP B 1 232 ? 8.984 0.961 -7.148 1 98.56 232 ASP B CA 1
ATOM 4662 C C . ASP B 1 232 ? 8.445 2.217 -6.469 1 98.56 232 ASP B C 1
ATOM 4664 O O . ASP B 1 232 ? 8.203 2.221 -5.262 1 98.56 232 ASP B O 1
ATOM 4668 N N . TYR B 1 233 ? 8.203 3.287 -7.23 1 98.12 233 TYR B N 1
ATOM 4669 C CA . TYR B 1 233 ? 7.637 4.516 -6.684 1 98.12 233 TYR B CA 1
ATOM 4670 C C . TYR B 1 233 ? 6.281 4.246 -6.043 1 98.12 233 TYR B C 1
ATOM 4672 O O . TYR B 1 233 ? 6.043 4.633 -4.895 1 98.12 233 TYR B O 1
ATOM 4680 N N . GLY B 1 234 ? 5.379 3.572 -6.836 1 98.62 234 GLY B N 1
ATOM 4681 C CA . GLY B 1 234 ? 4.078 3.221 -6.289 1 98.62 234 GLY B CA 1
ATOM 4682 C C . GLY B 1 234 ? 4.168 2.393 -5.02 1 98.62 234 GLY B C 1
ATOM 4683 O O . GLY B 1 234 ? 3.414 2.615 -4.07 1 98.62 234 GLY B O 1
ATOM 4684 N N . ALA B 1 235 ? 5.074 1.468 -4.992 1 98.88 235 ALA B N 1
ATOM 4685 C CA . ALA B 1 235 ? 5.281 0.628 -3.816 1 98.88 235 ALA B CA 1
ATOM 4686 C C . ALA B 1 235 ? 5.684 1.467 -2.607 1 98.88 235 ALA B C 1
ATOM 4688 O O . ALA B 1 235 ? 5.18 1.255 -1.501 1 98.88 235 ALA B O 1
ATOM 4689 N N . THR B 1 236 ? 6.57 2.396 -2.793 1 98.88 236 THR B N 1
ATOM 4690 C CA . THR B 1 236 ? 7.043 3.215 -1.684 1 98.88 236 THR B CA 1
ATOM 4691 C C . THR B 1 236 ? 5.941 4.148 -1.188 1 98.88 236 THR B C 1
ATOM 4693 O O . THR B 1 236 ? 5.844 4.418 0.01 1 98.88 236 THR B O 1
ATOM 4696 N N . LYS B 1 237 ? 5.129 4.664 -2.102 1 98.88 237 LYS B N 1
ATOM 4697 C CA . LYS B 1 237 ? 4.047 5.551 -1.677 1 98.88 237 LYS B CA 1
ATOM 4698 C C . LYS B 1 237 ? 2.941 4.766 -0.977 1 98.88 237 LYS B C 1
ATOM 4700 O O . LYS B 1 237 ? 2.299 5.277 -0.057 1 98.88 237 LYS B O 1
ATOM 4705 N N . ALA B 1 238 ? 2.736 3.523 -1.392 1 98.88 238 ALA B N 1
ATOM 4706 C CA . ALA B 1 238 ? 1.857 2.641 -0.626 1 98.88 238 ALA B CA 1
ATOM 4707 C C . ALA B 1 238 ? 2.412 2.396 0.774 1 98.88 238 ALA B C 1
ATOM 4709 O O . ALA B 1 238 ? 1.661 2.389 1.753 1 98.88 238 ALA B O 1
ATOM 4710 N N . ALA B 1 239 ? 3.672 2.191 0.843 1 98.94 239 ALA B N 1
ATOM 4711 C CA . ALA B 1 239 ? 4.328 1.996 2.135 1 98.94 239 ALA B CA 1
ATOM 4712 C C . ALA B 1 239 ? 4.211 3.246 3.002 1 98.94 239 ALA B C 1
ATOM 4714 O O . ALA B 1 239 ? 3.992 3.15 4.211 1 98.94 239 ALA B O 1
ATOM 4715 N N . ALA B 1 240 ? 4.367 4.418 2.406 1 98.94 240 ALA B N 1
ATOM 4716 C CA . ALA B 1 240 ? 4.238 5.68 3.129 1 98.94 240 ALA B CA 1
ATOM 4717 C C . ALA B 1 240 ? 2.836 5.84 3.709 1 98.94 240 ALA B C 1
ATOM 4719 O O . ALA B 1 240 ? 2.674 6.309 4.84 1 98.94 240 ALA B O 1
ATOM 4720 N N . LEU B 1 241 ? 1.857 5.461 2.934 1 98.94 241 LEU B N 1
ATOM 4721 C CA . LEU B 1 241 ? 0.482 5.5 3.42 1 98.94 241 LEU B CA 1
ATOM 4722 C C . LEU B 1 241 ? 0.304 4.578 4.621 1 98.94 241 LEU B C 1
ATOM 4724 O O . LEU B 1 241 ? -0.314 4.961 5.617 1 98.94 241 LEU B O 1
ATOM 4728 N N . ALA B 1 242 ? 0.825 3.385 4.492 1 98.88 242 ALA B N 1
ATOM 4729 C CA . ALA B 1 242 ? 0.736 2.43 5.598 1 98.88 242 ALA B CA 1
ATOM 4730 C C . ALA B 1 242 ? 1.44 2.963 6.84 1 98.88 242 ALA B C 1
ATOM 4732 O O . ALA B 1 242 ? 0.945 2.801 7.957 1 98.88 242 ALA B O 1
ATOM 4733 N N . PHE B 1 243 ? 2.592 3.59 6.672 1 98.94 243 PHE B N 1
ATOM 4734 C CA . PHE B 1 243 ? 3.307 4.23 7.77 1 98.94 243 PHE B CA 1
ATOM 4735 C C . PHE B 1 243 ? 2.416 5.246 8.477 1 98.94 243 PHE B C 1
ATOM 4737 O O . PHE B 1 243 ? 2.307 5.234 9.703 1 98.94 243 PHE B O 1
ATOM 4744 N N . HIS B 1 244 ? 1.793 6.098 7.723 1 98.88 244 HIS B N 1
ATOM 4745 C CA . HIS B 1 244 ? 0.932 7.152 8.242 1 98.88 244 HIS B CA 1
ATOM 4746 C C . HIS B 1 244 ? -0.222 6.574 9.055 1 98.88 244 HIS B C 1
ATOM 4748 O O . HIS B 1 244 ? -0.511 7.051 10.156 1 98.88 244 HIS B O 1
ATOM 4754 N N . GLU B 1 245 ? -0.853 5.57 8.469 1 98.75 245 GLU B N 1
ATOM 4755 C CA . GLU B 1 245 ? -1.985 4.926 9.125 1 98.75 245 GLU B CA 1
ATOM 4756 C C . GLU B 1 245 ? -1.565 4.285 10.445 1 98.75 245 GLU B C 1
ATOM 4758 O O . GLU B 1 245 ? -2.258 4.426 11.461 1 98.75 245 GLU B O 1
ATOM 4763 N N . GLY B 1 246 ? -0.466 3.586 10.375 1 98.69 246 GLY B N 1
ATOM 4764 C CA . GLY B 1 246 ? 0.058 2.961 11.578 1 98.69 246 GLY B CA 1
ATOM 4765 C C . GLY B 1 246 ? 0.473 3.961 12.641 1 98.69 246 GLY B C 1
ATOM 4766 O O . GLY B 1 246 ? 0.21 3.76 13.828 1 98.69 246 GLY B O 1
ATOM 4767 N N . LEU B 1 247 ? 1.106 5.043 12.227 1 98.88 247 LEU B N 1
ATOM 4768 C CA . LEU B 1 247 ? 1.517 6.098 13.148 1 98.88 247 LEU B CA 1
ATOM 4769 C C . LEU B 1 247 ? 0.309 6.691 13.867 1 98.88 247 LEU B C 1
ATOM 4771 O O . LEU B 1 247 ? 0.328 6.855 15.086 1 98.88 247 LEU B O 1
ATOM 4775 N N . SER B 1 248 ? -0.712 7.004 13.109 1 98.69 248 SER B N 1
ATOM 4776 C CA . SER B 1 248 ? -1.924 7.57 13.695 1 98.69 248 SER B CA 1
ATOM 4777 C C . SER B 1 248 ? -2.5 6.656 14.766 1 98.69 248 SER B C 1
ATOM 4779 O O . SER B 1 248 ? -2.906 7.121 15.836 1 98.69 248 SER B O 1
ATOM 4781 N N . ALA B 1 249 ? -2.523 5.391 14.484 1 98.5 249 ALA B N 1
ATOM 4782 C CA . ALA B 1 249 ? -3.076 4.43 15.438 1 98.5 249 ALA B CA 1
ATOM 4783 C C . ALA B 1 249 ? -2.172 4.277 16.656 1 98.5 249 ALA B C 1
ATOM 4785 O O . ALA B 1 249 ? -2.656 4.18 17.781 1 98.5 249 ALA B O 1
ATOM 4786 N N . GLU B 1 250 ? -0.861 4.285 16.453 1 98.69 250 GLU B N 1
ATOM 4787 C CA . GLU B 1 250 ? 0.063 4.09 17.578 1 98.69 250 GLU B CA 1
ATOM 4788 C C . GLU B 1 250 ? 0.083 5.309 18.484 1 98.69 250 GLU B C 1
ATOM 4790 O O . GLU B 1 250 ? 0.244 5.176 19.703 1 98.69 250 GLU B O 1
AT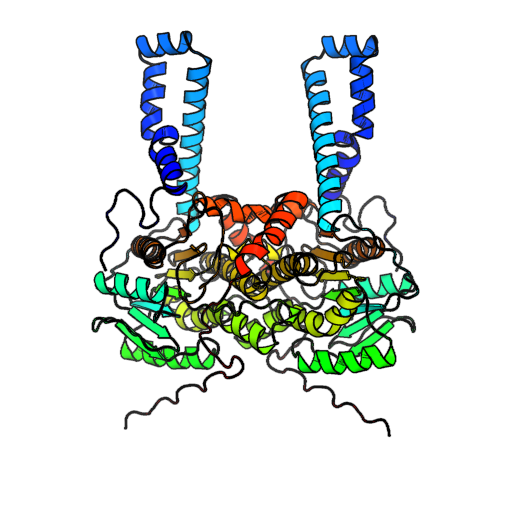OM 4795 N N . LEU B 1 251 ? -0.022 6.488 17.906 1 98.75 251 LEU B N 1
ATOM 4796 C CA . LEU B 1 251 ? -0.066 7.699 18.719 1 98.75 251 LEU B CA 1
ATOM 4797 C C . LEU B 1 251 ? -1.153 7.602 19.797 1 98.75 251 LEU B C 1
ATOM 4799 O O . LEU B 1 251 ? -0.941 7.996 20.938 1 98.75 251 LEU B O 1
ATOM 4803 N N . LYS B 1 252 ? -2.221 7.047 19.375 1 97.44 252 LYS B N 1
ATOM 4804 C CA . LYS B 1 252 ? -3.367 6.918 20.266 1 97.44 252 LYS B CA 1
ATOM 4805 C C . LYS B 1 252 ? -3.213 5.715 21.188 1 97.44 252 LYS B C 1
ATOM 4807 O O . LYS B 1 252 ? -3.441 5.816 22.391 1 97.44 252 LYS B O 1
ATOM 4812 N N . THR B 1 253 ? -2.727 4.598 20.703 1 97.5 253 THR B N 1
ATOM 4813 C CA . THR B 1 253 ? -2.914 3.332 21.406 1 97.5 253 THR B CA 1
ATOM 4814 C C . THR B 1 253 ? -1.627 2.906 22.109 1 97.5 253 THR B C 1
ATOM 4816 O O . THR B 1 253 ? -1.658 2.096 23.031 1 97.5 253 THR B O 1
ATOM 4819 N N . ARG B 1 254 ? -0.534 3.426 21.625 1 98.12 254 ARG B N 1
ATOM 4820 C CA . ARG B 1 254 ? 0.733 2.939 22.156 1 98.12 254 ARG B CA 1
ATOM 4821 C C . ARG B 1 254 ? 1.49 4.055 22.875 1 98.12 254 ARG B C 1
ATOM 4823 O O . ARG B 1 254 ? 2.137 3.818 23.891 1 98.12 254 ARG B O 1
ATOM 4830 N N . TYR B 1 255 ? 1.378 5.273 22.344 1 98.44 255 TYR B N 1
ATOM 4831 C CA . TYR B 1 255 ? 2.213 6.359 22.844 1 98.44 255 TYR B CA 1
ATOM 4832 C C . TYR B 1 255 ? 1.416 7.281 23.766 1 98.44 255 TYR B C 1
ATOM 4834 O O . TYR B 1 255 ? 1.978 8.188 24.375 1 98.44 255 TYR B O 1
ATOM 4842 N N . ASN B 1 256 ? 0.105 7.094 23.859 1 97.5 256 ASN B N 1
ATOM 4843 C CA . ASN B 1 256 ? -0.784 7.914 24.672 1 97.5 256 ASN B CA 1
ATOM 4844 C C . ASN B 1 256 ? -0.579 9.398 24.391 1 97.5 256 ASN B C 1
ATOM 4846 O O . ASN B 1 256 ? -0.377 10.188 25.312 1 97.5 256 ASN B O 1
ATOM 4850 N N . ALA B 1 257 ? -0.505 9.742 23.188 1 98.62 257 ALA B N 1
ATOM 4851 C CA . ALA B 1 257 ? -0.365 11.117 22.719 1 98.62 257 ALA B CA 1
ATOM 4852 C C . ALA B 1 257 ? -1.522 11.508 21.812 1 98.62 257 ALA B C 1
ATOM 4854 O O . ALA B 1 257 ? -1.313 11.836 20.641 1 98.62 257 ALA B O 1
ATOM 4855 N N . PRO B 1 258 ? -2.729 11.586 22.328 1 97.94 258 PRO B N 1
ATOM 4856 C CA . PRO B 1 258 ? -3.932 11.781 21.516 1 97.94 258 PRO B CA 1
ATOM 4857 C C . PRO B 1 258 ? -4.012 13.172 20.906 1 97.94 258 PRO B C 1
ATOM 4859 O O . PRO B 1 258 ? -4.844 13.422 20.031 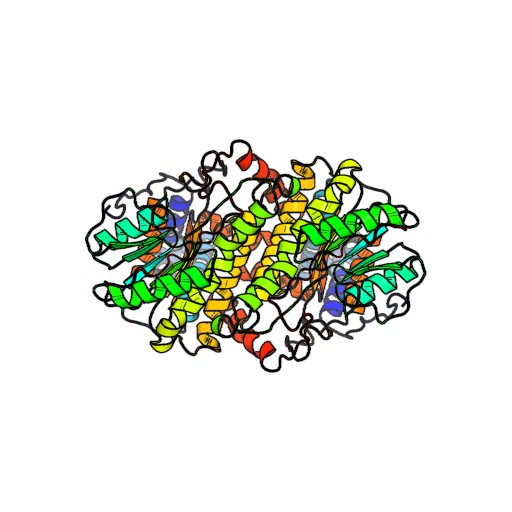1 97.94 258 PRO B O 1
ATOM 4862 N N . ARG B 1 259 ? -3.141 14.148 21.328 1 98.75 259 ARG B N 1
ATOM 4863 C CA . ARG B 1 259 ? -3.193 15.5 20.781 1 98.75 259 ARG B CA 1
ATOM 4864 C C . ARG B 1 259 ? -2.26 15.641 19.594 1 98.75 259 ARG B C 1
ATOM 4866 O O . ARG B 1 259 ? -2.297 16.656 18.891 1 98.75 259 ARG B O 1
ATOM 4873 N N . VAL B 1 260 ? -1.373 14.656 19.406 1 98.88 260 VAL B N 1
ATOM 4874 C CA . VAL B 1 260 ? -0.491 14.719 18.25 1 98.88 260 VAL B CA 1
ATOM 4875 C C . VAL B 1 260 ? -1.284 14.414 16.969 1 98.88 260 VAL B C 1
ATOM 4877 O O . VAL B 1 260 ? -2.029 13.43 16.922 1 98.88 260 VAL B O 1
ATOM 4880 N N . ARG B 1 261 ? -1.146 15.273 15.961 1 98.88 261 ARG B N 1
ATOM 4881 C CA . ARG B 1 261 ? -1.943 15.227 14.742 1 98.88 261 ARG B CA 1
ATOM 4882 C C . ARG B 1 261 ? -1.19 14.516 13.617 1 98.88 261 ARG B C 1
ATOM 4884 O O . ARG B 1 261 ? 0.042 14.484 13.617 1 98.88 261 ARG B O 1
ATOM 4891 N N . THR B 1 262 ? -1.963 13.93 12.727 1 98.88 262 THR B N 1
ATOM 4892 C CA . THR B 1 262 ? -1.405 13.336 11.516 1 98.88 262 THR B CA 1
ATOM 4893 C C . THR B 1 262 ? -2.15 13.828 10.281 1 98.88 262 THR B C 1
ATOM 4895 O O . THR B 1 262 ? -3.383 13.875 10.266 1 98.88 262 THR B O 1
ATOM 4898 N N . VAL B 1 263 ? -1.401 14.297 9.266 1 98.88 263 VAL B N 1
ATOM 4899 C CA . VAL B 1 263 ? -1.959 14.742 7.988 1 98.88 263 VAL B CA 1
ATOM 4900 C C . VAL B 1 263 ? -1.336 13.945 6.848 1 98.88 263 VAL B C 1
ATOM 4902 O O . VAL B 1 263 ? -0.112 13.82 6.762 1 98.88 263 VAL B O 1
ATOM 4905 N N . ILE B 1 264 ? -2.127 13.359 6.02 1 98.81 264 ILE B N 1
ATOM 4906 C CA . ILE B 1 264 ? -1.628 12.648 4.848 1 98.81 264 ILE B CA 1
ATOM 4907 C C . ILE B 1 264 ? -2.057 13.383 3.578 1 98.81 264 ILE B C 1
ATOM 4909 O O . ILE B 1 264 ? -3.172 13.898 3.502 1 98.81 264 ILE B O 1
ATOM 4913 N N . VAL B 1 265 ? -1.149 13.508 2.619 1 98.88 265 VAL B N 1
ATOM 4914 C CA . VAL B 1 265 ? -1.377 14.234 1.378 1 98.88 265 VAL B CA 1
ATOM 4915 C C . VAL B 1 265 ? -1.244 13.289 0.187 1 98.88 265 VAL B C 1
ATOM 4917 O O . VAL B 1 265 ? -0.279 12.531 0.097 1 98.88 265 VAL B O 1
ATOM 4920 N N . HIS B 1 266 ? -2.23 13.305 -0.689 1 98.5 266 HIS B N 1
ATOM 4921 C CA . HIS B 1 266 ? -2.219 12.492 -1.897 1 98.5 266 HIS B CA 1
ATOM 4922 C C . HIS B 1 266 ? -2.318 13.359 -3.148 1 98.5 266 HIS B C 1
ATOM 4924 O O . HIS B 1 266 ? -3.377 13.43 -3.777 1 98.5 266 HIS B O 1
ATOM 4930 N N . PRO B 1 267 ? -1.18 13.922 -3.584 1 97.56 267 PRO B N 1
ATOM 4931 C CA . PRO B 1 267 ? -1.195 14.672 -4.84 1 97.56 267 PRO B CA 1
ATOM 4932 C C . PRO B 1 267 ? -1.28 13.773 -6.07 1 97.56 267 PRO B C 1
ATOM 4934 O O . PRO B 1 267 ? -0.682 12.695 -6.09 1 97.56 267 PRO B O 1
ATOM 4937 N N . GLY B 1 268 ? -2.062 14.195 -7.07 1 95 268 GLY B N 1
ATOM 4938 C CA . GLY B 1 268 ? -1.918 13.633 -8.406 1 95 268 GLY B CA 1
ATOM 4939 C C . GLY B 1 268 ? -0.716 14.18 -9.156 1 95 268 GLY B C 1
ATOM 4940 O O . GLY B 1 268 ? 0.266 14.602 -8.539 1 95 268 GLY B O 1
ATOM 4941 N N . ALA B 1 269 ? -0.77 14.141 -10.469 1 92.19 269 ALA B N 1
ATOM 4942 C CA . ALA B 1 269 ? 0.314 14.703 -11.266 1 92.19 269 ALA B CA 1
ATOM 4943 C C . ALA B 1 269 ? 0.52 16.188 -10.953 1 92.19 269 ALA B C 1
ATOM 4945 O O . ALA B 1 269 ? -0.433 16.969 -10.969 1 92.19 269 ALA B O 1
ATOM 4946 N N . THR B 1 270 ? 1.672 16.484 -10.555 1 92.81 270 THR B N 1
ATOM 4947 C CA . THR B 1 270 ? 2.031 17.844 -10.18 1 92.81 270 THR B CA 1
ATOM 4948 C C . THR B 1 270 ? 3.162 18.359 -11.062 1 92.81 270 THR B C 1
ATOM 4950 O O . THR B 1 270 ? 4.102 17.625 -11.375 1 92.81 270 THR B O 1
ATOM 4953 N N . ASN B 1 271 ? 3.039 19.625 -11.438 1 91.19 271 ASN B N 1
ATOM 4954 C CA . ASN B 1 271 ? 4.027 20.234 -12.32 1 91.19 271 ASN B CA 1
ATOM 4955 C C . ASN B 1 271 ? 5.324 20.547 -11.578 1 91.19 271 ASN B C 1
ATOM 4957 O O . ASN B 1 271 ? 5.574 21.703 -11.219 1 91.19 271 ASN B O 1
ATOM 4961 N N . THR B 1 272 ? 6.074 19.562 -11.344 1 90.06 272 THR B N 1
ATOM 4962 C CA . THR B 1 272 ? 7.414 19.688 -10.773 1 90.06 272 THR B CA 1
ATOM 4963 C C . THR B 1 272 ? 8.453 19.047 -11.703 1 90.06 272 THR B C 1
ATOM 4965 O O . THR B 1 272 ? 8.102 18.312 -12.625 1 90.06 272 THR B O 1
ATOM 4968 N N . GLU B 1 273 ? 9.711 19.344 -11.453 1 88.06 273 GLU B N 1
ATOM 4969 C CA . GLU B 1 273 ? 10.773 18.75 -12.25 1 88.06 273 GLU B CA 1
ATOM 4970 C C . GLU B 1 273 ? 10.836 17.25 -12.055 1 88.06 273 GLU B C 1
ATOM 4972 O O . GLU B 1 273 ? 11.234 16.516 -12.969 1 88.06 273 GLU B O 1
ATOM 4977 N N . LEU B 1 274 ? 10.406 16.766 -10.969 1 84.62 274 LEU B N 1
ATOM 4978 C CA . LEU B 1 274 ? 10.422 15.344 -10.648 1 84.62 274 LEU B CA 1
ATOM 4979 C C . LEU B 1 274 ? 9.547 14.562 -11.625 1 84.62 274 LEU B C 1
ATOM 4981 O O . LEU B 1 274 ? 9.828 13.406 -11.922 1 84.62 274 LEU B O 1
ATOM 4985 N N . PHE B 1 275 ? 8.523 15.219 -12.18 1 88.75 275 PHE B N 1
ATOM 4986 C CA . PHE B 1 275 ? 7.566 14.492 -13 1 88.75 275 PHE B CA 1
ATOM 4987 C C . PHE B 1 275 ? 7.469 15.109 -14.391 1 88.75 275 PHE B C 1
ATOM 4989 O O . PHE B 1 275 ? 6.426 15.023 -15.047 1 88.75 275 PHE B O 1
ATOM 4996 N N . THR B 1 276 ? 8.531 15.695 -14.805 1 89.94 276 THR B N 1
ATOM 4997 C CA . THR B 1 276 ? 8.578 16.25 -16.156 1 89.94 276 THR B CA 1
ATOM 4998 C C . THR B 1 276 ? 8.258 15.18 -17.188 1 89.94 276 THR B C 1
ATOM 5000 O O . THR B 1 276 ? 8.781 14.062 -17.125 1 89.94 276 THR B O 1
ATOM 5003 N N . GLY B 1 277 ? 7.316 15.445 -18.047 1 89 277 GLY B N 1
ATOM 5004 C CA . GLY B 1 277 ? 6.98 14.562 -19.141 1 89 277 GLY B CA 1
ATOM 5005 C C . GLY B 1 277 ? 5.871 13.578 -18.812 1 89 277 GLY B C 1
ATOM 5006 O O . GLY B 1 277 ? 5.332 12.922 -19.703 1 89 277 GLY B O 1
ATOM 5007 N N . PHE B 1 278 ? 5.578 13.406 -17.531 1 90.69 278 PHE B N 1
ATOM 5008 C CA . PHE B 1 278 ? 4.48 12.531 -17.125 1 90.69 278 PHE B CA 1
ATOM 5009 C C . PHE B 1 278 ? 3.139 13.125 -17.547 1 90.69 278 PHE B C 1
ATOM 5011 O O . PHE B 1 278 ? 2.883 14.305 -17.312 1 90.69 278 PHE B O 1
ATOM 5018 N N . LYS B 1 279 ? 2.307 12.297 -18.141 1 86.62 279 LYS B N 1
ATOM 5019 C CA . LYS B 1 279 ? 0.965 12.719 -18.531 1 86.62 279 LYS B CA 1
ATOM 5020 C C . LYS B 1 279 ? -0.102 11.852 -17.875 1 86.62 279 LYS B C 1
ATOM 5022 O O . LYS B 1 279 ? -0.328 10.711 -18.281 1 86.62 279 LYS B O 1
ATOM 5027 N N . GLN B 1 280 ? -0.782 12.344 -16.969 1 83 280 GLN B N 1
ATOM 5028 C CA . GLN B 1 280 ? -1.798 11.617 -16.219 1 83 280 GLN B CA 1
ATOM 5029 C C . GLN B 1 280 ? -3.045 11.375 -17.062 1 83 280 GLN B C 1
ATOM 5031 O O . GLN B 1 280 ? -3.773 10.406 -16.844 1 83 280 GLN B O 1
ATOM 5036 N N . GLY B 1 281 ? -3.279 12.312 -17.969 1 83.44 281 GLY B N 1
ATOM 5037 C CA . GLY B 1 281 ? -4.492 12.234 -18.766 1 83.44 281 GLY B CA 1
ATOM 5038 C C . GLY B 1 281 ? -5.699 12.836 -18.078 1 83.44 281 GLY B C 1
ATOM 5039 O O . GLY B 1 281 ? -5.594 13.328 -16.953 1 83.44 281 GLY B O 1
ATOM 5040 N N . ALA B 1 282 ? -6.789 12.961 -18.781 1 87.44 282 ALA B N 1
ATOM 5041 C CA . ALA B 1 282 ? -8.07 13.445 -18.281 1 87.44 282 ALA B CA 1
ATOM 5042 C C . ALA B 1 282 ? -7.918 14.82 -17.625 1 87.44 282 ALA B C 1
ATOM 5044 O O . ALA B 1 282 ? -8.25 15 -16.453 1 87.44 282 ALA B O 1
ATOM 5045 N N . PRO B 1 283 ? -7.574 15.805 -18.328 1 88.94 283 PRO B N 1
ATOM 5046 C CA . PRO B 1 283 ? -7.223 17.109 -17.766 1 88.94 283 PRO B CA 1
ATOM 5047 C C . PRO B 1 283 ? -8.391 17.781 -17.062 1 88.94 283 PRO B C 1
ATOM 5049 O O . PRO B 1 283 ? -8.188 18.578 -16.125 1 88.94 283 PRO B O 1
ATOM 5052 N N . PHE B 1 284 ? -9.594 17.453 -17.469 1 92.12 284 PHE B N 1
ATOM 5053 C CA . PHE B 1 284 ? -10.734 18.047 -16.781 1 92.12 284 PHE B CA 1
ATOM 5054 C C . PHE B 1 284 ? -10.961 17.391 -15.438 1 92.12 284 PHE B C 1
ATOM 5056 O O . PHE B 1 284 ? -11.195 18.062 -14.43 1 92.12 284 PHE B O 1
ATOM 5063 N N . LEU B 1 285 ? -10.914 16.078 -15.398 1 90.69 285 LEU B N 1
ATOM 5064 C CA . LEU B 1 285 ? -11.195 15.312 -14.188 1 90.69 285 LEU B CA 1
ATOM 5065 C C . LEU B 1 285 ? -10.016 15.375 -13.219 1 90.69 285 LEU B C 1
ATOM 5067 O O . LEU B 1 285 ? -10.211 15.453 -12.008 1 90.69 285 LEU B O 1
ATOM 5071 N N . MET B 1 286 ? -8.836 15.32 -13.828 1 91.25 286 MET B N 1
ATOM 5072 C CA . MET B 1 286 ? -7.625 15.273 -13.016 1 91.25 286 MET B CA 1
ATOM 5073 C C . MET B 1 286 ? -6.535 16.156 -13.609 1 91.25 286 MET B C 1
ATOM 5075 O O . MET B 1 286 ? -5.504 15.664 -14.062 1 91.25 286 MET B O 1
ATOM 5079 N N . PRO B 1 287 ? -6.762 17.438 -13.477 1 91.5 287 PRO B N 1
ATOM 5080 C CA . PRO B 1 287 ? -5.762 18.344 -14.023 1 91.5 287 PRO B CA 1
ATOM 5081 C C . PRO B 1 287 ? -4.418 18.25 -13.305 1 91.5 287 PRO B C 1
ATOM 5083 O O . PRO B 1 287 ? -4.375 17.969 -12.109 1 91.5 287 PRO B O 1
ATOM 5086 N N . HIS B 1 288 ? -3.336 18.531 -14.039 1 93.06 288 HIS B N 1
ATOM 5087 C CA . HIS B 1 288 ? -2.043 18.703 -13.391 1 93.06 288 HIS B CA 1
ATOM 5088 C C . HIS B 1 288 ? -2.09 19.828 -12.359 1 93.06 288 HIS B C 1
ATOM 5090 O O . HIS B 1 288 ? -2.658 20.891 -12.625 1 93.06 288 HIS B O 1
ATOM 5096 N N . GLN B 1 289 ? -1.525 19.547 -11.234 1 94.5 289 GLN B N 1
ATOM 5097 C CA . GLN B 1 289 ? -1.539 20.531 -10.164 1 94.5 289 GLN B CA 1
ATOM 5098 C C . GLN B 1 289 ? -0.26 21.359 -10.172 1 94.5 289 GLN B C 1
ATOM 5100 O O . GLN B 1 289 ? 0.817 20.859 -10.492 1 94.5 289 GLN B O 1
ATOM 5105 N N . GLU B 1 290 ? -0.445 22.625 -9.867 1 94.75 290 GLU B N 1
ATOM 5106 C CA . GLU B 1 290 ? 0.729 23.438 -9.547 1 94.75 290 GLU B CA 1
ATOM 5107 C C . GLU B 1 290 ? 1.255 23.109 -8.148 1 94.75 290 GLU B C 1
ATOM 5109 O O . GLU B 1 290 ? 0.475 22.875 -7.223 1 94.75 290 GLU B O 1
ATOM 5114 N N . PRO B 1 291 ? 2.602 23.094 -8.031 1 96 291 PRO B N 1
ATOM 5115 C CA . PRO B 1 291 ? 3.158 22.844 -6.699 1 96 291 PRO B CA 1
ATOM 5116 C C . PRO B 1 291 ? 2.58 23.766 -5.629 1 96 291 PRO B C 1
ATOM 5118 O O . PRO B 1 291 ? 2.363 23.344 -4.492 1 96 291 PRO B O 1
ATOM 5121 N N . GLU B 1 292 ? 2.303 25.016 -5.969 1 96.25 292 GLU B N 1
ATOM 5122 C CA . GLU B 1 292 ? 1.758 26 -5.047 1 96.25 292 GLU B CA 1
ATOM 5123 C C . GLU B 1 292 ? 0.37 25.594 -4.559 1 96.25 292 GLU B C 1
ATOM 5125 O O . GLU B 1 292 ? 0.001 25.875 -3.416 1 96.25 292 GLU B O 1
ATOM 5130 N N . SER B 1 293 ? -0.41 24.969 -5.453 1 96.06 293 SER B N 1
ATOM 5131 C CA . SER B 1 293 ? -1.744 24.531 -5.062 1 96.06 293 SER B CA 1
ATOM 5132 C C . SER B 1 293 ? -1.676 23.453 -3.982 1 96.06 293 SER B C 1
ATOM 5134 O O . SER B 1 293 ? -2.438 23.5 -3.014 1 96.06 293 SER B O 1
ATOM 5136 N N . ILE B 1 294 ? -0.772 22.516 -4.16 1 97.56 294 ILE B N 1
ATOM 5137 C CA . ILE B 1 294 ? -0.577 21.469 -3.16 1 97.56 294 ILE B CA 1
ATOM 5138 C C . ILE B 1 294 ? -0.065 22.094 -1.862 1 97.56 294 ILE B C 1
ATOM 5140 O O . ILE B 1 294 ? -0.576 21.797 -0.78 1 97.56 294 ILE B O 1
ATOM 5144 N N . ALA B 1 295 ? 0.892 22.969 -1.974 1 98.31 295 ALA B N 1
ATOM 5145 C CA . ALA B 1 295 ? 1.505 23.625 -0.816 1 98.31 295 ALA B CA 1
ATOM 5146 C C . ALA B 1 295 ? 0.466 24.375 -0.001 1 98.31 295 ALA B C 1
ATOM 5148 O O . ALA B 1 295 ? 0.465 24.312 1.23 1 98.31 295 ALA B O 1
ATOM 5149 N N . GLU B 1 296 ? -0.367 25.109 -0.667 1 97.75 296 GLU B N 1
ATOM 5150 C CA . GLU B 1 296 ? -1.398 25.891 0.011 1 97.75 296 GLU B CA 1
ATOM 5151 C C . GLU B 1 296 ? -2.336 24.984 0.81 1 97.75 296 GLU B C 1
ATOM 5153 O O . GLU B 1 296 ? -2.689 25.297 1.947 1 97.75 296 GLU B O 1
ATOM 5158 N N . ALA B 1 297 ? -2.746 23.891 0.179 1 97.69 297 ALA B N 1
ATOM 5159 C CA . ALA B 1 297 ? -3.627 22.953 0.874 1 97.69 297 ALA B CA 1
ATOM 5160 C C . ALA B 1 297 ? -2.945 22.375 2.109 1 97.69 297 ALA B C 1
ATOM 5162 O O . ALA B 1 297 ? -3.568 22.25 3.168 1 97.69 297 ALA B O 1
ATOM 5163 N N . VAL B 1 298 ? -1.705 22.047 1.986 1 98.69 298 VAL B N 1
ATOM 5164 C CA . VAL B 1 298 ? -0.937 21.453 3.08 1 98.69 298 VAL B CA 1
ATOM 5165 C C . VAL B 1 298 ? -0.79 22.469 4.211 1 98.69 298 VAL B C 1
ATOM 5167 O O . VAL B 1 298 ? -1.058 22.156 5.371 1 98.69 298 VAL B O 1
ATOM 5170 N N . VAL B 1 299 ? -0.375 23.688 3.895 1 98.62 299 VAL B N 1
ATOM 5171 C CA . VAL B 1 299 ? -0.132 24.703 4.902 1 98.62 299 VAL B CA 1
ATOM 5172 C C . VAL B 1 299 ? -1.441 25.062 5.602 1 98.62 299 VAL B C 1
ATOM 5174 O O . VAL B 1 299 ? -1.473 25.234 6.82 1 98.62 299 VAL B O 1
ATOM 5177 N N . LYS B 1 300 ? -2.539 25.188 4.816 1 97.62 300 LYS B N 1
ATOM 5178 C CA . LYS B 1 300 ? -3.84 25.453 5.422 1 97.62 300 LYS B CA 1
ATOM 5179 C C . LYS B 1 300 ? -4.211 24.375 6.434 1 97.62 300 LYS B C 1
ATOM 5181 O O . LYS B 1 300 ? -4.711 24.672 7.516 1 97.62 300 LYS B O 1
ATOM 5186 N N . GLN B 1 301 ? -4 23.141 6.043 1 98.25 301 GLN B N 1
ATOM 5187 C CA . GLN B 1 301 ? -4.301 22.047 6.949 1 98.25 301 GLN B CA 1
ATOM 5188 C C . GLN B 1 301 ? -3.42 22.094 8.195 1 98.25 301 GLN B C 1
ATOM 5190 O O . GLN B 1 301 ? -3.896 21.875 9.305 1 98.25 301 GLN B O 1
ATOM 5195 N N . ILE B 1 302 ? -2.146 22.344 8.039 1 98.56 302 ILE B N 1
ATOM 5196 C CA . ILE B 1 302 ? -1.22 22.453 9.156 1 98.56 302 ILE B CA 1
ATOM 5197 C C . ILE B 1 302 ? -1.689 23.547 10.117 1 98.56 302 ILE B C 1
ATOM 5199 O O . ILE B 1 302 ? -1.788 23.312 11.32 1 98.56 302 ILE B O 1
ATOM 5203 N N . LEU B 1 303 ? -2.037 24.688 9.602 1 97.56 303 LEU B N 1
ATOM 5204 C CA . LEU B 1 303 ? -2.393 25.844 10.414 1 97.56 303 LEU B CA 1
ATOM 5205 C C . LEU B 1 303 ? -3.723 25.625 11.125 1 97.56 303 LEU B C 1
ATOM 5207 O O . LEU B 1 303 ? -4.031 26.312 12.102 1 97.56 303 LEU B O 1
ATOM 5211 N N . SER B 1 304 ? -4.543 24.688 10.609 1 97.25 304 SER B N 1
ATOM 5212 C CA . SER B 1 304 ? -5.789 24.359 11.297 1 97.25 304 SER B CA 1
ATOM 5213 C C . SER B 1 304 ? -5.523 23.656 12.625 1 97.25 304 SER B C 1
ATOM 5215 O O . SER B 1 304 ? -6.402 23.578 13.484 1 97.25 304 SER B O 1
ATOM 5217 N N . GLY B 1 305 ? -4.316 23.047 12.773 1 98.12 305 GLY B N 1
ATOM 5218 C CA . GLY B 1 305 ? -3.963 22.297 13.977 1 98.12 305 GLY B CA 1
ATOM 5219 C C . GLY B 1 305 ? -4.73 21 14.133 1 98.12 305 GLY B C 1
ATOM 5220 O O . GLY B 1 305 ? -4.898 20.5 15.242 1 98.12 305 GLY B O 1
ATOM 5221 N N . ARG B 1 306 ? -5.262 20.484 13.016 1 98.25 306 ARG B N 1
ATOM 5222 C CA . ARG B 1 306 ? -6.074 19.281 13.07 1 98.25 306 ARG B CA 1
ATOM 5223 C C . ARG B 1 306 ? -5.543 18.219 12.117 1 98.25 306 ARG B C 1
ATOM 5225 O O . ARG B 1 306 ? -4.941 18.547 11.086 1 98.25 306 ARG B O 1
ATOM 5232 N N . SER B 1 307 ? -5.762 16.953 12.492 1 98.69 307 SER B N 1
ATOM 5233 C CA . SER B 1 307 ? -5.461 15.867 11.57 1 98.69 307 SER B CA 1
ATOM 5234 C C . SER B 1 307 ? -6.344 15.938 10.336 1 98.69 307 SER B C 1
ATOM 5236 O O . SER B 1 307 ? -7.438 16.5 10.375 1 98.69 307 SER B O 1
ATOM 5238 N N . GLY B 1 308 ? -5.828 15.43 9.211 1 98.06 308 GLY B N 1
ATOM 5239 C CA . GLY B 1 308 ? -6.633 15.469 8 1 98.06 308 GLY B CA 1
ATOM 5240 C C . GLY B 1 308 ? -6.02 14.688 6.852 1 98.06 308 GLY B C 1
ATOM 5241 O O . GLY B 1 308 ? -4.918 14.148 6.977 1 98.06 308 GLY B O 1
ATOM 5242 N N . GLN B 1 309 ? -6.77 14.555 5.785 1 97.94 309 GLN B N 1
ATOM 5243 C CA . GLN B 1 309 ? -6.352 13.961 4.52 1 97.94 309 GLN B CA 1
ATOM 5244 C C . GLN B 1 309 ? -6.586 14.922 3.359 1 97.94 309 GLN B C 1
ATOM 5246 O O . GLN B 1 309 ? -7.676 15.484 3.221 1 97.94 309 GLN B O 1
ATOM 5251 N N . ILE B 1 310 ? -5.555 15.125 2.568 1 98.19 310 ILE B N 1
ATOM 5252 C CA . ILE B 1 310 ? -5.629 16 1.405 1 98.19 310 ILE B CA 1
ATOM 5253 C C . ILE B 1 310 ? -5.496 15.18 0.126 1 98.19 310 ILE B C 1
ATOM 5255 O O . ILE B 1 310 ? -4.496 14.477 -0.068 1 98.19 310 ILE B O 1
ATOM 5259 N N . ILE B 1 311 ? -6.441 15.141 -0.697 1 97.44 311 ILE B N 1
ATOM 5260 C CA . ILE B 1 311 ? -6.41 14.539 -2.025 1 97.44 311 ILE B CA 1
ATOM 5261 C C . ILE B 1 311 ? -6.602 15.625 -3.086 1 97.44 311 ILE B C 1
ATOM 5263 O O . ILE B 1 311 ? -7.645 16.281 -3.131 1 97.44 311 ILE B O 1
ATOM 5267 N N . LEU B 1 312 ? -5.621 15.875 -3.885 1 96.19 312 LEU B N 1
ATOM 5268 C CA . LEU B 1 312 ? -5.695 16.891 -4.922 1 96.19 312 LEU B CA 1
ATOM 5269 C C . LEU B 1 312 ? -5.219 16.344 -6.262 1 96.19 312 LEU B C 1
ATOM 5271 O O . LEU B 1 312 ? -4.125 15.789 -6.355 1 96.19 312 LEU B O 1
ATOM 5275 N N . PRO B 1 313 ? -5.977 16.531 -7.312 1 95.69 313 PRO B N 1
ATOM 5276 C CA . PRO B 1 313 ? -7.359 17.016 -7.34 1 95.69 313 PRO B CA 1
ATOM 5277 C C . PRO B 1 313 ? -8.312 16.125 -6.535 1 95.69 313 PRO B C 1
ATOM 5279 O O . PRO B 1 313 ? -8.031 14.945 -6.328 1 95.69 313 PRO B O 1
ATOM 5282 N N . GLU B 1 314 ? -9.406 16.625 -6.141 1 94.5 314 GLU B N 1
ATOM 5283 C CA . GLU B 1 314 ? -10.336 15.93 -5.258 1 94.5 314 GLU B CA 1
ATOM 5284 C C . GLU B 1 314 ? -10.969 14.727 -5.949 1 94.5 314 GLU B C 1
ATOM 5286 O O . GLU B 1 314 ? -11.383 13.773 -5.293 1 94.5 314 GLU B O 1
ATOM 5291 N N . THR B 1 315 ? -11.055 14.773 -7.238 1 93.88 315 THR B N 1
ATOM 5292 C CA . THR B 1 315 ? -11.633 13.664 -7.992 1 93.88 315 THR B CA 1
ATOM 5293 C C . THR B 1 315 ? -10.797 12.406 -7.82 1 93.88 315 THR B C 1
ATOM 5295 O O . THR B 1 315 ? -11.281 11.297 -8.047 1 93.88 315 THR B O 1
ATOM 5298 N N . GLY B 1 316 ? -9.562 12.578 -7.418 1 94.62 316 GLY B N 1
ATOM 5299 C CA . GLY B 1 316 ? -8.711 11.438 -7.121 1 94.62 316 GLY B CA 1
ATOM 5300 C C . GLY B 1 316 ? -9.195 10.625 -5.938 1 94.62 316 GLY B C 1
ATOM 5301 O O . GLY B 1 316 ? -8.695 9.531 -5.684 1 94.62 316 GLY B O 1
ATOM 5302 N N . GLY B 1 317 ? -10.242 11.117 -5.266 1 94.88 317 GLY B N 1
ATOM 5303 C CA . GLY B 1 317 ? -10.852 10.398 -4.152 1 94.88 317 GLY B CA 1
ATOM 5304 C C . GLY B 1 317 ? -11.477 9.078 -4.562 1 94.88 317 GLY B C 1
ATOM 5305 O O . GLY B 1 317 ? -11.844 8.273 -3.711 1 94.88 317 GLY B O 1
ATOM 5306 N N . ILE B 1 318 ? -11.492 8.773 -5.812 1 94.31 318 ILE B N 1
ATOM 5307 C CA . ILE B 1 318 ? -12.039 7.516 -6.301 1 94.31 318 ILE B CA 1
ATOM 5308 C C . ILE B 1 318 ? -10.984 6.414 -6.172 1 94.31 318 ILE B C 1
ATOM 5310 O O . ILE B 1 318 ? -11.32 5.23 -6.113 1 94.31 318 ILE B O 1
ATOM 5314 N N . TRP B 1 319 ? -9.734 6.723 -6.062 1 96.19 319 TRP B N 1
ATOM 5315 C CA . TRP B 1 319 ? -8.641 5.773 -6.223 1 96.19 319 TRP B CA 1
ATOM 5316 C C . TRP B 1 319 ? -8.547 4.836 -5.023 1 96.19 319 TRP B C 1
ATOM 5318 O O . TRP B 1 319 ? -8.234 3.652 -5.176 1 96.19 319 TRP B O 1
ATOM 5328 N N . PRO B 1 320 ? -8.836 5.281 -3.797 1 97.06 320 PRO B N 1
ATOM 5329 C CA . PRO B 1 320 ? -8.781 4.352 -2.666 1 97.06 320 PRO B CA 1
ATOM 5330 C C . PRO B 1 320 ? -9.672 3.129 -2.857 1 97.06 320 PRO B C 1
ATOM 5332 O O . PRO B 1 320 ? -9.469 2.1 -2.209 1 97.06 320 PRO B O 1
ATOM 5335 N N . SER B 1 321 ? -10.617 3.186 -3.758 1 97.12 321 SER B N 1
ATOM 5336 C CA . SER B 1 321 ? -11.547 2.08 -3.951 1 97.12 321 SER B CA 1
ATOM 5337 C C . SER B 1 321 ? -11.109 1.18 -5.098 1 97.12 321 SER B C 1
ATOM 5339 O O . SER B 1 321 ? -11.75 0.163 -5.379 1 97.12 321 SER B O 1
ATOM 5341 N N . LEU B 1 322 ? -10.062 1.528 -5.723 1 97.5 322 LEU B N 1
ATOM 5342 C CA . LEU B 1 322 ? -9.68 0.821 -6.938 1 97.5 322 LEU B CA 1
ATOM 5343 C C . LEU B 1 322 ? -9.453 -0.661 -6.656 1 97.5 322 LEU B C 1
ATOM 5345 O O . LEU B 1 322 ? -9.898 -1.518 -7.422 1 97.5 322 LEU B O 1
ATOM 5349 N N . ARG B 1 323 ? -8.844 -0.968 -5.508 1 97.62 323 ARG B N 1
ATOM 5350 C CA . ARG B 1 323 ? -8.445 -2.336 -5.191 1 97.62 323 ARG B CA 1
ATOM 5351 C C . ARG B 1 323 ? -9.656 -3.18 -4.793 1 97.62 323 ARG B C 1
ATOM 5353 O O . ARG B 1 323 ? -9.547 -4.398 -4.645 1 97.62 323 ARG B O 1
ATOM 5360 N N . SER B 1 324 ? -10.844 -2.547 -4.672 1 96.56 324 SER B N 1
ATOM 5361 C CA . SER B 1 324 ? -12.078 -3.271 -4.391 1 96.56 324 SER B CA 1
ATOM 5362 C C . SER B 1 324 ? -12.93 -3.422 -5.648 1 96.56 324 SER B C 1
ATOM 5364 O O . SER B 1 324 ? -13.992 -4.047 -5.617 1 96.56 324 SER B O 1
ATOM 5366 N N . GLN B 1 325 ? -12.523 -2.838 -6.707 1 96.81 325 GLN B N 1
ATOM 5367 C CA . GLN B 1 325 ? -13.258 -2.951 -7.961 1 96.81 325 GLN B CA 1
ATOM 5368 C C . GLN B 1 325 ? -12.93 -4.262 -8.672 1 96.81 325 GLN B C 1
ATOM 5370 O O . GLN B 1 325 ? -11.891 -4.867 -8.422 1 96.81 325 GLN B O 1
ATOM 5375 N N . PRO B 1 326 ? -13.828 -4.707 -9.539 1 96.5 326 PRO B N 1
ATOM 5376 C CA . PRO B 1 326 ? -13.523 -5.934 -10.281 1 96.5 326 PRO B CA 1
ATOM 5377 C C . PRO B 1 326 ? -12.242 -5.832 -11.094 1 96.5 326 PRO B C 1
ATOM 5379 O O . PRO B 1 326 ? -11.898 -4.75 -11.586 1 96.5 326 PRO B O 1
ATOM 5382 N N . ASP B 1 327 ? -11.617 -6.914 -11.266 1 96.56 327 ASP B N 1
ATOM 5383 C CA . ASP B 1 327 ? -10.32 -6.965 -11.93 1 96.56 327 ASP B CA 1
ATOM 5384 C C . ASP B 1 327 ? -10.414 -6.441 -13.367 1 96.56 327 ASP B C 1
ATOM 5386 O O . ASP B 1 327 ? -9.469 -5.844 -13.875 1 96.56 327 ASP B O 1
ATOM 5390 N N . TRP B 1 328 ? -11.594 -6.684 -13.992 1 96.94 328 TRP B N 1
ATOM 5391 C CA . TRP B 1 328 ? -11.703 -6.219 -15.375 1 96.94 328 TRP B CA 1
ATOM 5392 C C . TRP B 1 328 ? -11.547 -4.703 -15.453 1 96.94 328 TRP B C 1
ATOM 5394 O O . TRP B 1 328 ? -11.07 -4.172 -16.453 1 96.94 328 TRP B O 1
ATOM 5404 N N . TYR B 1 329 ? -11.891 -4.047 -14.383 1 97.31 329 TYR B N 1
ATOM 5405 C CA . TYR B 1 329 ? -11.75 -2.598 -14.336 1 97.31 329 TYR B CA 1
ATOM 5406 C C . TYR B 1 329 ? -10.375 -2.203 -13.805 1 97.31 329 TYR B C 1
ATOM 5408 O O . TYR B 1 329 ? -9.656 -1.431 -14.438 1 97.31 329 TYR B O 1
ATOM 5416 N N . SER B 1 330 ? -9.984 -2.717 -12.648 1 97.38 330 SER B N 1
ATOM 5417 C CA . SER B 1 330 ? -8.758 -2.289 -11.977 1 97.38 330 SER B CA 1
ATOM 5418 C C . SER B 1 330 ? -7.523 -2.627 -12.812 1 97.38 330 SER B C 1
ATOM 5420 O O . SER B 1 330 ? -6.586 -1.831 -12.891 1 97.38 330 SER B O 1
ATOM 5422 N N . PHE B 1 331 ? -7.445 -3.801 -13.453 1 97.56 331 PHE B N 1
ATOM 5423 C CA . PHE B 1 331 ? -6.32 -4.18 -14.297 1 97.56 331 PHE B CA 1
ATOM 5424 C C . PHE B 1 331 ? -6.203 -3.246 -15.5 1 97.56 331 PHE B C 1
ATOM 5426 O O . PHE B 1 331 ? -5.102 -2.832 -15.867 1 97.56 331 PHE B O 1
ATOM 5433 N N . ARG B 1 332 ? -7.352 -2.916 -16.078 1 96.38 332 ARG B N 1
ATOM 5434 C CA . ARG B 1 332 ? -7.363 -2.049 -17.25 1 96.38 332 ARG B CA 1
ATOM 5435 C C . ARG B 1 332 ? -6.875 -0.646 -16.891 1 96.38 332 ARG B C 1
ATOM 5437 O O . ARG B 1 332 ? -6.129 -0.034 -17.656 1 96.38 332 ARG B O 1
ATOM 5444 N N . VAL B 1 333 ? -7.332 -0.225 -15.773 1 96.62 333 VAL B N 1
ATOM 5445 C CA . VAL B 1 333 ? -6.922 1.104 -15.328 1 96.62 333 VAL B CA 1
ATOM 5446 C C . VAL B 1 333 ? -5.402 1.155 -15.188 1 96.62 333 VAL B C 1
ATOM 5448 O O . VAL B 1 333 ? -4.754 2.08 -15.688 1 96.62 333 VAL B O 1
ATOM 5451 N N . ARG B 1 334 ? -4.809 0.177 -14.586 1 96.94 334 ARG B N 1
ATOM 5452 C CA . ARG B 1 334 ? -3.371 0.148 -14.352 1 96.94 334 ARG B CA 1
ATOM 5453 C C . ARG B 1 334 ? -2.602 0.002 -15.656 1 96.94 334 ARG B C 1
ATOM 5455 O O . ARG B 1 334 ? -1.625 0.716 -15.891 1 96.94 334 ARG B O 1
ATOM 5462 N N . SER B 1 335 ? -3.002 -0.921 -16.5 1 96.19 335 SER B N 1
ATOM 5463 C CA . SER B 1 335 ? -2.324 -1.162 -17.781 1 96.19 335 SER B CA 1
ATOM 5464 C C . SER B 1 335 ? -2.391 0.064 -18.672 1 96.19 335 SER B C 1
ATOM 5466 O O . SER B 1 335 ? -1.405 0.414 -19.328 1 96.19 335 SER B O 1
ATOM 5468 N N . ASN B 1 336 ? -3.547 0.742 -18.672 1 94.81 336 ASN B N 1
ATOM 5469 C CA . ASN B 1 336 ? -3.732 1.902 -19.547 1 94.81 336 ASN B CA 1
ATOM 5470 C C . ASN B 1 336 ? -2.926 3.102 -19.047 1 94.81 336 ASN B C 1
ATOM 5472 O O . ASN B 1 336 ? -2.547 3.967 -19.844 1 94.81 336 ASN B O 1
ATOM 5476 N N . ALA B 1 337 ? -2.637 3.119 -17.828 1 93.88 337 ALA B N 1
ATOM 5477 C CA . ALA B 1 337 ? -1.927 4.25 -17.234 1 93.88 337 ALA B CA 1
ATOM 5478 C C . ALA B 1 337 ? -0.471 4.285 -17.688 1 93.88 337 ALA B C 1
ATOM 5480 O O . ALA B 1 337 ? 0.215 5.297 -17.531 1 93.88 337 ALA B O 1
ATOM 5481 N N . GLN B 1 338 ? -0.007 3.24 -18.359 1 91.88 338 GLN B N 1
ATOM 5482 C CA . GLN B 1 338 ? 1.346 3.199 -18.906 1 91.88 338 GLN B CA 1
ATOM 5483 C C . GLN B 1 338 ? 1.57 4.332 -19.906 1 91.88 338 GLN B C 1
ATOM 5485 O O . GLN B 1 338 ? 2.691 4.824 -20.047 1 91.88 338 GLN B O 1
ATOM 5490 N N . THR B 1 339 ? 0.582 4.848 -20.516 1 91.69 339 THR B N 1
ATOM 5491 C CA . THR B 1 339 ? 0.691 5.898 -21.516 1 91.69 339 THR B CA 1
ATOM 5492 C C . THR B 1 339 ? 1.22 7.188 -20.906 1 91.69 339 THR B C 1
ATOM 5494 O O . THR B 1 339 ? 1.852 8 -21.578 1 91.69 339 THR B O 1
ATOM 5497 N N . GLY B 1 340 ? 0.991 7.316 -19.641 1 91.56 340 GLY B N 1
ATOM 5498 C CA . GLY B 1 340 ? 1.467 8.508 -18.969 1 91.56 340 GLY B CA 1
ATOM 5499 C C . GLY B 1 340 ? 2.979 8.57 -18.844 1 91.56 340 GLY B C 1
ATOM 5500 O O . GLY B 1 340 ? 3.551 9.641 -18.656 1 91.56 340 GLY B O 1
ATOM 5501 N N . MET B 1 341 ? 3.598 7.43 -19.016 1 92.06 341 MET B N 1
ATOM 5502 C CA . MET B 1 341 ? 5.031 7.344 -18.766 1 92.06 341 MET B CA 1
ATOM 5503 C C . MET B 1 341 ? 5.812 7.336 -20.078 1 92.06 341 MET B C 1
ATOM 5505 O O . MET B 1 341 ? 7.043 7.285 -20.078 1 92.06 341 MET B O 1
ATOM 5509 N N . LEU B 1 342 ? 5.18 7.461 -21.203 1 89 342 LEU B N 1
ATOM 5510 C CA . LEU B 1 342 ? 5.805 7.336 -22.516 1 89 342 LEU B CA 1
ATOM 5511 C C . LEU B 1 342 ? 6.84 8.438 -22.719 1 89 342 LEU B C 1
ATOM 5513 O O . LEU B 1 342 ? 7.867 8.211 -23.359 1 89 342 LEU B O 1
ATOM 5517 N N . ASN B 1 343 ? 6.613 9.625 -22.125 1 89 343 ASN B N 1
ATOM 5518 C CA . ASN B 1 343 ? 7.523 10.75 -22.312 1 89 343 ASN B CA 1
ATOM 5519 C C . ASN B 1 343 ? 8.148 11.195 -20.984 1 89 343 ASN B C 1
ATOM 5521 O O . ASN B 1 343 ? 8.539 12.352 -20.844 1 89 343 ASN B O 1
ATOM 5525 N N . PHE B 1 344 ? 8.211 10.289 -20.125 1 91.31 344 PHE B N 1
ATOM 5526 C CA . PHE B 1 344 ? 8.703 10.633 -18.797 1 91.31 344 PHE B CA 1
ATOM 5527 C C . PHE B 1 344 ? 10.18 11.008 -18.844 1 91.31 344 PHE B C 1
ATOM 5529 O O . PHE B 1 344 ? 10.992 10.281 -19.438 1 91.31 344 PHE B O 1
ATOM 5536 N N . ASP B 1 345 ? 10.5 12.148 -18.234 1 90.25 345 ASP B N 1
ATOM 5537 C CA . ASP B 1 345 ? 11.859 12.664 -18.125 1 90.25 345 ASP B CA 1
ATOM 5538 C C . ASP B 1 345 ? 12.07 13.398 -16.797 1 90.25 345 ASP B C 1
ATOM 5540 O O . ASP B 1 345 ? 12.633 14.492 -16.781 1 90.25 345 ASP B O 1
ATOM 5544 N N . GLY B 1 346 ? 11.641 12.766 -15.797 1 88.88 346 GLY B N 1
ATOM 5545 C CA . GLY B 1 346 ? 11.719 13.391 -14.484 1 88.88 346 GLY B CA 1
ATOM 5546 C C . GLY B 1 346 ? 13.141 13.594 -14.008 1 88.88 346 GLY B C 1
ATOM 5547 O O . GLY B 1 346 ? 14.016 12.758 -14.242 1 88.88 346 GLY B O 1
ATOM 5548 N N . ARG B 1 347 ? 13.305 14.648 -13.289 1 84.75 347 ARG B N 1
ATOM 5549 C CA . ARG B 1 347 ? 14.609 14.984 -12.742 1 84.75 347 ARG B CA 1
ATOM 5550 C C . ARG B 1 347 ? 15.086 13.914 -11.766 1 84.75 347 ARG B C 1
ATOM 5552 O O . ARG B 1 347 ? 14.305 13.445 -10.93 1 84.75 347 ARG B O 1
ATOM 5559 N N . GLN B 1 348 ? 16.344 13.555 -11.898 1 85.69 348 GLN B N 1
ATOM 5560 C CA . GLN B 1 348 ? 16.984 12.641 -10.953 1 85.69 348 GLN B CA 1
ATOM 5561 C C . GLN B 1 348 ? 17.719 13.398 -9.859 1 85.69 348 GLN B C 1
ATOM 5563 O O . GLN B 1 348 ? 18.719 14.07 -10.125 1 85.69 348 GLN B O 1
ATOM 5568 N N . VAL B 1 349 ? 17.25 13.367 -8.609 1 80.38 349 VAL B N 1
ATOM 5569 C CA . VAL B 1 349 ? 17.75 14.148 -7.488 1 80.38 349 VAL B CA 1
ATOM 5570 C C . VAL B 1 349 ? 19.219 13.789 -7.211 1 80.38 349 VAL B C 1
ATOM 5572 O O . VAL B 1 349 ? 20.031 14.656 -6.898 1 80.38 349 VAL B O 1
ATOM 5575 N N . ILE B 1 350 ? 19.516 12.523 -7.16 1 77.5 350 ILE B N 1
ATOM 5576 C CA . ILE B 1 350 ? 20.875 12.031 -7.023 1 77.5 350 ILE B CA 1
ATOM 5577 C C . ILE B 1 350 ? 21.234 11.148 -8.219 1 77.5 350 ILE B C 1
ATOM 5579 O O . ILE B 1 350 ? 20.484 10.234 -8.562 1 77.5 350 ILE B O 1
ATOM 5583 N N . ASP B 1 351 ? 22.266 11.5 -8.82 1 71.38 351 ASP B N 1
ATOM 5584 C CA . ASP B 1 351 ? 22.656 10.766 -10.023 1 71.38 351 ASP B CA 1
ATOM 5585 C C . ASP B 1 351 ? 23.109 9.344 -9.68 1 71.38 351 ASP B C 1
ATOM 5587 O O . ASP B 1 351 ? 22.625 8.375 -10.258 1 71.38 351 ASP B O 1
ATOM 5591 N N . GLU B 1 352 ? 24.031 9.312 -8.656 1 67 352 GLU B N 1
ATOM 5592 C CA . GLU B 1 352 ? 24.516 7.988 -8.281 1 67 352 GLU B CA 1
ATOM 5593 C C . GLU B 1 352 ? 23.766 7.457 -7.062 1 67 352 GLU B C 1
ATOM 5595 O O . GLU B 1 352 ? 24.078 7.828 -5.926 1 67 352 GLU B O 1
ATOM 5600 N N . ALA B 1 353 ? 22.938 6.648 -7.219 1 69.12 353 ALA B N 1
ATOM 5601 C CA . ALA B 1 353 ? 22.016 6.137 -6.215 1 69.12 353 ALA B CA 1
ATOM 5602 C C . ALA B 1 353 ? 22.75 5.363 -5.129 1 69.12 353 ALA B C 1
ATOM 5604 O O . ALA B 1 353 ? 22.312 5.324 -3.975 1 69.12 353 ALA B O 1
ATOM 5605 N N . ALA B 1 354 ? 23.766 4.777 -5.523 1 63.66 354 ALA B N 1
ATOM 5606 C CA . ALA B 1 354 ? 24.438 3.885 -4.586 1 63.66 354 ALA B CA 1
ATOM 5607 C C . ALA B 1 354 ? 25.297 4.672 -3.594 1 63.66 354 ALA B C 1
ATOM 5609 O O . ALA B 1 354 ? 25.672 4.152 -2.537 1 63.66 354 ALA B O 1
ATOM 5610 N N . ALA B 1 355 ? 25.516 5.875 -3.863 1 55.81 355 ALA B N 1
ATOM 5611 C CA . ALA B 1 355 ? 26.422 6.633 -3.004 1 55.81 355 ALA B CA 1
ATOM 5612 C C . ALA B 1 355 ? 25.656 7.34 -1.889 1 55.81 355 ALA B C 1
ATOM 5614 O O . ALA B 1 355 ? 24.797 8.18 -2.154 1 55.81 355 ALA B O 1
ATOM 5615 N N . VAL B 1 356 ? 25.609 6.75 -0.618 1 57.78 356 VAL B N 1
ATOM 5616 C CA . VAL B 1 356 ? 25.078 7.477 0.534 1 57.78 356 VAL B CA 1
ATOM 5617 C C . VAL B 1 356 ? 26.156 8.406 1.098 1 57.78 356 VAL B C 1
ATOM 5619 O O . VAL B 1 356 ? 27.297 7.98 1.319 1 57.78 356 VAL B O 1
ATOM 5622 N N . ALA B 1 357 ? 25.75 9.617 1.277 1 51.78 357 ALA B N 1
ATOM 5623 C CA . ALA B 1 357 ? 26.734 10.578 1.782 1 51.78 357 ALA B CA 1
ATOM 5624 C C . ALA B 1 357 ? 27.172 10.219 3.203 1 51.78 357 ALA B C 1
ATOM 5626 O O . ALA B 1 357 ? 26.344 9.812 4.027 1 51.78 357 ALA B O 1
ATOM 5627 N N . ALA B 1 358 ? 28.531 10.195 3.457 1 53.94 358 ALA B N 1
ATOM 5628 C CA . ALA B 1 358 ? 29.078 10.039 4.797 1 53.94 358 ALA B CA 1
ATOM 5629 C C . ALA B 1 358 ? 28.547 11.102 5.746 1 53.94 358 ALA B C 1
ATOM 5631 O O . ALA B 1 358 ? 28.25 12.227 5.328 1 53.94 358 ALA B O 1
ATOM 5632 N N . PRO B 1 359 ? 28.203 10.656 6.988 1 52.72 359 PRO B N 1
ATOM 5633 C CA . PRO B 1 359 ? 27.734 11.664 7.949 1 52.72 359 PRO B CA 1
ATOM 5634 C C . PRO B 1 359 ? 28.641 12.883 8.023 1 52.72 359 PRO B C 1
ATOM 5636 O O . PRO B 1 359 ? 29.859 12.758 7.871 1 52.72 359 PRO B O 1
ATOM 5639 N N . VAL B 1 360 ? 28.125 14.055 7.852 1 44.56 360 VAL B N 1
ATOM 5640 C CA . VAL B 1 360 ? 28.938 15.258 8.023 1 44.56 360 VAL B CA 1
ATOM 5641 C C . VAL B 1 360 ? 29.625 15.227 9.391 1 44.56 360 VAL B C 1
ATOM 5643 O O . VAL B 1 360 ? 28.969 15.055 10.414 1 44.56 360 VAL B O 1
ATOM 5646 N N . GLU B 1 361 ? 30.891 14.945 9.422 1 43.66 361 GLU B N 1
ATOM 5647 C CA . GLU B 1 361 ? 31.688 15.094 10.641 1 43.66 361 GLU B CA 1
ATOM 5648 C C . GLU B 1 361 ? 31.375 16.422 11.352 1 43.66 361 GLU B C 1
ATOM 5650 O O . GLU B 1 361 ? 31.172 17.438 10.695 1 43.66 361 GLU B O 1
ATOM 5655 N N . SER B 1 362 ? 30.781 16.344 12.508 1 37.97 362 SER B N 1
ATOM 5656 C CA . SER B 1 362 ? 30.688 17.5 13.383 1 37.97 362 SER B CA 1
ATOM 5657 C C . SER B 1 362 ? 31.938 18.359 13.305 1 37.97 362 SER B C 1
ATOM 5659 O O . SER B 1 362 ? 33.031 17.859 13.547 1 37.97 362 SER B O 1
ATOM 5661 N N . ILE B 1 363 ? 32.125 19.312 12.57 1 33.91 363 ILE B N 1
ATOM 5662 C CA . ILE B 1 363 ? 33.188 20.266 12.82 1 33.91 363 ILE B CA 1
ATOM 5663 C C . ILE B 1 363 ? 33.125 20.75 14.266 1 33.91 363 ILE B C 1
ATOM 5665 O O . ILE B 1 363 ? 32.125 21.344 14.688 1 33.91 363 ILE B O 1
ATOM 5669 N N . GLY B 1 364 ? 33.875 20.125 15.242 1 29.44 364 GLY B N 1
ATOM 5670 C CA . GLY B 1 364 ? 34.219 20.703 16.531 1 29.44 364 GLY B CA 1
ATOM 5671 C C . GLY B 1 364 ? 34.531 22.188 16.438 1 29.44 364 GLY B C 1
ATOM 5672 O O . GLY B 1 364 ? 35.094 22.656 15.461 1 29.44 364 GLY B O 1
ATOM 5673 N N . SER B 1 365 ? 33.688 23.047 17.078 1 28.97 365 SER B N 1
ATOM 5674 C CA . SER B 1 365 ? 34.062 24.406 17.453 1 28.97 365 SER B CA 1
ATOM 5675 C C . SER B 1 365 ? 35.531 24.469 17.859 1 28.97 365 SER B C 1
ATOM 5677 O O . SER B 1 365 ? 35.938 23.828 18.812 1 28.97 365 SER B O 1
ATOM 5679 N N . SER B 1 366 ? 36.531 24.641 16.984 1 23.27 366 SER B N 1
ATOM 5680 C CA . SER B 1 366 ? 37.531 25.5 17.594 1 23.27 366 SER B CA 1
ATOM 5681 C C . SER B 1 366 ? 36.969 26.891 17.844 1 23.27 366 SER B C 1
ATOM 5683 O O . SER B 1 366 ? 36.188 27.422 17.047 1 23.27 366 SER B O 1
#